Protein 8ONT (pdb70)

Solvent-accessible surface area: 24872 Å² total; per-residue (Å²): 204,70,96,58,15,91,27,0,1,19,2,1,7,0,10,0,6,0,1,0,0,22,0,0,1,20,2,42,4,22,0,0,29,0,0,46,46,0,9,102,2,3,37,23,2,10,39,1,0,18,44,0,3,101,37,16,36,72,28,0,0,29,0,0,71,67,5,15,72,208,192,14,9,74,46,2,53,65,24,1,40,80,3,1,15,13,7,3,14,3,1,0,0,0,4,0,0,0,27,23,17,59,103,160,41,72,9,118,10,0,0,79,62,4,31,127,22,2,84,97,16,17,33,101,33,210,169,12,73,197,139,34,78,148,90,8,47,40,11,23,159,62,1,12,59,13,0,77,17,0,45,60,148,39,186,40,58,78,167,64,19,77,135,8,26,123,69,85,27,46,26,0,58,12,0,5,21,12,2,0,0,0,18,0,6,0,7,11,0,10,22,3,1,15,21,1,24,106,29,89,106,248,138,164,190,132,63,102,49,19,44,98,3,8,91,50,0,32,87,0,0,19,2,0,0,5,0,0,0,19,20,0,7,37,96,136,48,61,107,99,28,26,101,35,2,47,70,0,9,0,56,28,0,24,20,0,0,116,67,43,48,45,221,56,5,38,90,56,0,0,82,4,1,39,17,1,1,43,6,2,1,8,22,5,9,90,0,1,74,12,0,14,42,2,0,67,84,118,157,70,122,74,128,33,20,4,42,91,5,6,75,76,0,14,56,47,0,43,109,38,9,97,127,39,32,35,56,11,0,3,146,19,0,16,119,2,2,33,34,9,1,32,15,0,0,15,4,0,0,0,0,0,42,2,1,66,25,52,126,0,3,8,108,113,126,33,69,103,170,45,2,69,89,0,49,105,49,0,129,46,5,13,72,47,0,31,124,24,59,59,30,43,38,68,24,109,51,88,100,78,40,136,74,151,227,48,22,63,119,50,34,114,71,39,138,54,121,32,36,61,40,56,101,40,8,83,70,0,44,152,148,214,28,44,130,28,85,173,167,133,82,10,68,11,54,43,4,48,136,31,158,69,36,19,60,32,129,0,18,0,62,3,46,8,70,24,8,13,7,6,0,0,0,0,5,16,55,31,125,65,111,123,102,66,20,0,0,0,5,0,67,60,35,54,16,52,29,30,12,115,92,2,130,73,47,2,73,12,36,28,49,59,105,126,20,1,0,37,0,77,0,61,61,7,61,95,119,7,41,5,45,0,48,0,0,0,12,55,1,1,16,12,0,55,21,47,14,120,62,89,12,178,18,24,83,0,58,51

Secondary structure (DSSP, 8-state):
-----SHHHHHSSHHHHHHHHHHHHHHTTSSHHHHHHHHHHHHHHHHHHHHHHHHHSS-HHHHHHHHS-HHHHHHHHHHHHHHHHHHHHHHHHHHHHHHHHHH---HHHHHHHHHHHHHHHHHHHHH-SHHHHHHHHHHHHHHHHHHHHHHHHH---HHHHHHHHSS----SHHHHHHHHHHHHHHH-THHHHHHHHHHTT--HHHHHHHHHHHHHHHHHHHHHHHHHHHHHHSS---HHHHHHHHH--TTSTHHHHHHHHSS-HHHHHHHHHHHHHHHHHHHHHHHHHHHHHHHS-----HHHHHHHHHHHHHHHHHHHHHHS-HHHHHHHHHHHHHHHHHHHHHHHHHHHHHHH-HHHH-S----HHHHHHHHHHHHHHHHHHHHHHHHHHHHHHHHS---STTHHHHHHHHHHHHHHHHHHHHHHHSS-------/--EEEEE---B-SSS---EEEEEEESS--TTSEEEEEEE-SSS--EEEE--BSSS-----BTTB-SSEEEEEETTTTEEEEEE-S--GGG-EEEEEEEESSTTHHHH--SB----EEEB-

Organism: Setaria italica (NCBI:txid4555)

InterPro domains:
  IPR001046 NRAMP family [MF_00221] (24-458)
  IPR001046 NRAMP family [PF01566] (57-455)
  IPR001046 NRAMP family [PR00447] (129-155)
  IPR001046 NRAMP family [PR00447] (157-176)
  IPR001046 NRAMP family [PR00447] (182-203)
  IPR001046 NRAMP family [PR00447] (232-255)
  IPR001046 NRAMP family [PR00447] (342-361)
  IPR001046 NRAMP family [PR00447] (370-387)
  IPR001046 NRAMP family [PR00447] (402-421)
  IPR001046 NRAMP family [PTHR11706] (41-495)
  IPR001046 NRAMP family [TIGR01197] (48-422)

Structure (mmCIF, N/CA/C/O backbone):
data_8ONT
#
_entry.id   8ONT
#
_cell.length_a   1.00
_cell.length_b   1.00
_cell.length_c   1.00
_cell.angle_alpha   90.00
_cell.angle_beta   90.00
_cell.angle_gamma   90.00
#
_symmetry.space_group_name_H-M   'P 1'
#
loop_
_entity.id
_entity.type
_entity.pdbx_description
1 polymer 'NRAMP related aluminium transporter'
2 polymer Nanobody1
3 non-polymer 'DIUNDECYL PHOSPHATIDYL CHOLINE'
4 water water
#
loop_
_atom_site.group_PDB
_atom_site.id
_atom_site.type_symbol
_atom_site.label_atom_id
_atom_site.label_alt_id
_atom_site.label_comp_id
_atom_site.label_asym_id
_atom_site.label_entity_id
_atom_site.label_seq_id
_atom_site.pdbx_PDB_ins_code
_atom_site.Cartn_x
_atom_site.Cartn_y
_atom_site.Cartn_z
_atom_site.occupancy
_atom_site.B_iso_or_equiv
_atom_site.auth_seq_id
_atom_site.auth_comp_id
_atom_site.auth_asym_id
_atom_site.auth_atom_id
_atom_site.pdbx_PDB_model_num
ATOM 1 N N . VAL A 1 55 ? 103.128 116.842 85.476 1.00 100.27 54 VAL A N 1
ATOM 2 C CA . VAL A 1 55 ? 102.186 117.478 86.389 1.00 100.27 54 VAL A CA 1
ATOM 3 C C . VAL A 1 55 ? 102.298 116.861 87.776 1.00 100.27 54 VAL A C 1
ATOM 4 O O . VAL A 1 55 ? 101.772 115.776 88.028 1.00 100.27 54 VAL A O 1
ATOM 8 N N . GLY A 1 56 ? 102.987 117.557 88.675 1.00 99.50 55 GLY A N 1
ATOM 9 C CA . GLY A 1 56 ? 103.162 117.087 90.027 1.00 99.50 55 GLY A CA 1
ATOM 10 C C . GLY A 1 56 ? 102.794 118.136 91.055 1.00 99.50 55 GLY A C 1
ATOM 11 O O . GLY A 1 56 ? 103.407 119.205 91.135 1.00 99.50 55 GLY A O 1
ATOM 12 N N . PRO A 1 57 ? 101.775 117.848 91.865 1.00 105.92 56 PRO A N 1
ATOM 13 C CA . PRO A 1 57 ? 101.367 118.776 92.939 1.00 105.92 56 PRO A CA 1
ATOM 14 C C . PRO A 1 57 ? 102.192 118.582 94.206 1.00 105.92 56 PRO A C 1
ATOM 15 O O . PRO A 1 57 ? 101.718 118.123 95.251 1.00 105.92 56 PRO A O 1
ATOM 19 N N . GLY A 1 58 ? 103.467 118.944 94.122 1.00 78.72 57 GLY A N 1
ATOM 20 C CA . GLY A 1 58 ? 104.367 118.772 95.242 1.00 78.72 57 GLY A CA 1
ATOM 21 C C . GLY A 1 58 ? 104.108 119.768 96.356 1.00 78.72 57 GLY A C 1
ATOM 22 O O . GLY A 1 58 ? 103.306 120.696 96.243 1.00 78.72 57 GLY A O 1
ATOM 23 N N . ALA A 1 59 ? 104.811 119.557 97.466 1.00 59.07 58 ALA A N 1
ATOM 24 C CA . ALA A 1 59 ? 104.684 120.407 98.639 1.00 59.07 58 ALA A CA 1
ATOM 25 C C . ALA A 1 59 ? 106.067 120.714 99.191 1.00 59.07 58 ALA A C 1
ATOM 26 O O . ALA A 1 59 ? 107.032 119.984 98.951 1.00 59.07 58 ALA A O 1
ATOM 28 N N . LEU A 1 60 ? 106.155 121.819 99.928 1.00 51.31 59 LEU A N 1
ATOM 29 C CA . LEU A 1 60 ? 107.397 122.225 100.567 1.00 51.31 59 LEU A CA 1
ATOM 30 C C . LEU A 1 60 ? 107.563 121.657 101.971 1.00 51.31 59 LEU A C 1
ATOM 31 O O . LEU A 1 60 ? 108.650 121.779 102.545 1.00 51.31 59 LEU A O 1
ATOM 36 N N . VAL A 1 61 ? 106.521 121.046 102.537 1.00 44.29 60 VAL A N 1
ATOM 37 C CA . VAL A 1 61 ? 106.636 120.473 103.875 1.00 44.29 60 VAL A CA 1
ATOM 38 C C . VAL A 1 61 ? 107.619 119.312 103.875 1.00 44.29 60 VAL A C 1
ATOM 39 O O . VAL A 1 61 ? 108.443 119.177 104.787 1.00 44.29 60 VAL A O 1
ATOM 43 N N . ALA A 1 62 ? 107.551 118.453 102.858 1.00 41.77 61 ALA A N 1
ATOM 44 C CA . ALA A 1 62 ? 108.485 117.336 102.781 1.00 41.77 61 ALA A CA 1
ATOM 45 C C . ALA A 1 62 ? 109.922 117.830 102.664 1.00 41.77 61 ALA A C 1
ATOM 46 O O . ALA A 1 62 ? 110.847 117.210 103.204 1.00 41.77 61 ALA A O 1
ATOM 48 N N . ILE A 1 63 ? 110.132 118.947 101.965 1.00 43.10 62 ILE A N 1
ATOM 49 C CA . ILE A 1 63 ? 111.473 119.519 101.886 1.00 43.10 62 ILE A CA 1
ATOM 50 C C . ILE A 1 63 ? 111.968 119.892 103.275 1.00 43.10 62 ILE A C 1
ATOM 51 O O . ILE A 1 63 ? 113.111 119.601 103.644 1.00 43.10 62 ILE A O 1
ATOM 56 N N . GLY A 1 64 ? 111.114 120.537 104.071 1.00 31.07 63 GLY A N 1
ATOM 57 C CA . GLY A 1 64 ? 111.472 120.831 105.445 1.00 31.07 63 GLY A CA 1
ATOM 58 C C . GLY A 1 64 ? 111.624 119.599 106.308 1.00 31.07 63 GLY A C 1
ATOM 59 O O . GLY A 1 64 ? 112.253 119.670 107.368 1.00 31.07 63 GLY A O 1
ATOM 60 N N . PHE A 1 65 ? 111.050 118.476 105.886 1.00 29.91 64 PHE A N 1
ATOM 61 C CA . PHE A 1 65 ? 111.224 117.207 106.580 1.00 29.91 64 PHE A CA 1
ATOM 62 C C . PHE A 1 65 ? 112.423 116.417 106.074 1.00 29.91 64 PHE A C 1
ATOM 63 O O . PHE A 1 65 ? 112.729 115.363 106.639 1.00 29.91 64 PHE A O 1
ATOM 71 N N . LEU A 1 66 ? 113.106 116.894 105.037 1.00 25.96 65 LEU A N 1
ATOM 72 C CA . LEU A 1 66 ? 114.270 116.215 104.480 1.00 25.96 65 LEU A CA 1
ATOM 73 C C . LEU A 1 66 ? 115.533 117.070 104.586 1.00 25.96 65 LEU A C 1
ATOM 74 O O . LEU A 1 66 ? 116.392 117.050 103.705 1.00 25.96 65 LEU A O 1
ATOM 79 N N . ASP A 1 67 ? 115.669 117.816 105.680 1.00 21.48 66 ASP A N 1
ATOM 80 C CA . ASP A 1 67 ? 116.877 118.584 105.925 1.00 21.48 66 ASP A CA 1
ATOM 81 C C . ASP A 1 67 ? 118.052 117.655 106.192 1.00 21.48 66 ASP A C 1
ATOM 82 O O . ASP A 1 67 ? 117.869 116.470 106.469 1.00 21.48 66 ASP A O 1
ATOM 87 N N . PRO A 1 68 ? 119.275 118.173 106.113 1.00 14.59 67 PRO A N 1
ATOM 88 C CA . PRO A 1 68 ? 120.423 117.383 106.572 1.00 14.59 67 PRO A CA 1
ATOM 89 C C . PRO A 1 68 ? 120.314 116.964 108.022 1.00 14.59 67 PRO A C 1
ATOM 90 O O . PRO A 1 68 ? 120.898 115.944 108.401 1.00 14.59 67 PRO A O 1
ATOM 94 N N . SER A 1 69 ? 119.596 117.717 108.856 1.00 13.00 68 SER A N 1
ATOM 95 C CA . SER A 1 69 ? 119.377 117.264 110.226 1.00 13.00 68 SER A CA 1
ATOM 96 C C . SER A 1 69 ? 118.562 115.981 110.249 1.00 13.00 68 SER A C 1
ATOM 97 O O . SER A 1 69 ? 118.855 115.066 111.026 1.00 13.00 68 SER A O 1
ATOM 100 N N . ASN A 1 70 ? 117.532 115.893 109.407 1.00 12.31 69 ASN A N 1
ATOM 101 C CA . ASN A 1 70 ? 116.743 114.669 109.343 1.00 12.31 69 ASN A CA 1
ATOM 102 C C . ASN A 1 70 ? 117.568 113.506 108.815 1.00 12.31 69 ASN A C 1
ATOM 103 O O . ASN A 1 70 ? 117.475 112.390 109.333 1.00 12.31 69 ASN A O 1
ATOM 108 N N . LEU A 1 71 ? 118.392 113.744 107.795 1.00 10.41 70 LEU A N 1
ATOM 109 C CA . LEU A 1 71 ? 119.256 112.679 107.299 1.00 10.41 70 LEU A CA 1
ATOM 110 C C . LEU A 1 71 ? 120.228 112.211 108.371 1.00 10.41 70 LEU A C 1
ATOM 111 O O . LEU A 1 71 ? 120.442 111.007 108.534 1.00 10.41 70 LEU A O 1
ATOM 116 N N . GLU A 1 72 ? 120.828 113.140 109.116 1.00 9.06 71 GLU A N 1
ATOM 117 C CA . GLU A 1 72 ? 121.788 112.731 110.133 1.00 9.06 71 GLU A CA 1
ATOM 118 C C . GLU A 1 72 ? 121.114 111.974 111.267 1.00 9.06 71 GLU A C 1
ATOM 119 O O . GLU A 1 72 ? 121.617 110.936 111.711 1.00 9.06 71 GLU A O 1
ATOM 125 N N . THR A 1 73 ? 119.981 112.478 111.760 1.00 8.52 72 THR A N 1
ATOM 126 C CA . THR A 1 73 ? 119.285 111.776 112.832 1.00 8.52 72 THR A CA 1
ATOM 127 C C . THR A 1 73 ? 118.817 110.401 112.378 1.00 8.52 72 THR A C 1
ATOM 128 O O . THR A 1 73 ? 118.923 109.427 113.129 1.00 8.52 72 THR A O 1
ATOM 132 N N . ASP A 1 74 ? 118.296 110.294 111.153 1.00 8.15 73 ASP A N 1
ATOM 133 C CA . ASP A 1 74 ? 117.859 108.996 110.658 1.00 8.15 73 ASP A CA 1
ATOM 134 C C . ASP A 1 74 ? 119.027 108.037 110.510 1.00 8.15 73 ASP A C 1
ATOM 135 O O . ASP A 1 74 ? 118.926 106.868 110.890 1.00 8.15 73 ASP A O 1
ATOM 140 N N . MET A 1 75 ? 120.143 108.500 109.949 1.00 7.94 74 MET A N 1
ATOM 141 C CA . MET A 1 75 ? 121.292 107.619 109.814 1.00 7.94 74 MET A CA 1
ATOM 142 C C . MET A 1 75 ? 121.755 107.135 111.175 1.00 7.94 74 MET A C 1
ATOM 143 O O . MET A 1 75 ? 122.065 105.953 111.347 1.00 7.94 74 MET A O 1
ATOM 148 N N . GLN A 1 76 ? 121.806 108.032 112.161 1.00 7.05 75 GLN A N 1
ATOM 149 C CA . GLN A 1 76 ? 122.233 107.620 113.492 1.00 7.05 75 GLN A CA 1
ATOM 150 C C . GLN A 1 76 ? 121.264 106.616 114.104 1.00 7.05 75 GLN A C 1
ATOM 151 O O . GLN A 1 76 ? 121.688 105.619 114.696 1.00 7.05 75 GLN A O 1
ATOM 157 N N . ALA A 1 77 ? 119.957 106.855 113.974 1.00 6.82 76 ALA A N 1
ATOM 158 C CA . ALA A 1 77 ? 118.989 105.927 114.548 1.00 6.82 76 ALA A CA 1
ATOM 159 C C . ALA A 1 77 ? 119.096 104.557 113.897 1.00 6.82 76 ALA A C 1
ATOM 160 O O . ALA A 1 77 ? 119.040 103.530 114.581 1.00 6.82 76 ALA A O 1
ATOM 162 N N . GLY A 1 78 ? 119.256 104.522 112.577 1.00 7.33 77 GLY A N 1
ATOM 163 C CA . GLY A 1 78 ? 119.390 103.249 111.892 1.00 7.33 77 GLY A CA 1
ATOM 164 C C . GLY A 1 78 ? 120.685 102.529 112.214 1.00 7.33 77 GLY A C 1
ATOM 165 O O . GLY A 1 78 ? 120.713 101.300 112.307 1.00 7.33 77 GLY A O 1
ATOM 166 N N . ALA A 1 79 ? 121.777 103.274 112.371 1.00 11.57 78 ALA A N 1
ATOM 167 C CA . ALA A 1 79 ? 123.071 102.662 112.629 1.00 11.57 78 ALA A CA 1
ATOM 168 C C . ALA A 1 79 ? 123.289 102.313 114.091 1.00 11.57 78 ALA A C 1
ATOM 169 O O . ALA A 1 79 ? 124.229 101.575 114.397 1.00 11.57 78 ALA A O 1
ATOM 171 N N . ASP A 1 80 ? 122.461 102.825 114.998 1.00 7.67 79 ASP A N 1
ATOM 172 C CA . ASP A 1 80 ? 122.593 102.510 116.412 1.00 7.67 79 ASP A CA 1
ATOM 173 C C . ASP A 1 80 ? 121.511 101.587 116.947 1.00 7.67 79 ASP A C 1
ATOM 174 O O . ASP A 1 80 ? 121.757 100.882 117.923 1.00 7.67 79 ASP A O 1
ATOM 179 N N . PHE A 1 81 ? 120.322 101.568 116.343 1.00 11.57 80 PHE A N 1
ATOM 180 C CA . PHE A 1 81 ? 119.257 100.728 116.874 1.00 11.57 80 PHE A CA 1
ATOM 181 C C . PHE A 1 81 ? 118.482 99.987 115.790 1.00 11.57 80 PHE A C 1
ATOM 182 O O . PHE A 1 81 ? 117.343 99.579 116.034 1.00 11.57 80 PHE A O 1
ATOM 190 N N . LYS A 1 82 ? 119.055 99.808 114.604 1.00 10.86 81 LYS A N 1
ATOM 191 C CA . LYS A 1 82 ? 118.412 99.073 113.510 1.00 10.86 81 LYS A CA 1
ATOM 192 C C . LYS A 1 82 ? 117.001 99.637 113.351 1.00 10.86 81 LYS A C 1
ATOM 193 O O . LYS A 1 82 ? 116.845 100.864 113.296 1.00 10.86 81 LYS A O 1
ATOM 199 N N . TYR A 1 83 ? 115.964 98.807 1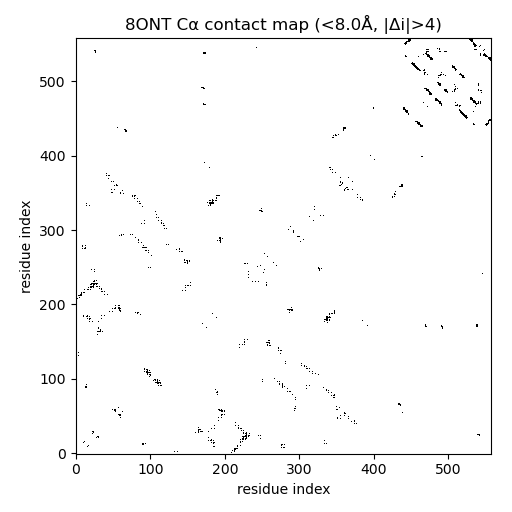13.283 1.00 11.53 82 TYR A N 1
ATOM 200 C CA . TYR A 1 83 ? 114.593 99.298 113.155 1.00 11.53 82 TYR A CA 1
ATOM 201 C C . TYR A 1 83 ? 113.927 99.379 114.529 1.00 11.53 82 TYR A C 1
ATOM 202 O O . TYR A 1 83 ? 112.876 98.792 114.775 1.00 11.53 82 TYR A O 1
ATOM 211 N N . GLU A 1 84 ? 114.557 100.113 115.441 1.00 11.77 83 GLU A N 1
ATOM 212 C CA . GLU A 1 84 ? 114.016 100.254 116.788 1.00 11.77 83 GLU A CA 1
ATOM 213 C C . GLU A 1 84 ? 113.320 101.585 117.007 1.00 11.77 83 GLU A C 1
ATOM 214 O O . GLU A 1 84 ? 112.295 101.637 117.690 1.00 11.77 83 GLU A O 1
ATOM 220 N N . LEU A 1 85 ? 113.851 102.660 116.437 1.00 6.29 84 LEU A N 1
ATOM 221 C CA . LEU A 1 85 ? 113.274 103.983 116.584 1.00 6.29 84 LEU A CA 1
ATOM 222 C C . LEU A 1 85 ? 112.402 104.367 115.404 1.00 6.29 84 LEU A C 1
ATOM 223 O O . LEU A 1 85 ? 112.077 105.546 115.247 1.00 6.29 84 LEU A O 1
ATOM 228 N N . LEU A 1 86 ? 112.015 103.403 114.571 1.00 7.96 85 LEU A N 1
ATOM 229 C CA . LEU A 1 86 ? 111.096 103.709 113.483 1.00 7.96 85 LEU A CA 1
ATOM 230 C C . LEU A 1 86 ? 109.795 104.291 114.016 1.00 7.96 85 LEU A C 1
ATOM 231 O O . LEU A 1 86 ? 109.205 105.177 113.390 1.00 7.96 85 LEU A O 1
ATOM 236 N N . TRP A 1 87 ? 109.334 103.820 115.177 1.00 7.03 86 TRP A N 1
ATOM 237 C CA . TRP A 1 87 ? 108.076 104.327 115.713 1.00 7.03 86 TRP A CA 1
ATOM 238 C C . TRP A 1 87 ? 108.158 105.821 115.980 1.00 7.03 86 TRP A C 1
ATOM 239 O O . TRP A 1 87 ? 107.171 106.543 115.804 1.00 7.03 86 TRP A O 1
ATOM 250 N N . VAL A 1 88 ? 109.328 106.310 116.398 1.00 7.57 87 VAL A N 1
ATOM 251 C CA . VAL A 1 88 ? 109.489 107.747 116.608 1.00 7.57 87 VAL A CA 1
ATOM 252 C C . VAL A 1 88 ? 109.243 108.499 115.315 1.00 7.57 87 VAL A C 1
ATOM 253 O O . VAL A 1 88 ? 108.686 109.600 115.318 1.00 7.57 87 VAL A O 1
ATOM 257 N N . VAL A 1 89 ? 109.675 107.931 114.191 1.00 7.51 88 VAL A N 1
ATOM 258 C CA . VAL A 1 89 ? 109.367 108.535 112.901 1.00 7.51 88 VAL A CA 1
ATOM 259 C C . VAL A 1 89 ? 107.873 108.469 112.630 1.00 7.51 88 VAL A C 1
ATOM 260 O O . VAL A 1 89 ? 107.295 109.392 112.047 1.00 7.51 88 VAL A O 1
ATOM 264 N N . LEU A 1 90 ? 107.225 107.371 113.022 1.00 11.57 89 LEU A N 1
ATOM 265 C CA . LEU A 1 90 ? 105.786 107.260 112.811 1.00 11.57 89 LEU A CA 1
ATOM 266 C C . LEU A 1 90 ? 105.019 108.195 113.735 1.00 11.57 89 LEU A C 1
ATOM 267 O O . LEU A 1 90 ? 104.120 108.916 113.291 1.00 11.57 89 LEU A O 1
ATOM 272 N N . VAL A 1 91 ? 105.343 108.185 115.030 1.00 10.78 90 VAL A N 1
ATOM 273 C CA . VAL A 1 91 ? 104.680 109.096 115.958 1.00 10.78 90 VAL A CA 1
ATOM 274 C C . VAL A 1 91 ? 105.035 110.537 115.628 1.00 10.78 90 VAL A C 1
ATOM 275 O O . VAL A 1 91 ? 104.154 111.384 115.444 1.00 10.78 90 VAL A O 1
ATOM 279 N N . GLY A 1 92 ? 106.330 110.825 115.502 1.00 8.86 91 GLY A N 1
ATOM 280 C CA . GLY A 1 92 ? 106.741 112.192 115.236 1.00 8.86 91 GLY A CA 1
ATOM 281 C C . GLY A 1 92 ? 106.008 112.781 114.050 1.00 8.86 91 GLY A C 1
ATOM 282 O O . GLY A 1 92 ? 105.360 113.823 114.160 1.00 8.86 91 GLY A O 1
ATOM 283 N N . MET A 1 93 ? 106.050 112.088 112.913 1.00 9.72 92 MET A N 1
ATOM 284 C CA . MET A 1 93 ? 105.327 112.566 111.743 1.00 9.72 92 MET A CA 1
ATOM 285 C C . MET A 1 93 ? 103.852 112.754 112.061 1.00 9.72 92 MET A C 1
ATOM 286 O O . MET A 1 93 ? 103.274 113.809 111.781 1.00 9.72 92 MET A O 1
ATOM 291 N N . ILE A 1 94 ? 103.231 111.749 112.683 1.00 9.47 93 ILE A N 1
ATOM 292 C CA . ILE A 1 94 ? 101.824 111.876 113.046 1.00 9.47 93 ILE A CA 1
ATOM 293 C C . ILE A 1 94 ? 101.623 113.090 113.935 1.00 9.47 93 ILE A C 1
ATOM 294 O O . ILE A 1 94 ? 100.635 113.820 113.803 1.00 9.47 93 ILE A O 1
ATOM 299 N N . PHE A 1 95 ? 102.551 113.323 114.859 1.00 10.74 94 PHE A N 1
ATOM 300 C CA . PHE A 1 95 ? 102.530 114.567 115.616 1.00 10.74 94 PHE A CA 1
ATOM 301 C C . PHE A 1 95 ? 102.778 115.760 114.703 1.00 10.74 94 PHE A C 1
ATOM 302 O O . PHE A 1 95 ? 101.979 116.702 114.663 1.00 10.74 94 PHE A O 1
ATOM 310 N N . ALA A 1 96 ? 103.859 115.712 113.922 1.00 12.88 95 ALA A N 1
ATOM 311 C CA . ALA A 1 96 ? 104.260 116.883 113.152 1.00 12.88 95 ALA A CA 1
ATOM 312 C C . ALA A 1 96 ? 103.155 117.325 112.211 1.00 12.88 95 ALA A C 1
ATOM 313 O O . ALA A 1 96 ? 102.958 118.526 111.998 1.00 12.88 95 ALA A O 1
ATOM 315 N N . LEU A 1 97 ? 102.437 116.375 111.617 1.00 16.62 96 LEU A N 1
ATOM 316 C CA . LEU A 1 97 ? 101.285 116.745 110.805 1.00 16.62 96 LEU A CA 1
ATOM 317 C C . LEU A 1 97 ? 100.197 117.381 111.660 1.00 16.62 96 LEU A C 1
ATOM 318 O O . LEU A 1 97 ? 99.756 118.506 111.393 1.00 16.62 96 LEU A O 1
ATOM 323 N N . LEU A 1 98 ? 99.788 116.694 112.729 1.00 16.01 97 LEU A N 1
ATOM 324 C CA . LEU A 1 98 ? 98.646 117.162 113.506 1.00 16.01 97 LEU A CA 1
ATOM 325 C C . LEU A 1 98 ? 98.859 118.595 113.966 1.00 16.01 97 LEU A C 1
ATOM 326 O O . LEU A 1 98 ? 98.032 119.474 113.698 1.00 16.01 97 LEU A O 1
ATOM 331 N N . ILE A 1 99 ? 99.996 118.863 114.609 1.00 17.32 98 ILE A N 1
ATOM 332 C CA . ILE A 1 99 ? 100.271 120.217 115.075 1.00 17.32 98 ILE A CA 1
ATOM 333 C C . ILE A 1 99 ? 100.157 121.196 113.922 1.00 17.32 98 ILE A C 1
ATOM 334 O O . ILE A 1 99 ? 99.461 122.214 114.014 1.00 17.32 98 ILE A O 1
ATOM 339 N N . GLN A 1 100 ? 100.800 120.881 112.799 1.00 23.19 99 GLN A N 1
ATOM 340 C CA . GLN A 1 100 ? 100.727 121.775 111.653 1.00 23.19 99 GLN A CA 1
ATOM 341 C C . GLN A 1 100 ? 99.279 122.094 111.325 1.00 23.19 99 GLN A C 1
ATOM 342 O O . GLN A 1 100 ? 98.903 123.264 111.189 1.00 23.19 99 GLN A O 1
ATOM 348 N N . THR A 1 101 ? 98.433 121.063 111.260 1.00 20.01 100 THR A N 1
ATOM 349 C CA . THR A 1 101 ? 97.026 121.299 110.967 1.00 20.01 100 THR A CA 1
ATOM 350 C C . THR A 1 101 ? 96.457 122.342 111.914 1.00 20.01 100 THR A C 1
ATOM 351 O O . THR A 1 101 ? 95.936 123.376 111.478 1.00 20.01 100 THR A O 1
ATOM 355 N N . LEU A 1 102 ? 96.624 122.127 113.221 1.00 22.63 101 LEU A N 1
ATOM 356 C CA . LEU A 1 102 ? 96.127 123.102 114.182 1.00 22.63 101 LEU A CA 1
ATOM 357 C C . LEU A 1 102 ? 96.626 124.491 113.825 1.00 22.63 101 LEU A C 1
ATOM 358 O O . LEU A 1 102 ? 95.834 125.427 113.665 1.00 22.63 101 LEU A O 1
ATOM 363 N N . ALA A 1 103 ? 97.937 124.626 113.619 1.00 23.00 102 ALA A N 1
ATOM 364 C CA . ALA A 1 103 ? 98.482 125.933 113.287 1.00 23.00 102 ALA A CA 1
ATOM 365 C C . ALA A 1 103 ? 97.744 126.516 112.097 1.00 23.00 102 ALA A C 1
ATOM 366 O O . ALA A 1 103 ? 97.184 127.616 112.176 1.00 23.00 102 ALA A O 1
ATOM 368 N N . ALA A 1 104 ? 97.657 125.754 111.008 1.00 29.06 103 ALA A N 1
ATOM 369 C CA . ALA A 1 104 ? 96.948 126.254 109.839 1.00 29.06 103 ALA A CA 1
ATOM 370 C C . ALA A 1 104 ? 95.533 126.653 110.221 1.00 29.06 103 ALA A C 1
ATOM 371 O O . ALA A 1 104 ? 95.095 127.779 109.956 1.00 29.06 103 ALA A O 1
ATOM 373 N N . ASN A 1 105 ? 94.824 125.759 110.912 1.00 31.84 104 ASN A N 1
ATOM 374 C CA . ASN A 1 105 ? 93.452 126.064 111.289 1.00 31.84 104 ASN A CA 1
ATOM 375 C C . ASN A 1 105 ? 93.391 127.342 112.108 1.00 31.84 104 ASN A C 1
ATOM 376 O O . ASN A 1 105 ? 92.510 128.182 111.892 1.00 31.84 104 ASN A O 1
ATOM 381 N N . LEU A 1 106 ? 94.342 127.530 113.025 1.00 33.18 105 LEU A N 1
ATOM 382 C CA . LEU A 1 106 ? 94.340 128.752 113.817 1.00 33.18 105 LEU A CA 1
ATOM 383 C C . LEU A 1 106 ? 94.252 129.966 112.906 1.00 33.18 105 LEU A C 1
ATOM 384 O O . LEU A 1 106 ? 93.389 130.833 113.085 1.00 33.18 105 LEU A O 1
ATOM 389 N N . GLY A 1 107 ? 95.098 130.009 111.876 1.00 37.71 106 GLY A N 1
ATOM 390 C CA . GLY A 1 107 ? 95.052 131.137 110.964 1.00 37.71 106 GLY A CA 1
ATOM 391 C C . GLY A 1 107 ? 93.678 131.308 110.350 1.00 37.71 106 GLY A C 1
ATOM 392 O O . GLY A 1 107 ? 93.105 132.401 110.367 1.00 37.71 106 GLY A O 1
ATOM 393 N N . VAL A 1 108 ? 93.101 130.212 109.855 1.00 39.82 107 VAL A N 1
ATOM 394 C CA . VAL A 1 108 ? 91.796 130.307 109.216 1.00 39.82 107 VAL A CA 1
ATOM 395 C C . VAL A 1 108 ? 90.764 130.853 110.186 1.00 39.82 107 VAL A C 1
ATOM 396 O O . VAL A 1 108 ? 89.817 131.537 109.778 1.00 39.82 107 VAL A O 1
ATOM 400 N N . LYS A 1 109 ? 90.922 130.573 111.478 1.00 42.76 108 LYS A N 1
ATOM 401 C CA . LYS A 1 109 ? 89.962 131.040 112.466 1.00 42.76 108 LYS A CA 1
ATOM 402 C C . LYS A 1 109 ? 90.331 132.390 113.060 1.00 42.76 108 LYS A C 1
ATOM 403 O O . LYS A 1 109 ? 89.504 132.986 113.758 1.00 42.76 108 LYS A O 1
ATOM 409 N N . THR A 1 110 ? 91.527 132.885 112.802 1.00 43.56 109 THR A N 1
ATOM 410 C CA . THR A 1 110 ? 91.933 134.137 113.428 1.00 43.56 109 THR A CA 1
ATOM 411 C C . THR A 1 110 ? 92.451 135.161 112.434 1.00 43.56 109 THR A C 1
ATOM 412 O O . THR A 1 110 ? 92.222 136.358 112.620 1.00 43.56 109 THR A O 1
ATOM 416 N N . GLY A 1 111 ? 93.139 134.726 111.383 1.00 45.99 110 GLY A N 1
ATOM 417 C CA . GLY A 1 111 ? 93.749 135.652 110.457 1.00 45.99 110 GLY A CA 1
ATOM 418 C C . GLY A 1 111 ? 95.055 136.244 110.926 1.00 45.99 110 GLY A C 1
ATOM 419 O O . GLY A 1 111 ? 95.596 137.124 110.249 1.00 45.99 110 GLY A O 1
ATOM 420 N N . ARG A 1 112 ? 95.578 135.796 112.065 1.00 51.71 111 ARG A N 1
ATOM 421 C CA . ARG A 1 112 ? 96.838 136.286 112.598 1.00 51.71 111 ARG A CA 1
ATOM 422 C C . ARG A 1 112 ? 97.721 135.105 112.971 1.00 51.71 111 ARG A C 1
ATOM 423 O O . ARG A 1 112 ? 97.233 134.047 113.371 1.00 51.71 111 ARG A O 1
ATOM 431 N N . HIS A 1 113 ? 99.029 135.297 112.835 1.00 61.80 112 HIS A N 1
ATOM 432 C CA . HIS A 1 113 ? 99.972 134.229 113.112 1.00 61.80 112 HIS A CA 1
ATOM 433 C C . HIS A 1 113 ? 99.891 133.823 114.580 1.00 61.80 112 HIS A C 1
ATOM 434 O O . HIS A 1 113 ? 99.222 134.463 115.394 1.00 61.80 112 HIS A O 1
ATOM 441 N N . LEU A 1 114 ? 100.580 132.732 114.916 1.00 48.14 113 LEU A N 1
ATOM 442 C CA . LEU A 1 114 ? 100.730 132.375 116.322 1.00 48.14 113 LEU A CA 1
ATOM 443 C C . LEU A 1 114 ? 101.556 133.412 117.067 1.00 48.14 113 LEU A C 1
ATOM 444 O O . LEU A 1 114 ? 101.352 133.625 118.267 1.00 48.14 113 LEU A O 1
ATOM 449 N N . ALA A 1 115 ? 102.494 134.064 116.376 1.00 49.66 114 ALA A N 1
ATOM 450 C CA . ALA A 1 115 ? 103.345 135.050 117.030 1.00 49.66 114 ALA A CA 1
ATOM 451 C C . ALA A 1 115 ? 102.539 136.237 117.538 1.00 49.66 114 ALA A C 1
ATOM 452 O O . ALA A 1 115 ? 102.743 136.698 118.667 1.00 49.66 114 ALA A O 1
ATOM 454 N N . GLU A 1 116 ? 101.625 136.756 116.717 1.00 54.27 115 GLU A N 1
ATOM 455 C CA . GLU A 1 116 ? 100.846 137.918 117.128 1.00 54.27 115 GLU A CA 1
ATOM 456 C C . GLU A 1 116 ? 99.993 137.603 118.347 1.00 54.27 115 GLU A C 1
ATOM 457 O O . GLU A 1 116 ? 99.932 138.389 119.297 1.00 54.27 115 GLU A O 1
ATOM 463 N N . LEU A 1 117 ? 99.321 136.451 118.337 1.00 47.45 116 LEU A N 1
ATOM 464 C CA . LEU A 1 117 ? 98.516 136.066 119.490 1.00 47.45 116 LEU A CA 1
ATOM 465 C C . LEU A 1 117 ? 99.385 135.868 120.723 1.00 47.45 116 LEU A C 1
ATOM 466 O O . LEU A 1 117 ? 99.027 136.307 121.823 1.00 47.45 116 LEU A O 1
ATOM 471 N N . CYS A 1 118 ? 100.538 135.216 120.559 1.00 46.32 117 CYS A N 1
ATOM 472 C CA . CYS A 1 118 ? 101.425 134.993 121.695 1.00 46.32 117 CYS A CA 1
ATOM 473 C C . CYS A 1 118 ? 101.861 136.313 122.312 1.00 46.32 117 CYS A C 1
ATOM 474 O O . CYS A 1 118 ? 101.900 136.451 123.538 1.00 46.32 117 CYS A O 1
ATOM 477 N N . ARG A 1 119 ? 102.196 137.294 121.476 1.00 51.07 118 ARG A N 1
ATOM 478 C CA . ARG A 1 119 ? 102.573 138.602 121.998 1.00 51.07 118 ARG A CA 1
ATOM 479 C C . ARG A 1 119 ? 101.395 139.299 122.665 1.00 51.07 118 ARG A C 1
ATOM 480 O O . ARG A 1 119 ? 101.548 139.903 123.732 1.00 51.07 118 ARG A O 1
ATOM 488 N N . GLU A 1 120 ? 100.210 139.228 122.055 1.00 55.34 119 GLU A N 1
ATOM 489 C CA . GLU A 1 120 ? 99.075 139.991 122.563 1.00 55.34 119 GLU A CA 1
ATOM 490 C C . GLU A 1 120 ? 98.589 139.459 123.906 1.00 55.34 119 GLU A C 1
ATOM 491 O O . GLU A 1 120 ? 98.296 140.241 124.816 1.00 55.34 119 GLU A O 1
ATOM 497 N N . GLU A 1 121 ? 98.497 138.141 124.053 1.00 54.39 120 GLU A N 1
ATOM 498 C CA . GLU A 1 121 ? 97.894 137.556 125.243 1.00 54.39 120 GLU A CA 1
ATOM 499 C C . GLU A 1 121 ? 98.872 137.366 126.394 1.00 54.39 120 GLU A C 1
ATOM 500 O O . GLU A 1 121 ? 98.469 136.858 127.444 1.00 54.39 120 GLU A O 1
ATOM 506 N N . TYR A 1 122 ? 100.127 137.757 126.238 1.00 41.32 121 TYR A N 1
ATOM 507 C CA . TYR A 1 122 ? 101.144 137.542 127.253 1.00 41.32 121 TYR A CA 1
ATOM 508 C C . TYR A 1 122 ? 101.827 138.854 127.596 1.00 41.32 121 TYR A C 1
ATOM 509 O O . TYR A 1 122 ? 101.857 139.783 126.782 1.00 41.32 121 TYR A O 1
ATOM 518 N N . PRO A 1 123 ? 102.391 138.962 128.801 1.00 43.85 122 PRO A N 1
ATOM 519 C CA . PRO A 1 123 ? 103.043 140.214 129.207 1.00 43.85 122 PRO A CA 1
ATOM 520 C C . PRO A 1 123 ? 104.335 140.483 128.451 1.00 43.85 122 PRO A C 1
ATOM 521 O O . PRO A 1 123 ? 104.698 139.731 127.543 1.00 43.85 122 PRO A O 1
ATOM 525 N N . ARG A 1 124 ? 105.032 141.562 128.811 1.00 47.56 123 ARG A N 1
ATOM 526 C CA . ARG A 1 124 ? 106.254 141.926 128.101 1.00 47.56 123 ARG A CA 1
ATOM 527 C C . ARG A 1 124 ? 107.347 140.883 128.299 1.00 47.56 123 ARG A C 1
ATOM 528 O O . ARG A 1 124 ? 108.024 140.489 127.345 1.00 47.56 123 ARG A O 1
ATOM 536 N N . TYR A 1 125 ? 107.544 140.433 129.539 1.00 42.69 124 TYR A N 1
ATOM 537 C CA . TYR A 1 125 ? 108.662 139.536 129.819 1.00 42.69 124 TYR A CA 1
ATOM 538 C C . TYR A 1 125 ? 108.414 138.138 129.263 1.00 42.69 124 TYR A C 1
ATOM 539 O O . TYR A 1 125 ? 109.332 137.510 128.721 1.00 42.69 124 TYR A O 1
ATOM 548 N N . VAL A 1 126 ? 107.186 137.633 129.381 1.00 38.58 125 VAL A N 1
ATOM 549 C CA . VAL A 1 126 ? 106.875 136.339 128.782 1.00 38.58 125 VAL A CA 1
ATOM 550 C C . VAL A 1 126 ? 107.040 136.400 127.271 1.00 38.58 125 VAL A C 1
ATOM 551 O O . VAL A 1 126 ? 107.571 135.471 126.654 1.00 38.58 125 VAL A O 1
ATOM 555 N N . ASN A 1 127 ? 106.582 137.484 126.646 1.00 34.49 126 ASN A N 1
ATOM 556 C CA . ASN A 1 127 ? 106.725 137.600 125.200 1.00 34.49 126 ASN A CA 1
ATOM 557 C C . ASN A 1 127 ? 108.188 137.696 124.793 1.00 34.49 126 ASN A C 1
ATOM 558 O O . ASN A 1 127 ? 108.595 137.126 123.776 1.00 34.49 126 ASN A O 1
ATOM 563 N N . ILE A 1 128 ? 108.998 138.418 125.566 1.00 31.10 127 ILE A N 1
ATOM 564 C CA . ILE A 1 128 ? 110.421 138.506 125.251 1.00 31.10 127 ILE A CA 1
ATOM 565 C C . ILE A 1 128 ? 111.081 137.141 125.376 1.00 31.10 127 ILE A C 1
ATOM 566 O O . ILE A 1 128 ? 111.916 136.761 124.546 1.00 31.10 127 ILE A O 1
ATOM 571 N N . CYS A 1 129 ? 110.738 136.386 126.422 1.00 26.72 128 CYS A N 1
ATOM 572 C CA . CYS A 1 129 ? 111.320 135.057 126.571 1.00 26.72 128 CYS A CA 1
ATOM 573 C C . CYS A 1 129 ? 110.870 134.131 125.449 1.00 26.72 128 CYS A C 1
ATOM 574 O O . CYS A 1 129 ? 111.653 133.311 124.959 1.00 26.72 128 CYS A O 1
ATOM 577 N N . LEU A 1 130 ? 109.612 134.247 125.024 1.00 22.66 129 LEU A N 1
ATOM 578 C CA . LEU A 1 130 ? 109.149 133.474 123.878 1.00 22.66 129 LEU A CA 1
ATOM 579 C C . LEU A 1 130 ? 109.921 133.843 122.618 1.00 22.66 129 LEU A C 1
ATOM 580 O O . LEU A 1 130 ? 110.258 132.971 121.811 1.00 22.66 129 LEU A O 1
ATOM 585 N N . TRP A 1 131 ? 110.194 135.131 122.416 1.00 25.54 130 TRP A N 1
ATOM 586 C CA . TRP A 1 131 ? 110.969 135.526 121.246 1.00 25.54 130 TRP A CA 1
ATOM 587 C C . TRP A 1 131 ? 112.386 134.981 121.315 1.00 25.54 130 TRP A C 1
ATOM 588 O O . TRP A 1 131 ? 112.946 134.570 120.296 1.00 25.54 130 TRP A O 1
ATOM 599 N N . ILE A 1 132 ? 112.993 134.989 122.501 1.00 18.83 131 ILE A N 1
ATOM 600 C CA . ILE A 1 132 ? 114.331 134.419 122.634 1.00 18.83 131 ILE A CA 1
ATOM 601 C C . ILE A 1 132 ? 114.304 132.930 122.327 1.00 18.83 131 ILE A C 1
ATOM 602 O O . ILE A 1 132 ? 115.210 132.397 121.674 1.00 18.83 131 ILE A O 1
ATOM 607 N N . ILE A 1 133 ? 113.269 132.232 122.795 1.00 16.92 132 ILE A N 1
ATOM 608 C CA . ILE A 1 133 ? 113.142 130.810 122.496 1.00 16.92 132 ILE A CA 1
ATOM 609 C C . ILE A 1 133 ? 112.988 130.592 120.998 1.00 16.92 132 ILE A C 1
ATOM 610 O O . ILE A 1 133 ? 113.585 129.675 120.428 1.00 16.92 132 ILE A O 1
ATOM 615 N N . ALA A 1 134 ? 112.179 131.419 120.336 1.00 16.91 133 ALA A N 1
ATOM 616 C CA . ALA A 1 134 ? 112.000 131.269 118.895 1.00 16.91 133 ALA A CA 1
ATOM 617 C C . ALA A 1 134 ? 113.297 131.543 118.144 1.00 16.91 133 ALA A C 1
ATOM 618 O O . ALA A 1 134 ? 113.620 130.847 117.176 1.00 16.91 133 ALA A O 1
ATOM 620 N N . GLU A 1 135 ? 114.043 132.567 118.558 1.00 17.34 134 GLU A N 1
ATOM 621 C CA . GLU A 1 135 ? 115.317 132.855 117.911 1.00 17.34 134 GLU A CA 1
ATOM 622 C C . GLU A 1 135 ? 116.291 131.700 118.095 1.00 17.34 134 GLU A C 1
ATOM 623 O O . GLU A 1 135 ? 117.005 131.325 117.157 1.00 17.34 134 GLU A O 1
ATOM 629 N N . LEU A 1 136 ? 116.328 131.116 119.293 1.00 13.61 135 LEU A N 1
ATOM 630 C CA . LEU A 1 136 ? 117.179 129.952 119.512 1.00 13.61 135 LEU A CA 1
ATOM 631 C C . LEU A 1 136 ? 116.725 128.772 118.664 1.00 13.61 135 LEU A C 1
ATOM 632 O O . LEU A 1 136 ? 117.552 128.013 118.150 1.00 13.61 135 LEU A O 1
ATOM 637 N N . ALA A 1 137 ? 115.413 128.598 118.502 1.00 13.49 136 ALA A N 1
ATOM 638 C CA . ALA A 1 137 ? 114.917 127.521 117.655 1.00 13.49 136 ALA A CA 1
ATOM 639 C C . ALA A 1 137 ? 115.346 127.715 116.211 1.00 13.49 136 ALA A C 1
ATOM 640 O O . ALA A 1 137 ? 115.779 126.764 115.553 1.00 13.49 136 ALA A O 1
ATOM 642 N N . VAL A 1 138 ? 115.234 128.939 115.697 1.00 14.38 137 VAL A N 1
ATOM 643 C CA . VAL A 1 138 ? 115.623 129.193 114.313 1.00 14.38 137 VAL A CA 1
ATOM 644 C C . VAL A 1 138 ? 117.119 128.990 114.128 1.00 14.38 137 VAL A C 1
ATOM 645 O O . VAL A 1 138 ? 117.559 128.407 113.132 1.00 14.38 137 VAL A O 1
ATOM 649 N N . ILE A 1 139 ? 117.928 129.469 115.073 1.00 13.09 138 ILE A N 1
ATOM 650 C CA . ILE A 1 139 ? 119.371 129.268 114.968 1.00 13.09 138 ILE A CA 1
ATOM 651 C C . ILE A 1 139 ? 119.708 127.783 114.998 1.00 13.09 138 ILE A C 1
ATOM 652 O O . ILE A 1 139 ? 120.544 127.304 114.222 1.00 13.09 138 ILE A O 1
ATOM 657 N N . SER A 1 140 ? 119.069 127.029 115.895 1.00 12.61 139 SER A N 1
ATOM 658 C CA . SER A 1 140 ? 119.341 125.601 115.989 1.00 12.61 139 SER A CA 1
ATOM 659 C C . SER A 1 140 ? 118.916 124.873 114.725 1.00 12.61 139 SER A C 1
ATOM 660 O O . SER A 1 140 ? 119.574 123.918 114.303 1.00 12.61 139 SER A O 1
ATOM 663 N N . ASP A 1 141 ? 117.805 125.286 114.121 1.00 17.37 140 ASP A N 1
ATOM 664 C CA . ASP A 1 141 ? 117.435 124.725 112.829 1.00 17.37 140 ASP A CA 1
ATOM 665 C C . ASP A 1 141 ? 118.482 125.049 111.778 1.00 17.37 140 ASP A C 1
ATOM 666 O O . ASP A 1 141 ? 118.824 124.201 110.949 1.00 17.37 140 ASP A O 1
ATOM 671 N N . ASP A 1 142 ? 118.990 126.278 111.789 1.00 15.93 141 ASP A N 1
ATOM 672 C CA . ASP A 1 142 ? 119.867 126.733 110.722 1.00 15.93 141 ASP A CA 1
ATOM 673 C C . ASP A 1 142 ? 121.294 126.226 110.873 1.00 15.93 141 ASP A C 1
ATOM 674 O O . ASP A 1 142 ? 122.079 126.345 109.929 1.00 15.93 141 ASP A O 1
ATOM 679 N N . ILE A 1 143 ? 121.662 125.689 112.036 1.00 12.09 142 ILE A N 1
ATOM 680 C CA . ILE A 1 143 ? 122.969 125.038 112.169 1.00 12.09 142 ILE A CA 1
ATOM 681 C C . ILE A 1 143 ? 123.079 123.810 111.271 1.00 12.09 142 ILE A C 1
ATOM 682 O O . ILE A 1 143 ? 124.116 123.646 110.609 1.00 12.09 142 ILE A O 1
ATOM 687 N N . PRO A 1 144 ? 122.103 122.901 111.228 1.00 12.35 143 PRO A N 1
ATOM 688 C CA . PRO A 1 144 ? 122.208 121.766 110.300 1.00 12.35 143 PRO A CA 1
ATOM 689 C C . PRO A 1 144 ? 122.323 122.157 108.838 1.00 12.35 143 PRO A C 1
ATOM 690 O O . PRO A 1 144 ? 123.059 121.501 108.094 1.00 12.35 143 PRO A O 1
ATOM 694 N N . GLU A 1 145 ? 121.617 123.197 108.389 1.00 18.00 144 GLU A N 1
ATOM 695 C CA . GLU A 1 145 ? 121.730 123.597 106.989 1.00 18.00 144 GLU A CA 1
ATOM 696 C C . GLU A 1 145 ? 123.161 123.982 106.648 1.00 18.00 144 GLU A C 1
ATOM 697 O O . GLU A 1 145 ? 123.700 123.567 105.616 1.00 18.00 144 GLU A O 1
ATOM 703 N N . VAL A 1 146 ? 123.798 124.773 107.510 1.00 14.08 145 VAL A N 1
ATOM 704 C CA . VAL A 1 146 ? 125.181 125.162 107.266 1.00 14.08 145 VAL A CA 1
ATOM 705 C C . VAL A 1 146 ? 126.076 123.933 107.251 1.00 14.08 145 VAL A C 1
ATOM 706 O O . VAL A 1 146 ? 126.927 123.774 106.371 1.00 14.08 145 VAL A O 1
ATOM 710 N N . LEU A 1 147 ? 125.893 123.039 108.220 1.00 12.36 146 LEU A N 1
ATOM 711 C CA . LEU A 1 147 ? 126.719 121.839 108.268 1.00 12.36 146 LEU A CA 1
ATOM 712 C C . LEU A 1 147 ? 126.421 120.912 107.096 1.00 12.36 146 LEU A C 1
ATOM 713 O O . LEU A 1 147 ? 127.338 120.312 106.527 1.00 12.36 146 LEU A O 1
ATOM 718 N N . GLY A 1 148 ? 125.153 120.782 106.711 1.00 12.47 147 GLY A N 1
ATOM 719 C CA . GLY A 1 148 ? 124.837 119.957 105.557 1.00 12.47 147 GLY A CA 1
ATOM 720 C C . GLY A 1 148 ? 125.491 120.469 104.288 1.00 12.47 147 GLY A C 1
ATOM 721 O O . GLY A 1 148 ? 126.091 119.704 103.528 1.00 12.47 147 GLY A O 1
ATOM 722 N N . THR A 1 149 ? 125.395 121.778 104.048 1.00 13.20 148 THR A N 1
ATOM 723 C CA . THR A 1 149 ? 126.014 122.353 102.858 1.00 13.20 148 THR A CA 1
ATOM 724 C C . THR A 1 149 ? 127.534 122.256 102.916 1.00 13.20 148 THR A C 1
ATOM 725 O O . THR A 1 149 ? 128.186 122.014 101.896 1.00 13.20 148 THR A O 1
ATOM 729 N N . ALA A 1 150 ? 128.122 122.444 104.099 1.00 14.45 149 ALA A N 1
ATOM 730 C CA . ALA A 1 150 ? 129.566 122.291 104.221 1.00 14.45 149 ALA A CA 1
ATOM 731 C C . ALA A 1 150 ? 129.992 120.869 103.895 1.00 14.45 149 ALA A C 1
ATOM 732 O O . ALA A 1 150 ? 131.010 120.654 103.231 1.00 14.45 149 ALA A O 1
ATOM 734 N N . PHE A 1 151 ? 129.226 119.879 104.357 1.00 15.51 150 PHE A N 1
ATOM 735 C CA . PHE A 1 151 ? 129.549 118.492 104.040 1.00 15.51 150 PHE A CA 1
ATOM 736 C C . PHE A 1 151 ? 129.405 118.221 102.550 1.00 15.51 150 PHE A C 1
ATOM 737 O O . PHE A 1 151 ? 130.212 117.491 101.962 1.00 15.51 150 PHE A O 1
ATOM 745 N N . ALA A 1 152 ? 128.377 118.789 101.921 1.00 14.53 151 ALA A N 1
ATOM 746 C CA . ALA A 1 152 ? 128.232 118.633 100.478 1.00 14.53 151 ALA A CA 1
ATOM 747 C C . ALA A 1 152 ? 129.432 119.211 99.743 1.00 14.53 151 ALA A C 1
ATOM 748 O O . ALA A 1 152 ? 129.946 118.600 98.798 1.00 14.53 151 ALA A O 1
ATOM 750 N N . PHE A 1 153 ? 129.895 120.389 100.161 1.00 17.05 152 PHE A N 1
ATOM 751 C CA . PHE A 1 153 ? 131.062 120.987 99.521 1.00 17.05 152 PHE A CA 1
ATOM 752 C C . PHE A 1 153 ? 132.309 120.147 99.760 1.00 17.05 152 PHE A C 1
ATOM 753 O O . PHE A 1 153 ? 133.147 120.002 98.865 1.00 17.05 152 PHE A O 1
ATOM 761 N N . ASN A 1 154 ? 132.452 119.584 100.959 1.00 17.82 153 ASN A N 1
ATOM 762 C CA . ASN A 1 154 ? 133.596 118.720 101.228 1.00 17.82 153 ASN A CA 1
ATOM 763 C C . ASN A 1 154 ? 133.587 117.497 100.321 1.00 17.82 153 ASN A C 1
ATOM 764 O O . ASN A 1 154 ? 134.625 117.114 99.772 1.00 17.82 153 ASN A O 1
ATOM 769 N N . ILE A 1 155 ? 132.424 116.870 100.153 1.00 18.83 154 ILE A N 1
ATOM 770 C CA . ILE A 1 155 ? 132.339 115.694 99.292 1.00 18.83 154 ILE A CA 1
ATOM 771 C C . ILE A 1 155 ? 132.631 116.063 97.844 1.00 18.83 154 ILE A C 1
ATOM 772 O O . ILE A 1 155 ? 133.345 115.341 97.139 1.00 18.83 154 ILE A O 1
ATOM 777 N N . LEU A 1 156 ? 132.086 117.187 97.373 1.00 20.32 155 LEU A N 1
ATOM 778 C CA . LEU A 1 156 ? 132.203 117.534 95.959 1.00 20.32 155 LEU A CA 1
ATOM 779 C C . LEU A 1 156 ? 133.591 118.065 95.615 1.00 20.32 155 LEU A C 1
ATOM 780 O O . LEU A 1 156 ? 134.305 117.479 94.797 1.00 20.32 155 LEU A O 1
ATOM 785 N N . LEU A 1 157 ? 133.986 119.177 96.227 1.00 23.06 156 LEU A N 1
ATOM 786 C CA . LEU A 1 157 ? 135.231 119.854 95.894 1.00 23.06 156 LEU A CA 1
ATOM 787 C C . LEU A 1 157 ? 136.415 119.381 96.726 1.00 23.06 156 LEU A C 1
ATOM 788 O O . LEU A 1 157 ? 137.511 119.929 96.580 1.00 23.06 156 LEU A O 1
ATOM 793 N N . LYS A 1 158 ? 136.223 118.390 97.595 1.00 27.22 157 LYS A N 1
ATOM 794 C CA . LYS A 1 158 ? 137.316 117.806 98.376 1.00 27.22 157 LYS A CA 1
ATOM 795 C C . LYS A 1 158 ? 138.067 118.867 99.176 1.00 27.22 157 LYS A C 1
ATOM 796 O O . LYS A 1 158 ? 139.297 118.868 99.238 1.00 27.22 157 LYS A O 1
ATOM 802 N N . ILE A 1 159 ? 137.324 119.770 99.800 1.00 25.78 158 ILE A N 1
ATOM 803 C CA . ILE A 1 159 ? 137.904 120.796 100.662 1.00 25.78 158 ILE A CA 1
ATOM 804 C C . ILE A 1 159 ? 137.443 120.516 102.084 1.00 25.78 158 ILE A C 1
ATOM 805 O O . ILE A 1 159 ? 136.398 119.879 102.303 1.00 25.78 158 ILE A O 1
ATOM 810 N N . PRO A 1 160 ? 138.195 120.974 103.081 1.00 27.60 159 PRO A N 1
ATOM 811 C CA . PRO A 1 160 ? 137.829 120.684 104.470 1.00 27.60 159 PRO A CA 1
ATOM 812 C C . PRO A 1 160 ? 136.445 121.216 104.807 1.00 27.60 159 PRO A C 1
ATOM 813 O O . PRO A 1 160 ? 135.863 122.024 104.081 1.00 27.60 159 PRO A O 1
ATOM 817 N N . VAL A 1 161 ? 135.916 120.743 105.937 1.00 25.38 160 VAL A N 1
ATOM 818 C CA . VAL A 1 161 ? 134.563 121.117 106.335 1.00 25.38 160 VAL A CA 1
ATOM 819 C C . VAL A 1 161 ? 134.467 122.616 106.583 1.00 25.38 160 VAL A C 1
ATOM 820 O O . VAL A 1 161 ? 133.503 123.267 106.163 1.00 25.38 160 VAL A O 1
ATOM 824 N N . TRP A 1 162 ? 135.454 123.192 107.274 1.00 26.86 161 TRP A N 1
ATOM 825 C CA . TRP A 1 162 ? 135.415 124.630 107.513 1.00 26.86 161 TRP A CA 1
ATOM 826 C C . TRP A 1 162 ? 135.354 125.396 106.199 1.00 26.86 161 TRP A C 1
ATOM 827 O O . TRP A 1 162 ? 134.706 126.447 106.109 1.00 26.86 161 TRP A O 1
ATOM 838 N N . ALA A 1 163 ? 136.013 124.879 105.162 1.00 29.26 162 ALA A N 1
ATOM 839 C CA . ALA A 1 163 ? 135.864 125.471 103.840 1.00 29.26 162 ALA A CA 1
ATOM 840 C C . ALA A 1 163 ? 134.415 125.410 103.389 1.00 29.26 162 ALA A C 1
ATOM 841 O O . ALA A 1 163 ? 133.897 126.367 102.804 1.00 29.26 162 ALA A O 1
ATOM 843 N N . GLY A 1 164 ? 133.742 124.294 103.659 1.00 26.31 163 GLY A N 1
ATOM 844 C CA . GLY A 1 164 ? 132.335 124.197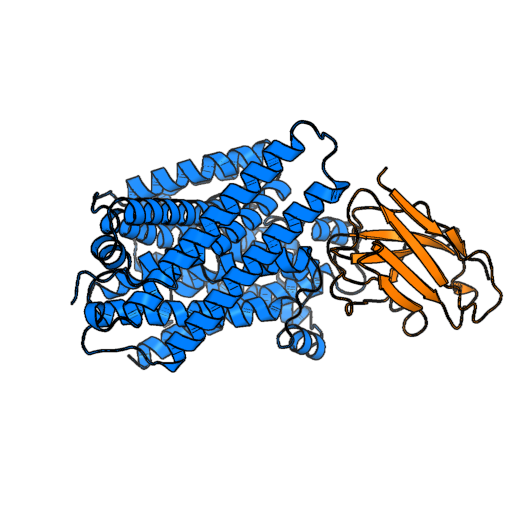 103.317 1.00 26.31 163 GLY A CA 1
ATOM 845 C C . GLY A 1 164 ? 131.491 125.233 104.031 1.00 26.31 163 GLY A C 1
ATOM 846 O O . GLY A 1 164 ? 130.620 125.861 103.425 1.00 26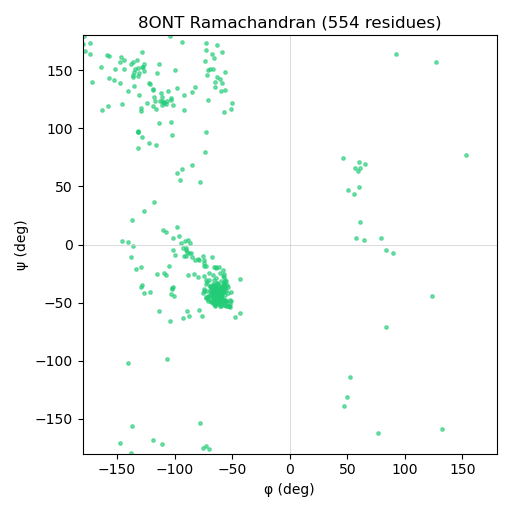.31 163 GLY A O 1
ATOM 847 N N . VAL A 1 165 ? 131.736 125.432 105.326 1.00 23.60 164 VAL A N 1
ATOM 848 C CA . VAL A 1 165 ? 130.944 126.404 106.076 1.00 23.60 164 VAL A CA 1
ATOM 849 C C . VAL A 1 165 ? 131.193 127.814 105.552 1.00 23.60 164 VAL A C 1
ATOM 850 O O . VAL A 1 165 ? 130.254 128.604 105.373 1.00 23.60 164 VAL A O 1
ATOM 854 N N . ILE A 1 166 ? 132.457 128.153 105.287 1.00 26.09 165 ILE A N 1
ATOM 855 C CA . ILE A 1 166 ? 132.768 129.482 104.766 1.00 26.09 165 ILE A CA 1
ATOM 856 C C . ILE A 1 166 ? 132.107 129.687 103.409 1.00 26.09 165 ILE A C 1
ATOM 857 O O . ILE A 1 166 ? 131.527 130.746 103.132 1.00 26.09 165 ILE A O 1
ATOM 862 N N . LEU A 1 167 ? 132.176 128.674 102.543 1.00 29.23 166 LEU A N 1
ATOM 863 C CA . LEU A 1 167 ? 131.556 128.783 101.230 1.00 29.23 166 LEU A CA 1
ATOM 864 C C . LEU A 1 167 ? 130.047 128.935 101.345 1.00 29.23 166 LEU A C 1
ATOM 865 O O . LEU A 1 167 ? 129.432 129.657 100.556 1.00 29.23 166 LEU A O 1
ATOM 870 N N . THR A 1 168 ? 129.425 128.248 102.306 1.00 26.28 167 THR A N 1
ATOM 871 C CA . THR A 1 168 ? 127.986 128.405 102.489 1.00 26.28 167 THR A CA 1
ATOM 872 C C . THR A 1 168 ? 127.642 129.817 102.940 1.00 26.28 167 THR A C 1
ATOM 873 O O . THR A 1 168 ? 126.644 130.395 102.488 1.00 26.28 167 THR A O 1
ATOM 877 N N . VAL A 1 169 ? 128.457 130.394 103.824 1.00 32.58 168 VAL A N 1
ATOM 878 C CA . VAL A 1 169 ? 128.221 131.779 104.224 1.00 32.58 168 VAL A CA 1
ATOM 879 C C . VAL A 1 169 ? 128.333 132.700 103.020 1.00 32.58 168 VAL A C 1
ATOM 880 O O . VAL A 1 169 ? 127.548 133.642 102.862 1.00 32.58 168 VAL A O 1
ATOM 884 N N . PHE A 1 170 ? 129.317 132.448 102.156 1.00 40.27 169 PHE A N 1
ATOM 885 C CA . PHE A 1 170 ? 129.471 133.262 100.953 1.00 40.27 169 PHE A CA 1
ATOM 886 C C . PHE A 1 170 ? 128.293 133.089 99.998 1.00 40.27 169 PHE A C 1
ATOM 887 O O . PHE A 1 170 ? 127.853 134.055 99.366 1.00 40.27 169 PHE A O 1
ATOM 895 N N . SER A 1 171 ? 127.781 131.867 99.871 1.00 43.65 170 SER A N 1
ATOM 896 C CA . SER A 1 171 ? 126.781 131.524 98.868 1.00 43.65 170 SER A CA 1
ATOM 897 C C . SER A 1 171 ? 125.347 131.726 99.339 1.00 43.65 170 SER A C 1
ATOM 898 O O . SER A 1 171 ? 124.419 131.560 98.539 1.00 43.65 170 SER A O 1
ATOM 901 N N . THR A 1 172 ? 125.136 132.061 100.612 1.00 43.47 171 THR A N 1
ATOM 902 C CA . THR A 1 172 ? 123.778 132.349 101.061 1.00 43.47 171 THR A CA 1
ATOM 903 C C . THR A 1 172 ? 123.171 133.503 100.271 1.00 43.47 171 THR A C 1
ATOM 904 O O . THR A 1 172 ? 121.994 133.455 99.892 1.00 43.47 171 THR A O 1
ATOM 908 N N . LEU A 1 173 ? 123.958 134.551 100.014 1.00 53.25 172 LEU A N 1
ATOM 909 C CA . LEU A 1 173 ? 123.452 135.688 99.250 1.00 53.25 172 LEU A CA 1
ATOM 910 C C . LEU A 1 173 ? 123.074 135.278 97.832 1.00 53.25 172 LEU A C 1
ATOM 911 O O . LEU A 1 173 ? 122.027 135.688 97.314 1.00 53.25 172 LEU A O 1
ATOM 916 N N . LEU A 1 174 ? 123.921 134.477 97.183 1.00 51.57 173 LEU A N 1
ATOM 917 C CA . LEU A 1 174 ? 123.618 134.033 95.828 1.00 51.57 173 LEU A CA 1
ATOM 918 C C . LEU A 1 174 ? 122.350 133.194 95.803 1.00 51.57 173 LEU A C 1
ATOM 919 O O . LEU A 1 174 ? 121.513 133.340 94.903 1.00 51.57 173 LEU A O 1
ATOM 924 N N . LEU A 1 175 ? 122.189 132.307 96.787 1.00 55.26 174 LEU A N 1
ATOM 925 C CA . LEU A 1 175 ? 120.973 131.505 96.854 1.00 55.26 174 LEU A CA 1
ATOM 926 C C . LEU A 1 175 ? 119.746 132.382 97.059 1.00 55.26 174 LEU A C 1
ATOM 927 O O . LEU A 1 175 ? 118.693 132.138 96.460 1.00 55.26 174 LEU A O 1
ATOM 932 N N . LEU A 1 176 ? 119.855 133.401 97.914 1.00 61.10 175 LEU A N 1
ATOM 933 C CA . LEU A 1 176 ? 118.728 134.304 98.123 1.00 61.10 175 LEU A CA 1
ATOM 934 C C . LEU A 1 176 ? 118.366 135.033 96.836 1.00 61.10 175 LEU A C 1
ATOM 935 O O . LEU A 1 176 ? 117.183 135.173 96.501 1.00 61.10 175 LEU A O 1
ATOM 940 N N . GLY A 1 177 ? 119.374 135.509 96.104 1.00 66.07 176 GLY A N 1
ATOM 941 C CA . GLY A 1 177 ? 119.103 136.169 94.837 1.00 66.07 176 GLY A CA 1
ATOM 942 C C . GLY A 1 177 ? 118.431 135.247 93.838 1.00 66.07 176 GLY A C 1
ATOM 943 O O . GLY A 1 177 ? 117.489 135.643 93.146 1.00 66.07 176 GLY A O 1
ATOM 944 N N . VAL A 1 178 ? 118.903 134.002 93.752 1.00 73.15 177 VAL A N 1
ATOM 945 C CA . VAL A 1 178 ? 118.287 133.036 92.845 1.00 73.15 177 VAL A CA 1
ATOM 946 C C . VAL A 1 178 ? 116.841 132.774 93.249 1.00 73.15 177 VAL A C 1
ATOM 947 O O . VAL A 1 178 ? 115.948 132.688 92.398 1.00 73.15 177 VAL A O 1
ATOM 951 N N . GLN A 1 179 ? 116.589 132.640 94.553 1.00 77.17 178 GLN A N 1
ATOM 952 C CA . GLN A 1 179 ? 115.223 132.451 95.030 1.00 77.17 178 GLN A CA 1
ATOM 953 C C . GLN A 1 179 ? 114.341 133.627 94.639 1.00 77.17 178 GLN A C 1
ATOM 954 O O . GLN A 1 179 ? 113.186 133.444 94.239 1.00 77.17 178 GLN A O 1
ATOM 960 N N . ARG A 1 180 ? 114.868 134.847 94.760 1.00 85.42 179 ARG A N 1
ATOM 961 C CA . ARG A 1 180 ? 114.114 136.022 94.339 1.00 85.42 179 ARG A CA 1
ATOM 962 C C . ARG A 1 180 ? 113.816 135.979 92.845 1.00 85.42 179 ARG A C 1
ATOM 963 O O . ARG A 1 180 ? 112.705 136.312 92.415 1.00 85.42 179 ARG A O 1
ATOM 971 N N . PHE A 1 181 ? 114.797 135.570 92.038 1.00 92.50 180 PHE A N 1
ATOM 972 C CA . PHE A 1 181 ? 114.633 135.609 90.587 1.00 92.50 180 PHE A CA 1
ATOM 973 C C . PHE A 1 181 ? 113.573 134.619 90.113 1.00 92.50 180 PHE A C 1
ATOM 974 O O . PHE A 1 181 ? 112.667 134.983 89.354 1.00 92.50 180 PHE A O 1
ATOM 982 N N . GLY A 1 182 ? 113.667 133.364 90.547 1.00 86.48 181 GLY A N 1
ATOM 983 C CA . GLY A 1 182 ? 112.773 132.312 90.096 1.00 86.48 181 GLY A CA 1
ATOM 984 C C . GLY A 1 182 ? 111.923 131.780 91.234 1.00 86.48 181 GLY A C 1
ATOM 985 O O . GLY A 1 182 ? 112.366 131.727 92.383 1.00 86.48 181 GLY A O 1
ATOM 986 N N . ALA A 1 183 ? 110.696 131.374 90.906 1.00 82.01 182 ALA A N 1
ATOM 987 C CA . ALA A 1 183 ? 109.768 130.886 91.919 1.00 82.01 182 ALA A CA 1
ATOM 988 C C . ALA A 1 183 ? 109.312 129.461 91.627 1.00 82.01 182 ALA A C 1
ATOM 989 O O . ALA A 1 183 ? 109.194 128.645 92.546 1.00 82.01 182 ALA A O 1
ATOM 991 N N . ARG A 1 184 ? 109.042 129.153 90.356 1.00 90.92 183 ARG A N 1
ATOM 992 C CA . ARG A 1 184 ? 108.689 127.785 89.989 1.00 90.92 183 ARG A CA 1
ATOM 993 C C . ARG A 1 184 ? 109.922 126.915 89.787 1.00 90.92 183 ARG A C 1
ATOM 994 O O . ARG A 1 184 ? 109.844 125.689 89.936 1.00 90.92 183 ARG A O 1
ATOM 1002 N N . LYS A 1 185 ? 111.060 127.525 89.448 1.00 86.40 184 LYS A N 1
ATOM 1003 C CA . LYS A 1 185 ? 112.296 126.762 89.322 1.00 86.40 184 LYS A CA 1
ATOM 1004 C C . LYS A 1 185 ? 112.677 126.121 90.649 1.00 86.40 184 LYS A C 1
ATOM 1005 O O . LYS A 1 185 ? 113.116 124.967 90.686 1.00 86.40 184 LYS A O 1
ATOM 1011 N N . LEU A 1 186 ? 112.507 126.852 91.753 1.00 80.96 185 LEU A N 1
ATOM 1012 C CA . LEU A 1 186 ? 112.759 126.274 93.069 1.00 80.96 185 LEU A CA 1
ATOM 1013 C C . LEU A 1 186 ? 111.823 125.107 93.351 1.00 80.96 185 LEU A C 1
ATOM 1014 O O . LEU A 1 186 ? 112.241 124.087 93.913 1.00 80.96 185 LEU A O 1
ATOM 1019 N N . GLU A 1 187 ? 110.547 125.247 92.988 1.00 83.12 186 GLU A N 1
ATOM 1020 C CA . GLU A 1 187 ? 109.598 124.160 93.205 1.00 83.12 186 GLU A CA 1
ATOM 1021 C C . GLU A 1 187 ? 110.002 122.917 92.423 1.00 83.12 186 GLU A C 1
ATOM 1022 O O . GLU A 1 187 ? 109.981 121.800 92.957 1.00 83.12 186 GLU A O 1
ATOM 1028 N N . PHE A 1 188 ? 110.386 123.091 91.157 1.00 79.65 187 PHE A N 1
ATOM 1029 C CA . PHE A 1 188 ? 110.836 121.945 90.376 1.00 79.65 187 PHE A CA 1
ATOM 1030 C C . PHE A 1 188 ? 112.112 121.353 90.955 1.00 79.65 187 PHE A C 1
ATOM 1031 O O . PHE A 1 188 ? 112.298 120.133 90.938 1.00 79.65 187 PHE A O 1
ATOM 1039 N N . ILE A 1 189 ? 113.016 122.198 91.451 1.00 68.39 188 ILE A N 1
ATOM 1040 C CA . ILE A 1 189 ? 114.259 121.693 92.026 1.00 68.39 188 ILE A CA 1
ATOM 1041 C C . ILE A 1 189 ? 113.969 120.836 93.248 1.00 68.39 188 ILE A C 1
ATOM 1042 O O . ILE A 1 189 ? 114.548 119.756 93.419 1.00 68.39 188 ILE A O 1
ATOM 1047 N N . ILE A 1 190 ? 113.075 121.301 94.122 1.00 60.50 189 ILE A N 1
ATOM 1048 C CA . ILE A 1 190 ? 112.738 120.522 95.310 1.00 60.50 189 ILE A CA 1
ATOM 1049 C C . ILE A 1 190 ? 112.047 119.222 94.918 1.00 60.50 189 ILE A C 1
ATOM 1050 O O . ILE A 1 190 ? 112.318 118.164 95.497 1.00 60.50 189 ILE A O 1
ATOM 1055 N N . ALA A 1 191 ? 111.147 119.274 93.932 1.00 55.83 190 ALA A N 1
ATOM 1056 C CA . ALA A 1 191 ? 110.484 118.050 93.490 1.00 55.83 190 ALA A CA 1
ATOM 1057 C C . ALA A 1 191 ? 111.484 117.055 92.913 1.00 55.83 190 ALA A C 1
ATOM 1058 O O . ALA A 1 191 ? 111.411 115.855 93.197 1.00 55.83 190 ALA A O 1
ATOM 1060 N N . ALA A 1 192 ? 112.427 117.534 92.100 1.00 55.56 191 ALA A N 1
ATOM 1061 C CA . ALA A 1 192 ? 113.432 116.651 91.519 1.00 55.56 191 ALA A CA 1
ATOM 1062 C C . ALA A 1 192 ? 114.342 116.067 92.590 1.00 55.56 191 ALA A C 1
ATOM 1063 O O . ALA A 1 192 ? 114.703 114.888 92.525 1.00 55.56 191 ALA A O 1
ATOM 1065 N N . PHE A 1 193 ? 114.739 116.876 93.573 1.00 47.28 192 PHE A N 1
ATOM 1066 C CA . PHE A 1 193 ? 115.545 116.356 94.671 1.00 47.28 192 PHE A CA 1
ATOM 1067 C C . PHE A 1 193 ? 114.793 115.288 95.448 1.00 47.28 192 PHE A C 1
ATOM 1068 O O . PHE A 1 193 ? 115.363 114.250 95.804 1.00 47.28 192 PHE A O 1
ATOM 1076 N N . MET A 1 194 ? 113.513 115.528 95.734 1.00 52.61 193 MET A N 1
ATOM 1077 C CA . MET A 1 194 ? 112.726 114.523 96.437 1.00 52.61 193 MET A CA 1
ATOM 1078 C C . MET A 1 194 ? 112.624 113.250 95.615 1.00 52.61 193 MET A C 1
ATOM 1079 O O . MET A 1 194 ? 112.718 112.144 96.157 1.00 52.61 193 MET A O 1
ATOM 1084 N N . PHE A 1 195 ? 112.434 113.384 94.303 1.00 52.83 194 PHE A N 1
ATOM 1085 C CA . PHE A 1 195 ? 112.352 112.203 93.453 1.00 52.83 194 PHE A CA 1
ATOM 1086 C C . PHE A 1 195 ? 113.673 111.444 93.435 1.00 52.83 194 PHE A C 1
ATOM 1087 O O . PHE A 1 195 ? 113.684 110.211 93.459 1.00 52.83 194 PHE A O 1
ATOM 1095 N N . THR A 1 196 ? 114.798 112.161 93.383 1.00 48.74 195 THR A N 1
ATOM 1096 C CA . THR A 1 196 ? 116.096 111.493 93.402 1.00 48.74 195 THR A CA 1
ATOM 1097 C C . THR A 1 196 ? 116.312 110.756 94.715 1.00 48.74 195 THR A C 1
ATOM 1098 O O . THR A 1 196 ? 116.760 109.605 94.726 1.00 48.74 195 THR A O 1
ATOM 1102 N N . MET A 1 197 ? 116.007 111.406 95.839 1.00 45.35 196 MET A N 1
ATOM 1103 C CA . MET A 1 197 ? 116.168 110.739 97.126 1.00 45.35 196 MET A CA 1
ATOM 1104 C C . MET A 1 197 ? 115.275 109.510 97.209 1.00 45.35 196 MET A C 1
ATOM 1105 O O . MET A 1 197 ? 115.717 108.431 97.622 1.00 45.35 196 MET A O 1
ATOM 1110 N N . ALA A 1 198 ? 114.016 109.649 96.795 1.00 41.89 197 ALA A N 1
ATOM 1111 C CA . ALA A 1 198 ? 113.098 108.520 96.843 1.00 41.89 197 ALA A CA 1
ATOM 1112 C C . ALA A 1 198 ? 113.597 107.377 95.977 1.00 41.89 197 ALA A C 1
ATOM 1113 O O . ALA A 1 198 ? 113.649 106.228 96.422 1.00 41.89 197 ALA A O 1
ATOM 1115 N N . ALA A 1 199 ? 113.983 107.672 94.735 1.00 39.95 198 ALA A N 1
ATOM 1116 C CA . ALA A 1 199 ? 114.442 106.620 93.837 1.00 39.95 198 ALA A CA 1
ATOM 1117 C C . ALA A 1 199 ? 115.692 105.944 94.382 1.00 39.95 198 ALA A C 1
ATOM 1118 O O . ALA A 1 199 ? 115.765 104.712 94.447 1.00 39.95 198 ALA A O 1
ATOM 1120 N N . CYS A 1 200 ? 116.683 106.736 94.798 1.00 39.45 199 CYS A N 1
ATOM 1121 C CA . CYS A 1 200 ? 117.929 106.164 95.292 1.00 39.45 199 CYS A CA 1
ATOM 1122 C C . CYS A 1 200 ? 117.678 105.263 96.490 1.00 39.45 199 CYS A C 1
ATOM 1123 O O . CYS A 1 200 ? 118.113 104.105 96.515 1.00 39.45 199 CYS A O 1
ATOM 1126 N N . PHE A 1 201 ? 116.959 105.772 97.493 1.00 26.04 200 PHE A N 1
ATOM 1127 C CA . PHE A 1 201 ? 116.792 105.006 98.720 1.00 26.04 200 PHE A CA 1
ATOM 1128 C C . PHE A 1 201 ? 115.848 103.828 98.532 1.00 26.04 200 PHE A C 1
ATOM 1129 O O . PHE A 1 201 ? 116.053 102.779 99.145 1.00 26.04 200 PHE A O 1
ATOM 1137 N N . PHE A 1 202 ? 114.828 103.958 97.685 1.00 30.48 201 PHE A N 1
ATOM 1138 C CA . PHE A 1 202 ? 113.951 102.824 97.431 1.00 30.48 201 PHE A CA 1
ATOM 1139 C C . PHE A 1 202 ? 114.673 101.730 96.658 1.00 30.48 201 PHE A C 1
ATOM 1140 O O . PHE A 1 202 ? 114.484 100.542 96.937 1.00 30.48 201 PHE A O 1
ATOM 1148 N N . GLY A 1 203 ? 115.511 102.099 95.689 1.00 32.15 202 GLY A N 1
ATOM 1149 C CA . GLY A 1 203 ? 116.321 101.095 95.022 1.00 32.15 202 GLY A CA 1
ATOM 1150 C C . GLY A 1 203 ? 117.286 100.416 95.973 1.00 32.15 202 GLY A C 1
ATOM 1151 O O . GLY A 1 203 ? 117.455 99.193 95.937 1.00 32.15 202 GLY A O 1
ATOM 1152 N N . GLU A 1 204 ? 117.925 101.199 96.845 1.00 28.98 203 GLU A N 1
ATOM 1153 C CA . GLU A 1 204 ? 118.815 100.612 97.838 1.00 28.98 203 GLU A CA 1
ATOM 1154 C C . GLU A 1 204 ? 118.058 99.651 98.746 1.00 28.98 203 GLU A C 1
ATOM 1155 O O . GLU A 1 204 ? 118.542 98.553 99.046 1.00 28.98 203 GLU A O 1
ATOM 1161 N N . LEU A 1 205 ? 116.860 100.043 99.181 1.00 28.07 204 LEU A N 1
ATOM 1162 C CA . LEU A 1 205 ? 116.055 99.173 100.028 1.00 28.07 204 LEU A CA 1
ATOM 1163 C C . LEU A 1 205 ? 115.692 97.889 99.301 1.00 28.07 204 LEU A C 1
ATOM 1164 O O . LEU A 1 205 ? 115.787 96.796 99.869 1.00 28.07 204 LEU A O 1
ATOM 1169 N N . SER A 1 206 ? 115.285 97.999 98.035 1.00 32.40 205 SER A N 1
ATOM 1170 C CA . SER A 1 206 ? 114.932 96.810 97.271 1.00 32.40 205 SER A CA 1
ATOM 1171 C C . SER A 1 206 ? 116.119 95.869 97.155 1.00 32.40 205 SER A C 1
ATOM 1172 O O . SER A 1 206 ? 115.974 94.651 97.308 1.00 32.40 205 SER A O 1
ATOM 1175 N N . TYR A 1 207 ? 117.305 96.414 96.892 1.00 34.64 206 TYR A N 1
ATOM 1176 C CA . TYR A 1 207 ? 118.489 95.566 96.834 1.00 34.64 206 TYR A CA 1
ATOM 1177 C C . TYR A 1 207 ? 118.753 94.910 98.182 1.00 34.64 206 TYR A C 1
ATOM 1178 O O . TYR A 1 207 ? 119.170 93.748 98.246 1.00 34.64 206 TYR A O 1
ATOM 1187 N N . LEU A 1 208 ? 118.521 95.643 99.273 1.00 30.79 207 LEU A N 1
ATOM 1188 C CA . LEU A 1 208 ? 118.850 95.127 100.598 1.00 30.79 207 LEU A CA 1
ATOM 1189 C C . LEU A 1 208 ? 117.941 93.971 100.994 1.00 30.79 207 LEU A C 1
ATOM 1190 O O . LEU A 1 208 ? 118.417 92.916 101.430 1.00 30.79 207 LEU A O 1
ATOM 1195 N N . ARG A 1 209 ? 116.632 94.146 100.848 1.00 35.34 208 ARG A N 1
ATOM 1196 C CA . ARG A 1 209 ? 115.684 93.119 101.257 1.00 35.34 208 ARG A CA 1
ATOM 1197 C C . ARG A 1 209 ? 115.807 92.837 102.751 1.00 35.34 208 ARG A C 1
ATOM 1198 O O . ARG A 1 209 ? 116.304 91.775 103.144 1.00 35.34 208 ARG A O 1
ATOM 1206 N N . PRO A 1 210 ? 115.376 93.763 103.614 1.00 27.46 209 PRO A N 1
ATOM 1207 C CA . PRO A 1 210 ? 115.439 93.515 105.059 1.00 27.46 209 PRO A CA 1
ATOM 1208 C C . PRO A 1 210 ? 114.357 92.550 105.512 1.00 27.46 209 PRO A C 1
ATOM 1209 O O . PRO A 1 210 ? 113.625 92.007 104.679 1.00 27.46 209 PRO A O 1
ATOM 1213 N N . SER A 1 211 ? 114.240 92.325 106.818 1.00 21.73 210 SER A N 1
ATOM 1214 C CA . SER A 1 211 ? 113.220 91.436 107.360 1.00 21.73 210 SER A CA 1
ATOM 1215 C C . SER A 1 211 ? 111.978 92.248 107.703 1.00 21.73 210 SER A C 1
ATOM 1216 O O . SER A 1 211 ? 112.016 93.101 108.593 1.00 21.73 210 SER A O 1
ATOM 1219 N N . ALA A 1 212 ? 110.874 91.973 107.005 1.00 18.07 211 ALA A N 1
ATOM 1220 C CA . ALA A 1 212 ? 109.659 92.753 107.214 1.00 18.07 211 ALA A CA 1
ATOM 1221 C C . ALA A 1 212 ? 109.112 92.567 108.624 1.00 18.07 211 ALA A C 1
ATOM 1222 O O . ALA A 1 212 ? 108.620 93.522 109.239 1.00 18.07 211 ALA A O 1
ATOM 1224 N N . LYS A 1 213 ? 109.178 91.345 109.152 1.00 18.64 212 LYS A N 1
ATOM 1225 C CA . LYS A 1 213 ? 108.661 91.100 110.493 1.00 18.64 212 LYS A CA 1
ATOM 1226 C C . LYS A 1 213 ? 109.381 91.964 111.518 1.00 18.64 212 LYS A C 1
ATOM 1227 O O . LYS A 1 213 ? 108.749 92.588 112.378 1.00 18.64 212 LYS A O 1
ATOM 1233 N N . GLU A 1 214 ? 110.711 92.015 111.436 1.00 16.37 213 GLU A N 1
ATOM 1234 C CA . GLU A 1 214 ? 111.480 92.821 112.376 1.00 16.37 213 GLU A CA 1
ATOM 1235 C C . GLU A 1 214 ? 111.170 94.303 112.212 1.00 16.37 213 GLU A C 1
ATOM 1236 O O . GLU A 1 214 ? 111.085 95.038 113.201 1.00 16.37 213 GLU A O 1
ATOM 1242 N N . VAL A 1 215 ? 110.992 94.762 110.973 1.00 12.68 214 VAL A N 1
ATOM 1243 C CA . VAL A 1 215 ? 110.675 96.169 110.748 1.00 12.68 214 VAL A CA 1
ATOM 1244 C C . VAL A 1 215 ? 109.348 96.524 111.402 1.00 12.68 214 VAL A C 1
ATOM 1245 O O . VAL A 1 215 ? 109.224 97.551 112.077 1.00 12.68 214 VAL A O 1
ATOM 1249 N N . VAL A 1 216 ? 108.332 95.682 111.214 1.00 13.81 215 VAL A N 1
ATOM 1250 C CA . VAL A 1 216 ? 107.033 95.976 111.812 1.00 13.81 215 VAL A CA 1
ATOM 1251 C C . VAL A 1 216 ? 107.118 95.926 113.331 1.00 13.81 215 VAL A C 1
ATOM 1252 O O . VAL A 1 216 ? 106.556 96.781 114.028 1.00 13.81 215 VAL A O 1
ATOM 1256 N N . LYS A 1 217 ? 107.815 94.924 113.872 1.00 15.14 216 LYS A N 1
ATOM 1257 C CA . LYS A 1 217 ? 107.930 94.813 115.323 1.00 15.14 216 LYS A CA 1
ATOM 1258 C C . LYS A 1 217 ? 108.654 96.013 115.911 1.00 15.14 216 LYS A C 1
ATOM 1259 O O . LYS A 1 217 ? 108.368 96.426 117.039 1.00 15.14 216 LYS A O 1
ATOM 1265 N N . GLY A 1 218 ? 109.612 96.573 115.172 1.00 9.68 217 GLY A N 1
ATOM 1266 C CA . GLY A 1 218 ? 110.304 97.751 115.654 1.00 9.68 217 GLY A CA 1
ATOM 1267 C C . GLY A 1 218 ? 109.526 99.030 115.464 1.00 9.68 217 GLY A C 1
ATOM 1268 O O . GLY A 1 218 ? 109.703 99.980 116.231 1.00 9.68 217 GLY A O 1
ATOM 1269 N N . MET A 1 219 ? 108.657 99.081 114.459 1.00 11.43 218 MET A N 1
ATOM 1270 C CA . MET A 1 219 ? 107.943 100.314 114.156 1.00 11.43 218 MET A CA 1
ATOM 1271 C C . MET A 1 219 ? 106.640 100.466 114.924 1.00 11.43 218 MET A C 1
ATOM 1272 O O . MET A 1 219 ? 106.195 101.597 115.141 1.00 11.43 218 MET A O 1
ATOM 1277 N N . PHE A 1 220 ? 106.005 99.368 115.328 1.00 11.16 219 PHE A N 1
ATOM 1278 C CA . PHE A 1 220 ? 104.746 99.440 116.057 1.00 11.16 219 PHE A CA 1
ATOM 1279 C C . PHE A 1 220 ? 104.875 99.017 117.514 1.00 11.16 219 PHE A C 1
ATOM 1280 O O . PHE A 1 220 ? 103.857 98.801 118.177 1.00 11.16 219 PHE A O 1
ATOM 1288 N N . VAL A 1 221 ? 106.092 98.887 118.028 1.00 8.67 220 VAL A N 1
ATOM 1289 C CA . VAL A 1 221 ? 106.304 98.507 119.420 1.00 8.67 220 VAL A CA 1
ATOM 1290 C C . VAL A 1 221 ? 107.325 99.456 120.033 1.00 8.67 220 VAL A C 1
ATOM 1291 O O . VAL A 1 221 ? 108.518 99.127 120.089 1.00 8.67 220 VAL A O 1
ATOM 1295 N N . PRO A 1 222 ? 106.913 100.634 120.497 1.00 8.74 221 PRO A N 1
ATOM 1296 C CA . PRO A 1 222 ? 107.888 101.607 121.003 1.00 8.74 221 PRO A CA 1
ATOM 1297 C C . PRO A 1 222 ? 108.702 101.052 122.163 1.00 8.74 221 PRO A C 1
ATOM 1298 O O . PRO A 1 222 ? 108.178 100.375 123.048 1.00 8.74 221 PRO A O 1
ATOM 1302 N N . SER A 1 223 ? 110.000 101.352 122.153 1.00 8.01 222 SER A N 1
ATOM 1303 C CA . SER A 1 223 ? 110.889 100.919 123.227 1.00 8.01 222 SER A CA 1
ATOM 1304 C C . SER A 1 223 ? 112.165 101.741 123.169 1.00 8.01 222 SER A C 1
ATOM 1305 O O . SER A 1 223 ? 112.913 101.651 122.193 1.00 8.01 222 SER A O 1
ATOM 1308 N N . LEU A 1 224 ? 112.418 102.530 124.213 1.00 8.98 223 LEU A N 1
ATOM 1309 C CA . LEU A 1 224 ? 113.619 103.362 124.297 1.00 8.98 223 LEU A CA 1
ATOM 1310 C C . LEU A 1 224 ? 114.707 102.601 125.052 1.00 8.98 223 LEU A C 1
ATOM 1311 O O . LEU A 1 224 ? 115.163 102.982 126.129 1.00 8.98 223 LEU A O 1
ATOM 1316 N N . GLN A 1 225 ? 115.137 101.501 124.442 1.00 10.27 224 GLN A N 1
ATOM 1317 C CA . GLN A 1 225 ? 116.009 100.537 125.108 1.00 10.27 224 GLN A CA 1
ATOM 1318 C C . GLN A 1 225 ? 117.415 101.119 125.209 1.00 10.27 224 GLN A C 1
ATOM 1319 O O . GLN A 1 225 ? 118.324 100.785 124.446 1.00 10.27 224 GLN A O 1
ATOM 1325 N N . GLY A 1 226 ? 117.595 101.997 126.193 1.00 9.11 225 GLY A N 1
ATOM 1326 C CA . GLY A 1 226 ? 118.899 102.563 126.477 1.00 9.11 225 GLY A CA 1
ATOM 1327 C C . GLY A 1 226 ? 118.905 104.075 126.522 1.00 9.11 225 GLY A C 1
ATOM 1328 O O . GLY A 1 226 ? 118.021 104.711 125.948 1.00 9.11 225 GLY A O 1
ATOM 1329 N N . LYS A 1 227 ? 119.882 104.669 127.210 1.00 10.45 226 LYS A N 1
ATOM 1330 C CA . LYS A 1 227 ? 119.990 106.124 127.204 1.00 10.45 226 LYS A CA 1
ATOM 1331 C C . LYS A 1 227 ? 120.283 106.644 125.806 1.00 10.45 226 LYS A C 1
ATOM 1332 O O . LYS A 1 227 ? 119.716 107.657 125.381 1.00 10.45 226 LYS A O 1
ATOM 1338 N N . GLY A 1 228 ? 121.171 105.971 125.076 1.00 8.07 227 GLY A N 1
ATOM 1339 C CA . GLY A 1 228 ? 121.451 106.393 123.715 1.00 8.07 227 GLY A CA 1
ATOM 1340 C C . GLY A 1 228 ? 120.206 106.389 122.854 1.00 8.07 227 GLY A C 1
ATOM 1341 O O . GLY A 1 228 ? 120.014 107.272 122.014 1.00 8.07 227 GLY A O 1
ATOM 1342 N N . ALA A 1 229 ? 119.337 105.400 123.057 1.00 8.03 228 ALA A N 1
ATOM 1343 C CA . ALA A 1 229 ? 118.069 105.383 122.343 1.00 8.03 228 ALA A CA 1
ATOM 1344 C C . ALA A 1 229 ? 117.212 106.578 122.721 1.00 8.03 228 ALA A C 1
ATOM 1345 O O . ALA A 1 229 ? 116.522 107.142 121.871 1.00 8.03 228 ALA A O 1
ATOM 1347 N N . ALA A 1 230 ? 117.220 106.968 123.995 1.00 6.73 229 ALA A N 1
ATOM 1348 C CA . ALA A 1 230 ? 116.475 108.159 124.383 1.00 6.73 229 ALA A CA 1
ATOM 1349 C C . ALA A 1 230 ? 117.028 109.394 123.689 1.00 6.73 229 ALA A C 1
ATOM 1350 O O . ALA A 1 230 ? 116.266 110.246 123.217 1.00 6.73 229 ALA A O 1
ATOM 1352 N N . ALA A 1 231 ? 118.353 109.504 123.605 1.00 6.93 230 ALA A N 1
ATOM 1353 C CA . ALA A 1 231 ? 118.951 110.654 122.938 1.00 6.93 230 ALA A CA 1
ATOM 1354 C C . ALA A 1 231 ? 118.554 110.698 121.471 1.00 6.93 230 ALA A C 1
ATOM 1355 O O . ALA A 1 231 ? 118.186 111.753 120.948 1.00 6.93 230 ALA A O 1
ATOM 1357 N N . ASN A 1 232 ? 118.608 109.555 120.788 1.00 7.32 231 ASN A N 1
ATOM 1358 C CA . ASN A 1 232 ? 118.259 109.554 119.371 1.00 7.32 231 ASN A CA 1
ATOM 1359 C C . ASN A 1 232 ? 116.765 109.734 119.149 1.00 7.32 231 ASN A C 1
ATOM 1360 O O . ASN A 1 232 ? 116.366 110.343 118.155 1.00 7.32 231 ASN A O 1
ATOM 1365 N N . ALA A 1 233 ? 115.923 109.236 120.053 1.00 5.50 232 ALA A N 1
ATOM 1366 C CA . ALA A 1 233 ? 114.492 109.480 119.928 1.00 5.50 232 ALA A CA 1
ATOM 1367 C C . ALA A 1 233 ? 114.173 110.957 120.098 1.00 5.50 232 ALA A C 1
ATOM 1368 O O . ALA A 1 233 ? 113.367 111.515 119.346 1.00 5.50 232 ALA A O 1
ATOM 1370 N N . ILE A 1 234 ? 114.797 111.613 121.079 1.00 7.59 233 ILE A N 1
ATOM 1371 C CA . ILE A 1 234 ? 114.589 113.050 121.238 1.00 7.59 233 ILE A CA 1
ATOM 1372 C C . ILE A 1 234 ? 115.120 113.801 120.027 1.00 7.59 233 ILE A C 1
ATOM 1373 O O . ILE A 1 234 ? 114.512 114.773 119.567 1.00 7.59 233 ILE A O 1
ATOM 1378 N N . ALA A 1 235 ? 116.271 113.380 119.499 1.00 6.01 234 ALA A N 1
ATOM 1379 C CA . ALA A 1 235 ? 116.814 114.039 118.319 1.00 6.01 234 ALA A CA 1
ATOM 1380 C C . ALA A 1 235 ? 115.865 113.913 117.139 1.00 6.01 234 ALA A C 1
ATOM 1381 O O . ALA A 1 235 ? 115.646 114.880 116.400 1.00 6.01 234 ALA A O 1
ATOM 1383 N N . LEU A 1 236 ? 115.291 112.726 116.944 1.00 5.39 235 LEU A N 1
ATOM 1384 C CA . LEU A 1 236 ? 114.347 112.532 115.851 1.00 5.39 235 LEU A CA 1
ATOM 1385 C C . LEU A 1 236 ? 113.094 113.372 116.053 1.00 5.39 235 LEU A C 1
ATOM 1386 O O . LEU A 1 236 ? 112.574 113.966 115.101 1.00 5.39 235 LEU A O 1
ATOM 1391 N N . PHE A 1 237 ? 112.594 113.438 117.289 1.00 7.30 236 PHE A N 1
ATOM 1392 C CA . PHE A 1 237 ? 111.439 114.284 117.566 1.00 7.30 236 PHE A CA 1
ATOM 1393 C C . PHE A 1 237 ? 111.739 115.739 117.253 1.00 7.30 236 PHE A C 1
ATOM 1394 O O . PHE A 1 237 ? 110.888 116.455 116.721 1.00 7.30 236 PHE A O 1
ATOM 1402 N N . GLY A 1 238 ? 112.929 116.208 117.609 1.00 6.75 237 GLY A N 1
ATOM 1403 C CA . GLY A 1 238 ? 113.278 117.580 117.300 1.00 6.75 237 GLY A CA 1
ATOM 1404 C C . GLY A 1 238 ? 113.378 117.828 115.809 1.00 6.75 237 GLY A C 1
ATOM 1405 O O . GLY A 1 238 ? 112.900 118.844 115.304 1.00 6.75 237 GLY A O 1
ATOM 1406 N N . ALA A 1 239 ? 113.994 116.900 115.083 1.00 7.18 238 ALA A N 1
ATOM 1407 C CA . ALA A 1 239 ? 114.207 117.104 113.658 1.00 7.18 238 ALA A CA 1
ATOM 1408 C C . ALA A 1 239 ? 112.934 116.939 112.845 1.00 7.18 238 ALA A C 1
ATOM 1409 O O . ALA A 1 239 ? 112.889 117.389 111.697 1.00 7.18 238 ALA A O 1
ATOM 1411 N N . ILE A 1 240 ? 111.914 116.285 113.392 1.00 7.62 239 ILE A N 1
ATOM 1412 C CA . ILE A 1 240 ? 110.668 116.060 112.671 1.00 7.62 239 ILE A CA 1
ATOM 1413 C C . ILE A 1 240 ? 109.577 117.039 113.090 1.00 7.62 239 ILE A C 1
ATOM 1414 O O . ILE A 1 240 ? 108.861 117.566 112.240 1.00 7.62 239 ILE A O 1
ATOM 1419 N N . ILE A 1 241 ? 109.419 117.282 114.394 1.00 11.09 240 ILE A N 1
ATOM 1420 C CA . ILE A 1 241 ? 108.416 118.230 114.869 1.00 11.09 240 ILE A CA 1
ATOM 1421 C C . ILE A 1 241 ? 108.760 119.647 114.434 1.00 11.09 240 ILE A C 1
ATOM 1422 O O . ILE A 1 241 ? 107.888 120.397 113.980 1.00 11.09 240 ILE A O 1
ATOM 1427 N N . THR A 1 242 ? 110.024 120.047 114.589 1.00 19.05 241 THR A N 1
ATOM 1428 C CA . THR A 1 242 ? 110.526 121.362 114.202 1.00 19.05 241 THR A CA 1
ATOM 1429 C C . THR A 1 242 ? 109.581 122.465 114.671 1.00 19.05 241 THR A C 1
ATOM 1430 O O . THR A 1 242 ? 108.849 123.046 113.861 1.00 19.05 241 THR A O 1
ATOM 1434 N N . PRO A 1 243 ? 109.572 122.781 115.972 1.00 28.62 242 PRO A N 1
ATOM 1435 C CA . PRO A 1 243 ? 108.545 123.701 116.500 1.00 28.62 242 PRO A CA 1
ATOM 1436 C C . PRO A 1 243 ? 108.501 125.058 115.822 1.00 28.62 242 PRO A C 1
ATOM 1437 O O . PRO A 1 243 ? 107.408 125.599 115.615 1.00 28.62 242 PRO A O 1
ATOM 1441 N N . TYR A 1 244 ? 109.654 125.634 115.475 1.00 34.77 243 TYR A N 1
ATOM 1442 C CA . TYR A 1 244 ? 109.654 126.981 114.915 1.00 34.77 243 TYR A CA 1
ATOM 1443 C C . TYR A 1 244 ? 108.765 127.078 113.683 1.00 34.77 243 TYR A C 1
ATOM 1444 O O . TYR A 1 244 ? 108.181 128.136 113.422 1.00 34.77 243 TYR A O 1
ATOM 1453 N N . ASN A 1 245 ? 108.636 125.986 112.926 1.00 38.21 244 ASN A N 1
ATOM 1454 C CA . ASN A 1 245 ? 107.834 126.023 111.708 1.00 38.21 244 ASN A CA 1
ATOM 1455 C C . ASN A 1 245 ? 106.402 126.452 111.991 1.00 38.21 244 ASN A C 1
ATOM 1456 O O . ASN A 1 245 ? 105.747 127.031 111.117 1.00 38.21 244 ASN A O 1
ATOM 1461 N N . LEU A 1 246 ? 105.900 126.196 113.202 1.00 38.50 245 LEU A N 1
ATOM 1462 C CA . LEU A 1 246 ? 104.572 126.682 113.558 1.00 38.50 245 LEU A CA 1
ATOM 1463 C C . LEU A 1 246 ? 104.468 128.177 113.300 1.00 38.50 245 LEU A C 1
ATOM 1464 O O . LEU A 1 246 ? 103.570 128.638 112.586 1.00 38.50 245 LEU A O 1
ATOM 1469 N N . PHE A 1 247 ? 105.411 128.948 113.846 1.00 49.24 246 PHE A N 1
ATOM 1470 C CA . PHE A 1 247 ? 105.400 130.389 113.635 1.00 49.24 246 PHE A CA 1
ATOM 1471 C C . PHE A 1 247 ? 105.359 130.720 112.152 1.00 49.24 246 PHE A C 1
ATOM 1472 O O . PHE A 1 247 ? 104.716 131.691 111.740 1.00 49.24 246 PHE A O 1
ATOM 1480 N N . LEU A 1 248 ? 106.052 129.927 111.332 1.00 53.64 247 LEU A N 1
ATOM 1481 C CA . LEU A 1 248 ? 105.988 130.127 109.889 1.00 53.64 247 LEU A CA 1
ATOM 1482 C C . LEU A 1 248 ? 104.652 129.674 109.320 1.00 53.64 247 LEU A C 1
ATOM 1483 O O . LEU A 1 248 ? 104.044 130.383 108.511 1.00 53.64 247 LEU A O 1
ATOM 1488 N N . HIS A 1 249 ? 104.179 128.494 109.727 1.00 49.24 248 HIS A N 1
ATOM 1489 C CA . HIS A 1 249 ? 103.061 127.882 109.018 1.00 49.24 248 HIS A CA 1
ATOM 1490 C C . HIS A 1 249 ? 101.795 128.713 109.149 1.00 49.24 248 HIS A C 1
ATOM 1491 O O . HIS A 1 249 ? 101.038 128.856 108.182 1.00 49.24 248 HIS A O 1
ATOM 1498 N N . SER A 1 250 ? 101.544 129.269 110.334 1.00 60.51 249 SER A N 1
ATOM 1499 C CA . SER A 1 250 ? 100.399 130.158 110.485 1.00 60.51 249 SER A CA 1
ATOM 1500 C C . SER A 1 250 ? 100.446 131.274 109.449 1.00 60.51 249 SER A C 1
ATOM 1501 O O . SER A 1 250 ? 99.426 131.609 108.834 1.00 60.51 249 SER A O 1
ATOM 1504 N N . ALA A 1 251 ? 101.635 131.835 109.214 1.00 64.19 250 ALA A N 1
ATOM 1505 C CA . ALA A 1 251 ? 101.771 132.895 108.223 1.00 64.19 250 ALA A CA 1
ATOM 1506 C C . ALA A 1 251 ? 101.291 132.449 106.850 1.00 64.19 250 ALA A C 1
ATOM 1507 O O . ALA A 1 251 ? 100.712 133.249 106.107 1.00 64.19 250 ALA A O 1
ATOM 1509 N N . LEU A 1 252 ? 101.509 131.180 106.495 1.00 65.58 251 LEU A N 1
ATOM 1510 C CA . LEU A 1 252 ? 101.093 130.711 105.179 1.00 65.58 251 LEU A CA 1
ATOM 1511 C C . LEU A 1 252 ? 99.590 130.821 104.974 1.00 65.58 251 LEU A C 1
ATOM 1512 O O . LEU A 1 252 ? 99.131 130.805 103.828 1.00 65.58 251 LEU A O 1
ATOM 1517 N N . VAL A 1 253 ? 98.811 130.931 106.052 1.00 79.39 252 VAL A N 1
ATOM 1518 C CA . VAL A 1 253 ? 97.367 131.095 105.925 1.00 79.39 252 VAL A CA 1
ATOM 1519 C C . VAL A 1 253 ? 96.921 132.537 106.125 1.00 79.39 252 VAL A C 1
ATOM 1520 O O . VAL A 1 253 ? 95.727 132.833 105.955 1.00 79.39 252 VAL A O 1
ATOM 1524 N N . LEU A 1 254 ? 97.836 133.444 106.473 1.00 86.74 253 LEU A N 1
ATOM 1525 C CA . LEU A 1 254 ? 97.479 134.850 106.615 1.00 86.74 253 LEU A CA 1
ATOM 1526 C C . LEU A 1 254 ? 97.027 135.469 105.298 1.00 86.74 253 LEU A C 1
ATOM 1527 O O . LEU A 1 254 ? 96.347 136.500 105.314 1.00 86.74 253 LEU A O 1
ATOM 1532 N N . SER A 1 255 ? 97.388 134.865 104.163 1.00 91.74 254 SER A N 1
ATOM 1533 C CA . SER A 1 255 ? 97.015 135.436 102.872 1.00 91.74 254 SER A CA 1
ATOM 1534 C C . SER A 1 255 ? 95.502 135.498 102.709 1.00 91.74 254 SER A C 1
ATOM 1535 O O . SER A 1 255 ? 94.963 136.501 102.227 1.00 91.74 254 SER A O 1
ATOM 1538 N N . ARG A 1 256 ? 94.801 134.441 103.104 1.00 100.20 255 ARG A N 1
ATOM 1539 C CA . ARG A 1 256 ? 93.350 134.392 102.968 1.00 100.20 255 ARG A CA 1
ATOM 1540 C C . ARG A 1 256 ? 92.702 133.746 104.187 1.00 100.20 255 ARG A C 1
ATOM 1541 O O . ARG A 1 256 ? 92.132 132.659 104.096 1.00 100.20 255 ARG A O 1
ATOM 1549 N N . CYS A 1 269 ? 88.832 122.557 104.048 1.00 105.43 269 CYS A N 1
ATOM 1550 C CA . CYS A 1 269 ? 89.642 122.272 102.870 1.00 105.43 269 CYS A CA 1
ATOM 1551 C C . CYS A 1 269 ? 90.019 120.796 102.810 1.00 105.43 269 CYS A C 1
ATOM 1552 O O . CYS A 1 269 ? 91.146 120.420 103.130 1.00 105.43 269 CYS A O 1
ATOM 1555 N N . ARG A 1 270 ? 89.064 119.960 102.397 1.00 107.46 270 ARG A N 1
ATOM 1556 C CA . ARG A 1 270 ? 89.323 118.526 102.322 1.00 107.46 270 ARG A CA 1
ATOM 1557 C C . ARG A 1 270 ? 90.414 118.210 101.307 1.00 107.46 270 ARG A C 1
ATOM 1558 O O . ARG A 1 270 ? 91.291 117.379 101.568 1.00 107.46 270 ARG A O 1
ATOM 1566 N N . TYR A 1 271 ? 90.374 118.855 100.138 1.00 112.74 271 TYR A N 1
ATOM 1567 C CA . TYR A 1 271 ? 91.392 118.600 99.123 1.00 112.74 271 TYR A CA 1
ATOM 1568 C C . TYR A 1 271 ? 92.762 119.091 99.575 1.00 112.74 271 TYR A C 1
ATOM 1569 O O . TYR A 1 271 ? 93.777 118.425 99.336 1.00 112.74 271 TYR A O 1
ATOM 1578 N N . PHE A 1 272 ? 92.814 120.257 100.224 1.00 106.05 272 PHE A N 1
ATOM 1579 C CA . PHE A 1 272 ? 94.083 120.744 100.753 1.00 106.05 272 PHE A CA 1
ATOM 1580 C C . PHE A 1 272 ? 94.637 119.789 101.802 1.00 106.05 272 PHE A C 1
ATOM 1581 O O . PHE A 1 272 ? 95.840 119.499 101.819 1.00 106.05 272 PHE A O 1
ATOM 1589 N N . LEU A 1 273 ? 93.771 119.288 102.685 1.00 100.16 273 LEU A N 1
ATOM 1590 C CA . LEU A 1 273 ? 94.213 118.328 103.690 1.00 100.16 273 LEU A CA 1
ATOM 1591 C C . LEU A 1 273 ? 94.704 117.040 103.044 1.00 100.16 273 LEU A C 1
ATOM 1592 O O . LEU A 1 273 ? 95.690 116.450 103.496 1.00 100.16 273 LEU A O 1
ATOM 1597 N N . ILE A 1 274 ? 94.027 116.582 101.990 1.00 95.71 274 ILE A N 1
ATOM 1598 C CA . ILE A 1 274 ? 94.459 115.366 101.305 1.00 95.71 274 ILE A CA 1
ATOM 1599 C C . ILE A 1 274 ? 95.824 115.571 100.663 1.00 95.71 274 ILE A C 1
ATOM 1600 O O . ILE A 1 274 ? 96.689 114.688 100.716 1.00 95.71 274 ILE A O 1
ATOM 1605 N N . GLU A 1 275 ? 96.038 116.728 100.034 1.00 95.31 275 GLU A N 1
ATOM 1606 C CA . GLU A 1 275 ? 97.345 117.008 99.444 1.00 95.31 275 GLU A CA 1
ATOM 1607 C C . GLU A 1 275 ? 98.430 117.070 100.513 1.00 95.31 275 GLU A C 1
ATOM 1608 O O . GLU A 1 275 ? 99.532 116.534 100.327 1.00 95.31 275 GLU A O 1
ATOM 1614 N N . CYS A 1 276 ? 98.140 117.728 101.638 1.00 82.32 276 CYS A N 1
ATOM 1615 C CA . CYS A 1 276 ? 99.108 117.781 102.727 1.00 82.32 276 CYS A CA 1
ATOM 1616 C C . CYS A 1 276 ? 99.421 116.385 103.244 1.00 82.32 276 CYS A C 1
ATOM 1617 O O . CYS A 1 276 ? 100.580 116.061 103.524 1.00 82.32 276 CYS A O 1
ATOM 1620 N N . SER A 1 277 ? 98.396 115.542 103.373 1.00 76.13 277 SER A N 1
ATOM 1621 C CA . SER A 1 277 ? 98.607 114.181 103.844 1.00 76.13 277 SER A CA 1
ATOM 1622 C C . SER A 1 277 ? 99.427 113.374 102.849 1.00 76.13 277 SER A C 1
ATOM 1623 O O . SER A 1 277 ? 100.242 112.539 103.246 1.00 76.13 277 SER A O 1
ATOM 1626 N N . LEU A 1 278 ? 99.222 113.597 101.549 1.00 66.11 278 LEU A N 1
ATOM 1627 C CA . LEU A 1 278 ? 100.049 112.915 100.556 1.00 66.11 278 LEU A CA 1
ATOM 1628 C C . LEU A 1 278 ? 101.505 113.351 100.658 1.00 66.11 278 LEU A C 1
ATOM 1629 O O . LEU A 1 278 ? 102.421 112.518 100.602 1.00 66.11 278 LEU A O 1
ATOM 1634 N N . ALA A 1 279 ? 101.742 114.654 100.800 1.00 55.99 279 ALA A N 1
ATOM 1635 C CA . ALA A 1 279 ? 103.114 115.122 100.957 1.00 55.99 279 ALA A CA 1
ATOM 1636 C C . ALA A 1 279 ? 103.747 114.519 102.202 1.00 55.99 279 ALA A C 1
ATOM 1637 O O . ALA A 1 279 ? 104.902 114.073 102.173 1.00 55.99 279 ALA A O 1
ATOM 1639 N N . PHE A 1 280 ? 102.997 114.480 103.303 1.00 42.22 280 PHE A N 1
ATOM 1640 C CA . PHE A 1 280 ? 103.530 113.917 104.536 1.00 42.22 280 PHE A CA 1
ATOM 1641 C C . PHE A 1 280 ? 103.769 112.421 104.404 1.00 42.22 280 PHE A C 1
ATOM 1642 O O . PHE A 1 280 ? 104.725 111.896 104.976 1.00 42.22 280 PHE A O 1
ATOM 1650 N N . ILE A 1 281 ? 102.911 111.710 103.671 1.00 37.55 281 ILE A N 1
ATOM 1651 C CA . ILE A 1 281 ? 103.121 110.278 103.494 1.00 37.55 281 ILE A CA 1
ATOM 1652 C C . ILE A 1 281 ? 104.378 110.029 102.680 1.00 37.55 281 ILE A C 1
ATOM 1653 O O . ILE A 1 281 ? 105.140 109.102 102.967 1.00 37.55 281 ILE A O 1
ATOM 1658 N N . VAL A 1 282 ? 104.628 110.854 101.661 1.00 33.68 282 VAL A N 1
ATOM 1659 C CA . VAL A 1 282 ? 105.863 110.712 100.892 1.00 33.68 282 VAL A CA 1
ATOM 1660 C C . VAL A 1 282 ? 107.077 110.994 101.772 1.00 33.68 282 VAL A C 1
ATOM 1661 O O . VAL A 1 282 ? 108.080 110.270 101.732 1.00 33.68 282 VAL A O 1
ATOM 1665 N N . ALA A 1 283 ? 107.008 112.059 102.575 1.00 26.49 283 ALA A N 1
ATOM 1666 C CA . ALA A 1 283 ? 108.130 112.383 103.452 1.00 26.49 283 ALA A CA 1
ATOM 1667 C C . ALA A 1 283 ? 108.372 111.280 104.474 1.00 26.49 283 ALA A C 1
ATOM 1668 O O . ALA A 1 283 ? 109.521 110.903 104.734 1.00 26.49 283 ALA A O 1
ATOM 1670 N N . PHE A 1 284 ? 107.302 110.754 105.068 1.00 16.70 284 PHE A N 1
ATOM 1671 C CA . PHE A 1 284 ? 107.434 109.683 106.046 1.00 16.70 284 PHE A CA 1
ATOM 1672 C C . PHE A 1 284 ? 107.973 108.417 105.403 1.00 16.70 284 PHE A C 1
ATOM 1673 O O . PHE A 1 284 ? 108.776 107.703 106.009 1.00 16.70 284 PHE A O 1
ATOM 1681 N N . LEU A 1 285 ? 107.541 108.114 104.180 1.00 16.37 285 LEU A N 1
ATOM 1682 C CA . LEU A 1 285 ? 108.080 106.957 103.483 1.00 16.37 285 LEU A CA 1
ATOM 1683 C C . LEU A 1 285 ? 109.569 107.122 103.231 1.00 16.37 285 LEU A C 1
ATOM 1684 O O . LEU A 1 285 ? 110.341 106.178 103.416 1.00 16.37 285 LEU A O 1
ATOM 1689 N N . ILE A 1 286 ? 109.997 108.320 102.828 1.00 17.23 286 ILE A N 1
ATOM 1690 C CA . ILE A 1 286 ? 111.422 108.552 102.602 1.00 17.23 286 ILE A CA 1
ATOM 1691 C C . ILE A 1 286 ? 112.203 108.391 103.899 1.00 17.23 286 ILE A C 1
ATOM 1692 O O . ILE A 1 286 ? 113.280 107.785 103.925 1.00 17.23 286 ILE A O 1
ATOM 1697 N N . ASN A 1 287 ? 111.688 108.960 104.992 1.00 11.03 287 ASN A N 1
ATOM 1698 C CA . ASN A 1 287 ? 112.388 108.871 106.270 1.00 11.03 287 ASN A CA 1
ATOM 1699 C C . ASN A 1 287 ? 112.483 107.432 106.757 1.00 11.03 287 ASN A C 1
ATOM 1700 O O . ASN A 1 287 ? 113.543 106.994 107.224 1.00 11.03 287 ASN A O 1
ATOM 1705 N N . VAL A 1 288 ? 111.390 106.677 106.662 1.00 10.80 288 VAL A N 1
ATOM 1706 C CA . VAL A 1 288 ? 111.437 105.273 107.044 1.00 10.80 288 VAL A CA 1
ATOM 1707 C C . VAL A 1 288 ? 112.407 104.517 106.154 1.00 10.80 288 VAL A C 1
ATOM 1708 O O . VAL A 1 288 ? 113.117 103.618 106.614 1.00 10.80 288 VAL A O 1
ATOM 1712 N N . SER A 1 289 ? 112.451 104.856 104.866 1.00 10.61 289 SER A N 1
ATOM 1713 C CA . SER A 1 289 ? 113.388 104.187 103.976 1.00 10.61 289 SER A CA 1
ATOM 1714 C C . SER A 1 289 ? 114.824 104.468 104.383 1.00 10.61 289 SER A C 1
ATOM 1715 O O . SER A 1 289 ? 115.665 103.566 104.368 1.00 10.61 289 SER A O 1
ATOM 1718 N N . VAL A 1 290 ? 115.128 105.712 104.750 1.00 9.76 290 VAL A N 1
ATOM 1719 C CA . VAL A 1 290 ? 116.486 106.035 105.184 1.00 9.76 290 VAL A CA 1
ATOM 1720 C C . VAL A 1 290 ? 116.834 105.268 106.452 1.00 9.76 290 VAL A C 1
ATOM 1721 O O . VAL A 1 290 ? 117.925 104.699 106.573 1.00 9.76 290 VAL A O 1
ATOM 1725 N N . VAL A 1 291 ? 115.917 105.246 107.421 1.00 8.52 291 VAL A N 1
ATOM 1726 C CA . VAL A 1 291 ? 116.206 104.552 108.673 1.00 8.52 291 VAL A CA 1
ATOM 1727 C C . VAL A 1 291 ? 116.434 103.070 108.413 1.00 8.52 291 VAL A C 1
ATOM 1728 O O . VAL A 1 291 ? 117.398 102.478 108.908 1.00 8.52 291 VAL A O 1
ATOM 1732 N N . VAL A 1 292 ? 115.562 102.454 107.614 1.00 10.48 292 VAL A N 1
ATOM 1733 C CA . VAL A 1 292 ? 115.684 101.028 107.333 1.00 10.48 292 VAL A CA 1
ATOM 1734 C C . VAL A 1 292 ? 116.970 100.731 106.576 1.00 10.48 292 VAL A C 1
ATOM 1735 O O . VAL A 1 292 ? 117.659 99.750 106.871 1.00 10.48 292 VAL A O 1
ATOM 1739 N N . VAL A 1 293 ? 117.311 101.554 105.579 1.00 12.98 293 VAL A N 1
ATOM 1740 C CA . VAL A 1 293 ? 118.503 101.297 104.775 1.00 12.98 293 VAL A CA 1
ATOM 1741 C C . VAL A 1 293 ? 119.757 101.421 105.627 1.00 12.98 293 VAL A C 1
ATOM 1742 O O . VAL A 1 293 ? 120.641 100.555 105.591 1.00 12.98 293 VAL A O 1
ATOM 1746 N N . ALA A 1 294 ? 119.856 102.496 106.412 1.00 10.93 294 ALA A N 1
ATOM 1747 C CA . ALA A 1 294 ? 121.006 102.634 107.296 1.00 10.93 294 ALA A CA 1
ATOM 1748 C C . ALA A 1 294 ? 121.079 101.460 108.257 1.00 10.93 294 ALA A C 1
ATOM 1749 O O . ALA A 1 294 ? 122.142 100.855 108.437 1.00 10.93 294 ALA A O 1
ATOM 1751 N N . GLY A 1 295 ? 119.942 101.092 108.851 1.00 13.98 295 GLY A N 1
ATOM 1752 C CA . GLY A 1 295 ? 119.946 100.021 109.827 1.00 13.98 295 GLY A CA 1
ATOM 1753 C C . GLY A 1 295 ? 120.375 98.693 109.243 1.00 13.98 295 GLY A C 1
ATOM 1754 O O . GLY A 1 295 ? 121.148 97.957 109.859 1.00 13.98 295 GLY A O 1
ATOM 1755 N N . THR A 1 296 ? 119.880 98.363 108.052 1.00 13.36 296 THR A N 1
ATOM 1756 C CA . THR A 1 296 ? 120.204 97.070 107.465 1.00 13.36 296 THR A CA 1
ATOM 1757 C C . THR A 1 296 ? 121.643 97.025 106.973 1.00 13.36 296 THR A C 1
ATOM 1758 O O . THR A 1 296 ? 122.352 96.041 107.205 1.00 13.36 296 THR A O 1
ATOM 1762 N N . ILE A 1 297 ? 122.095 98.068 106.273 1.00 18.59 297 ILE A N 1
ATOM 1763 C CA . ILE A 1 297 ? 123.436 98.010 105.702 1.00 18.59 297 ILE A CA 1
ATOM 1764 C C . ILE A 1 297 ? 124.494 98.098 106.793 1.00 18.59 297 ILE A C 1
ATOM 1765 O O . ILE A 1 297 ? 125.459 97.326 106.796 1.00 18.59 297 ILE A O 1
ATOM 1770 N N . CYS A 1 298 ? 124.335 99.024 107.744 1.00 19.20 298 CYS A N 1
ATOM 1771 C CA . CYS A 1 298 ? 125.345 99.166 108.789 1.00 19.20 298 CYS A CA 1
ATOM 1772 C C . CYS A 1 298 ? 125.428 97.925 109.666 1.00 19.20 298 CYS A C 1
ATOM 1773 O O . CYS A 1 298 ? 126.523 97.518 110.064 1.00 19.20 298 CYS A O 1
ATOM 1776 N N . ASN A 1 299 ? 124.291 97.315 109.990 1.00 17.85 299 ASN A N 1
ATOM 1777 C CA . ASN A 1 299 ? 124.293 96.164 110.888 1.00 17.85 299 ASN A CA 1
ATOM 1778 C C . ASN A 1 299 ? 124.494 94.861 110.123 1.00 17.85 299 ASN A C 1
ATOM 1779 O O . ASN A 1 299 ? 125.479 94.150 110.341 1.00 17.85 299 ASN A O 1
ATOM 1784 N N . ALA A 1 300 ? 123.571 94.546 109.222 1.00 30.52 300 ALA A N 1
ATOM 1785 C CA . ALA A 1 300 ? 123.640 93.365 108.359 1.00 30.52 300 ALA A CA 1
ATOM 1786 C C . ALA A 1 300 ? 123.992 92.160 109.230 1.00 30.52 300 ALA A C 1
ATOM 1787 O O . ALA A 1 300 ? 123.464 92.043 110.344 1.00 30.52 300 ALA A O 1
ATOM 1789 N N . ASP A 1 301 ? 124.865 91.261 108.780 1.00 47.10 301 ASP A N 1
ATOM 1790 C CA . ASP A 1 301 ? 125.282 90.126 109.592 1.00 47.10 301 ASP A CA 1
ATOM 1791 C C . ASP A 1 301 ? 126.801 90.031 109.634 1.00 47.10 301 ASP A C 1
ATOM 1792 O O . ASP A 1 301 ? 127.383 89.673 110.662 1.00 47.10 301 ASP A O 1
ATOM 1797 N N . ASN A 1 302 ? 127.445 90.350 108.514 1.00 50.17 302 ASN A N 1
ATOM 1798 C CA . ASN A 1 302 ? 128.897 90.327 108.406 1.00 50.17 302 ASN A CA 1
ATOM 1799 C C . ASN A 1 302 ? 129.336 91.521 107.579 1.00 50.17 302 ASN A C 1
ATOM 1800 O O . ASN A 1 302 ? 128.779 91.770 106.506 1.00 50.17 302 ASN A O 1
ATOM 1805 N N . LEU A 1 303 ? 130.334 92.249 108.071 1.00 41.84 303 LEU A N 1
ATOM 1806 C CA . LEU A 1 303 ? 130.785 93.479 107.441 1.00 41.84 303 LEU A CA 1
ATOM 1807 C C . LEU A 1 303 ? 132.300 93.499 107.356 1.00 41.84 303 LEU A C 1
ATOM 1808 O O . LEU A 1 303 ? 132.995 92.908 108.185 1.00 41.84 303 LEU A O 1
ATOM 1813 N N . SER A 1 304 ? 132.803 94.196 106.345 1.00 44.42 304 SER A N 1
ATOM 1814 C CA . SER A 1 304 ? 134.230 94.421 106.244 1.00 44.42 304 SER A CA 1
ATOM 1815 C C . SER A 1 304 ? 134.681 95.372 107.350 1.00 44.42 304 SER A C 1
ATOM 1816 O O . SER A 1 304 ? 133.908 96.216 107.807 1.00 44.42 304 SER A O 1
ATOM 1819 N N . PRO A 1 305 ? 135.931 95.259 107.798 1.00 45.56 305 PRO A N 1
ATOM 1820 C CA . PRO A 1 305 ? 136.399 96.179 108.845 1.00 45.56 305 PRO A CA 1
ATOM 1821 C C . PRO A 1 305 ? 136.257 97.637 108.452 1.00 45.56 305 PRO A C 1
ATOM 1822 O O . PRO A 1 305 ? 135.931 98.476 109.301 1.00 45.56 305 PRO A O 1
ATOM 1826 N N . THR A 1 306 ? 136.480 97.965 107.178 1.00 44.66 306 THR A N 1
ATOM 1827 C CA . THR A 1 306 ? 136.287 99.340 106.732 1.00 44.66 306 THR A CA 1
ATOM 1828 C C . THR A 1 306 ? 134.833 99.765 106.879 1.00 44.66 306 THR A C 1
ATOM 1829 O O . THR A 1 306 ? 134.545 100.889 107.307 1.00 44.66 306 THR A O 1
ATOM 1833 N N . ASP A 1 307 ? 133.899 98.880 106.528 1.00 43.96 307 ASP A N 1
ATOM 1834 C CA . ASP A 1 307 ? 132.488 99.212 106.674 1.00 43.96 307 ASP A CA 1
ATOM 1835 C C . ASP A 1 307 ? 132.113 99.407 108.138 1.00 43.96 307 ASP A C 1
ATOM 1836 O O . ASP A 1 307 ? 131.351 100.319 108.471 1.00 43.96 307 ASP A O 1
ATOM 1841 N N . SER A 1 308 ? 132.628 98.559 109.029 1.00 40.25 308 SER A N 1
ATOM 1842 C CA . SER A 1 308 ? 132.338 98.741 110.447 1.00 40.25 308 SER A CA 1
ATOM 1843 C C . SER A 1 308 ? 132.900 100.062 110.957 1.00 40.25 308 SER A C 1
ATOM 1844 O O . SER A 1 308 ? 132.229 100.783 111.705 1.00 40.25 308 SER A O 1
ATOM 1847 N N . ASN A 1 309 ? 134.129 100.397 110.563 1.00 38.66 309 ASN A N 1
ATOM 1848 C CA . ASN A 1 309 ? 134.721 101.655 111.007 1.00 38.66 309 ASN A CA 1
ATOM 1849 C C . ASN A 1 309 ? 133.935 102.850 110.485 1.00 38.66 309 ASN A C 1
ATOM 1850 O O . ASN A 1 309 ? 133.762 103.846 111.196 1.00 38.66 309 ASN A O 1
ATOM 1855 N N . THR A 1 310 ? 133.463 102.779 109.239 1.00 30.00 310 THR A N 1
ATOM 1856 C CA . THR A 1 310 ? 132.660 103.870 108.696 1.00 30.00 310 THR A CA 1
ATOM 1857 C C . THR A 1 310 ? 131.301 103.954 109.378 1.00 30.00 310 THR A C 1
ATOM 1858 O O . THR A 1 310 ? 130.769 105.052 109.576 1.00 30.00 310 THR A O 1
ATOM 1862 N N . CYS A 1 311 ? 130.717 102.810 109.738 1.00 28.63 311 CYS A N 1
ATOM 1863 C CA . CYS A 1 311 ? 129.407 102.824 110.375 1.00 28.63 311 CYS A CA 1
ATOM 1864 C C . CYS A 1 311 ? 129.487 103.294 111.819 1.00 28.63 311 CYS A C 1
ATOM 1865 O O . CYS A 1 311 ? 128.507 103.829 112.348 1.00 28.63 311 CYS A O 1
ATOM 1868 N N . SER A 1 312 ? 130.633 103.105 112.472 1.00 29.04 312 SER A N 1
ATOM 1869 C CA . SER A 1 312 ? 130.756 103.526 113.863 1.00 29.04 312 SER A CA 1
ATOM 1870 C C . SER A 1 312 ? 130.439 105.009 114.020 1.00 29.04 312 SER A C 1
ATOM 1871 O O . SER A 1 312 ? 129.600 105.391 114.844 1.00 29.04 312 SER A O 1
ATOM 1874 N N . ASP A 1 313 ? 131.088 105.862 113.225 1.00 29.28 313 ASP A N 1
ATOM 1875 C CA . ASP A 1 313 ? 130.869 107.304 113.313 1.00 29.28 313 ASP A CA 1
ATOM 1876 C C . ASP A 1 313 ? 129.732 107.752 112.398 1.00 29.28 313 ASP A C 1
ATOM 1877 O O . ASP A 1 313 ? 128.761 108.359 112.857 1.00 29.28 313 ASP A O 1
ATOM 1882 N N . LEU A 1 314 ? 129.845 107.469 111.102 1.00 22.84 314 LEU A N 1
ATOM 1883 C CA . LEU A 1 314 ? 128.754 107.678 110.151 1.00 22.84 314 LEU A CA 1
ATOM 1884 C C . LEU A 1 314 ? 128.276 109.132 110.159 1.00 22.84 314 LEU A C 1
ATOM 1885 O O . LEU A 1 314 ? 127.148 109.446 110.540 1.00 22.84 314 LEU A O 1
ATOM 1890 N N . THR A 1 315 ? 129.162 110.020 109.723 1.00 24.17 315 THR A N 1
ATOM 1891 C CA . THR A 1 315 ? 128.807 111.420 109.561 1.00 24.17 315 THR A CA 1
ATOM 1892 C C . THR A 1 315 ? 127.905 111.594 108.341 1.00 24.17 315 THR A C 1
ATOM 1893 O O . THR A 1 315 ? 127.459 110.630 107.717 1.00 24.17 315 THR A O 1
ATOM 1897 N N . LEU A 1 316 ? 127.622 112.849 108.000 1.00 17.47 316 LEU A N 1
ATOM 1898 C CA . LEU A 1 316 ? 126.850 113.146 106.800 1.00 17.47 316 LEU A CA 1
ATOM 1899 C C . LEU A 1 316 ? 127.655 112.986 105.519 1.00 17.47 316 LEU A C 1
ATOM 1900 O O . LEU A 1 316 ? 127.071 113.052 104.434 1.00 17.47 316 LEU A O 1
ATOM 1905 N N . GLN A 1 317 ? 128.973 112.803 105.610 1.00 22.07 317 GLN A N 1
ATOM 1906 C CA . GLN A 1 317 ? 129.806 112.608 104.433 1.00 22.07 317 GLN A CA 1
ATOM 1907 C C . GLN A 1 317 ? 130.145 111.147 104.173 1.00 22.07 317 GLN A C 1
ATOM 1908 O O . GLN A 1 317 ? 130.721 110.843 103.124 1.00 22.07 317 GLN A O 1
ATOM 1914 N N . SER A 1 318 ? 129.824 110.245 105.098 1.00 24.98 318 SER A N 1
ATOM 1915 C CA . SER A 1 318 ? 129.970 108.814 104.871 1.00 24.98 318 SER A CA 1
ATOM 1916 C C . SER A 1 318 ? 128.690 108.168 104.370 1.00 24.98 318 SER A C 1
ATOM 1917 O O . SER A 1 318 ? 128.667 106.953 104.166 1.00 24.98 318 SER A O 1
ATOM 1920 N N . ALA A 1 319 ? 127.629 108.945 104.178 1.00 23.91 319 ALA A N 1
ATOM 1921 C CA . ALA A 1 319 ? 126.407 108.390 103.609 1.00 23.91 319 ALA A CA 1
ATOM 1922 C C . ALA A 1 319 ? 126.635 107.711 102.266 1.00 23.91 319 ALA A C 1
ATOM 1923 O O . ALA A 1 319 ? 126.016 106.660 102.028 1.00 23.91 319 ALA A O 1
ATOM 1925 N N . PRO A 1 320 ? 127.470 108.233 101.360 1.00 23.60 320 PRO A N 1
ATOM 1926 C CA . PRO A 1 320 ? 127.681 107.559 100.073 1.00 23.60 320 PRO A CA 1
ATOM 1927 C C . PRO A 1 320 ? 127.834 106.054 100.198 1.00 23.60 320 PRO A C 1
ATOM 1928 O O . PRO A 1 320 ? 127.489 105.313 99.275 1.00 23.60 320 PRO A O 1
ATOM 1932 N N . MET A 1 321 ? 128.351 105.587 101.333 1.00 24.67 321 MET A N 1
ATOM 1933 C CA . MET A 1 321 ? 128.424 104.151 101.561 1.00 24.67 321 MET A CA 1
ATOM 1934 C C . MET A 1 321 ? 127.045 103.507 101.558 1.00 24.67 321 MET A C 1
ATOM 1935 O O . MET A 1 321 ? 126.933 102.307 101.290 1.00 24.67 321 MET A O 1
ATOM 1940 N N . LEU A 1 322 ? 125.995 104.276 101.849 1.00 21.23 322 LEU A N 1
ATOM 1941 C CA . LEU A 1 322 ? 124.650 103.712 101.895 1.00 21.23 322 LEU A CA 1
ATOM 1942 C C . LEU A 1 322 ? 124.148 103.356 100.502 1.00 21.23 322 LEU A C 1
ATOM 1943 O O . LEU A 1 322 ? 123.619 102.261 100.283 1.00 21.23 322 LEU A O 1
ATOM 1948 N N . LEU A 1 323 ? 124.313 104.262 99.543 1.00 25.54 323 LEU A N 1
ATOM 1949 C CA . LEU A 1 323 ? 123.734 104.109 98.217 1.00 25.54 323 LEU A CA 1
ATOM 1950 C C . LEU A 1 323 ? 124.638 103.353 97.253 1.00 25.54 323 LEU A C 1
ATOM 1951 O O . LEU A 1 323 ? 124.288 103.217 96.077 1.00 25.54 323 LEU A O 1
ATOM 1956 N N . ARG A 1 324 ? 125.784 102.854 97.718 1.00 34.04 324 ARG A N 1
ATOM 1957 C CA . ARG A 1 324 ? 126.726 102.215 96.807 1.00 34.04 324 ARG A CA 1
ATOM 1958 C C . ARG A 1 324 ? 126.088 101.053 96.060 1.00 34.04 324 ARG A C 1
ATOM 1959 O O . ARG A 1 324 ? 126.441 100.793 94.905 1.00 34.04 324 ARG A O 1
ATOM 1967 N N . ASN A 1 325 ? 125.149 100.346 96.691 1.00 36.49 325 ASN A N 1
ATOM 1968 C CA . ASN A 1 325 ? 124.525 99.203 96.033 1.00 36.49 325 ASN A CA 1
ATOM 1969 C C . ASN A 1 325 ? 123.732 99.630 94.805 1.00 36.49 325 ASN A C 1
ATOM 1970 O O . ASN A 1 325 ? 123.787 98.968 93.763 1.00 36.49 325 ASN A O 1
ATOM 1975 N N . VAL A 1 326 ? 122.988 100.735 94.904 1.00 34.87 326 VAL A N 1
ATOM 1976 C CA . VAL A 1 326 ? 122.080 101.146 93.839 1.00 34.87 326 VAL A CA 1
ATOM 1977 C C . VAL A 1 326 ? 122.649 102.256 92.974 1.00 34.87 326 VAL A C 1
ATOM 1978 O O . VAL A 1 326 ? 121.938 102.771 92.103 1.00 34.87 326 VAL A O 1
ATOM 1982 N N . LEU A 1 327 ? 123.902 102.653 93.189 1.00 37.14 327 LEU A N 1
ATOM 1983 C CA . LEU A 1 327 ? 124.547 103.647 92.340 1.00 37.14 327 LEU A CA 1
ATOM 1984 C C . LEU A 1 327 ? 125.911 103.230 91.811 1.00 37.14 327 LEU A C 1
ATOM 1985 O O . LEU A 1 327 ? 126.368 103.820 90.826 1.00 37.14 327 LEU A O 1
ATOM 1990 N N . GLY A 1 328 ? 126.575 102.251 92.420 1.00 46.95 328 GLY A N 1
ATOM 1991 C CA . GLY A 1 328 ? 127.800 101.714 91.861 1.00 46.95 328 GLY A CA 1
ATOM 1992 C C . GLY A 1 328 ? 128.959 102.687 91.811 1.00 46.95 328 GLY A C 1
ATOM 1993 O O . GLY A 1 328 ? 129.359 103.129 90.730 1.00 46.95 328 GLY A O 1
ATOM 1994 N N . ARG A 1 329 ? 129.488 103.048 92.976 1.00 50.62 329 ARG A N 1
ATOM 1995 C CA . ARG A 1 329 ? 130.669 103.893 93.133 1.00 50.62 329 ARG A CA 1
ATOM 1996 C C . ARG A 1 329 ? 130.518 105.254 92.463 1.00 50.62 329 ARG A C 1
ATOM 1997 O O . ARG A 1 329 ? 131.474 106.038 92.440 1.00 50.62 329 ARG A O 1
ATOM 2005 N N . SER A 1 330 ? 129.337 105.566 91.935 1.00 40.53 330 SER A N 1
ATOM 2006 C CA . SER A 1 330 ? 129.030 106.891 91.417 1.00 40.53 330 SER A CA 1
ATOM 2007 C C . SER A 1 330 ? 128.073 107.644 92.325 1.00 40.53 330 SER A C 1
ATOM 2008 O O . SER A 1 330 ? 127.546 108.688 91.929 1.00 40.53 330 SER A O 1
ATOM 2011 N N . SER A 1 331 ? 127.829 107.130 93.530 1.00 31.47 331 SER A N 1
ATOM 2012 C CA . SER A 1 331 ? 126.882 107.743 94.447 1.00 31.47 331 SER A CA 1
ATOM 2013 C C . SER A 1 331 ? 127.418 109.007 95.095 1.00 31.47 331 SER A C 1
ATOM 2014 O O . SER A 1 331 ? 126.633 109.777 95.650 1.00 31.47 331 SER A O 1
ATOM 2017 N N . SER A 1 332 ? 128.729 109.241 95.045 1.00 30.90 332 SER A N 1
ATOM 2018 C CA . SER A 1 332 ? 129.284 110.410 95.717 1.00 30.90 332 SER A CA 1
ATOM 2019 C C . SER A 1 332 ? 128.697 111.697 95.154 1.00 30.90 332 SER A C 1
ATOM 2020 O O . SER A 1 332 ? 128.173 112.531 95.901 1.00 30.90 332 SER A O 1
ATOM 2023 N N . VAL A 1 333 ? 128.756 111.869 93.834 1.00 30.19 333 VAL A N 1
ATOM 2024 C CA . VAL A 1 333 ? 128.299 113.115 93.229 1.00 30.19 333 VAL A CA 1
ATOM 2025 C C . VAL A 1 333 ? 126.796 113.285 93.414 1.00 30.19 333 VAL A C 1
ATOM 2026 O O . VAL A 1 333 ? 126.320 114.364 93.787 1.00 30.19 333 VAL A O 1
ATOM 2030 N N . VAL A 1 334 ? 126.025 112.228 93.152 1.00 28.86 334 VAL A N 1
ATOM 2031 C CA . VAL A 1 334 ? 124.571 112.334 93.256 1.00 28.86 334 VAL A CA 1
ATOM 2032 C C . VAL A 1 334 ? 124.163 112.641 94.689 1.00 28.86 334 VAL A C 1
ATOM 2033 O O . VAL A 1 334 ? 123.292 113.483 94.939 1.00 28.86 334 VAL A O 1
ATOM 2037 N N . TYR A 1 335 ? 124.779 111.958 95.654 1.00 26.36 335 TYR A N 1
ATOM 2038 C CA . TYR A 1 335 ? 124.435 112.207 97.046 1.00 26.36 335 TYR A CA 1
ATOM 2039 C C . TYR A 1 335 ? 124.832 113.611 97.477 1.00 26.36 335 TYR A C 1
ATOM 2040 O O . TYR A 1 335 ? 124.083 114.274 98.203 1.00 26.36 335 TYR A O 1
ATOM 2049 N N . ALA A 1 336 ? 126.007 114.082 97.059 1.00 23.12 336 ALA A N 1
ATOM 2050 C CA . ALA A 1 336 ? 126.404 115.438 97.410 1.00 23.12 336 ALA A CA 1
ATOM 2051 C C . ALA A 1 336 ? 125.427 116.453 96.837 1.00 23.12 336 ALA A C 1
ATOM 2052 O O . ALA A 1 336 ? 125.054 117.417 97.514 1.00 23.12 336 ALA A O 1
ATOM 2054 N N . VAL A 1 337 ? 125.000 116.253 95.591 1.00 23.14 337 VAL A N 1
ATOM 2055 C CA . VAL A 1 337 ? 124.044 117.175 94.987 1.00 23.14 337 VAL A CA 1
ATOM 2056 C C . VAL A 1 337 ? 122.723 117.148 95.743 1.00 23.14 337 VAL A C 1
ATOM 2057 O O . VAL A 1 337 ? 122.116 118.196 96.001 1.00 23.14 337 VAL A O 1
ATOM 2061 N N . ALA A 1 338 ? 122.248 115.954 96.101 1.00 23.07 338 ALA A N 1
ATOM 2062 C CA . ALA A 1 338 ? 121.006 115.870 96.860 1.00 23.07 338 ALA A CA 1
ATOM 2063 C C . ALA A 1 338 ? 121.125 116.615 98.181 1.00 23.07 338 ALA A C 1
ATOM 2064 O O . ALA A 1 338 ? 120.229 117.383 98.556 1.00 23.07 338 ALA A O 1
ATOM 2066 N N . LEU A 1 339 ? 122.235 116.414 98.892 1.00 20.71 339 LEU A N 1
ATOM 2067 C CA . LEU A 1 339 ? 122.426 117.083 100.174 1.00 20.71 339 LEU A CA 1
ATOM 2068 C C . LEU A 1 339 ? 122.455 118.595 100.011 1.00 20.71 339 LEU A C 1
ATOM 2069 O O . LEU A 1 339 ? 121.821 119.324 100.785 1.00 20.71 339 LEU A O 1
ATOM 2074 N N . LEU A 1 340 ? 123.195 119.086 99.016 1.00 21.12 340 LEU A N 1
ATOM 2075 C CA . LEU A 1 340 ? 123.299 120.526 98.819 1.00 21.12 340 LEU A CA 1
ATOM 2076 C C . LEU A 1 340 ? 121.942 121.133 98.492 1.00 21.12 340 LEU A C 1
ATOM 2077 O O . LEU A 1 340 ? 121.564 122.173 99.051 1.00 21.12 340 LEU A O 1
ATOM 2082 N N . ALA A 1 341 ? 121.187 120.494 97.597 1.00 26.54 341 ALA A N 1
ATOM 2083 C CA . ALA A 1 341 ? 119.871 121.016 97.254 1.00 26.54 341 ALA A CA 1
ATOM 2084 C C . ALA A 1 341 ? 118.956 121.031 98.469 1.00 26.54 341 ALA A C 1
ATOM 2085 O O . ALA A 1 341 ? 118.238 122.012 98.703 1.00 26.54 341 ALA A O 1
ATOM 2087 N N . SER A 1 342 ? 118.972 119.956 99.263 1.00 28.10 342 SER A N 1
ATOM 2088 C CA . SER A 1 342 ? 118.107 119.904 100.436 1.00 28.10 342 SER A CA 1
ATOM 2089 C C . SER A 1 342 ? 118.464 120.996 101.437 1.00 28.10 342 SER A C 1
ATOM 2090 O O . SER A 1 342 ? 117.577 121.683 101.962 1.00 28.10 342 SER A O 1
ATOM 2093 N N . GLY A 1 343 ? 119.756 121.179 101.710 1.00 27.56 343 GLY A N 1
ATOM 2094 C CA . GLY A 1 343 ? 120.152 122.207 102.658 1.00 27.56 343 GLY A CA 1
ATOM 2095 C C . GLY A 1 343 ? 119.760 123.598 102.199 1.00 27.56 343 GLY A C 1
ATOM 2096 O O . GLY A 1 343 ? 119.204 124.391 102.969 1.00 27.56 343 GLY A O 1
ATOM 2097 N N . GLN A 1 344 ? 120.032 123.913 100.931 1.00 36.86 344 GLN A N 1
ATOM 2098 C CA . GLN A 1 344 ? 119.691 125.240 100.433 1.00 36.86 344 GLN A CA 1
ATOM 2099 C C . GLN A 1 344 ? 118.186 125.479 100.481 1.00 36.86 344 GLN A C 1
ATOM 2100 O O . GLN A 1 344 ? 117.734 126.561 100.878 1.00 36.86 344 GLN A O 1
ATOM 2106 N N . SER A 1 345 ? 117.390 124.482 100.083 1.00 40.88 345 SER A N 1
ATOM 2107 C CA . SER A 1 345 ? 115.941 124.660 100.098 1.00 40.88 345 SER A CA 1
ATOM 2108 C C . SER A 1 345 ? 115.418 124.829 101.519 1.00 40.88 345 SER A C 1
ATOM 2109 O O . SER A 1 345 ? 114.494 125.618 101.760 1.00 40.88 345 SER A O 1
ATOM 2112 N N . THR A 1 346 ? 115.987 124.094 102.477 1.00 38.59 346 THR A N 1
ATOM 2113 C CA . THR A 1 346 ? 115.574 124.279 103.862 1.00 38.59 346 THR A CA 1
ATOM 2114 C C . THR A 1 346 ? 115.888 125.688 104.348 1.00 38.59 346 THR A C 1
ATOM 2115 O O . THR A 1 346 ? 115.087 126.297 105.065 1.00 38.59 346 THR A O 1
ATOM 2119 N N . THR A 1 347 ? 117.060 126.215 103.989 1.00 47.65 347 THR A N 1
ATOM 2120 C CA . THR A 1 347 ? 117.366 127.598 104.349 1.00 47.65 347 THR A CA 1
ATOM 2121 C C . THR A 1 347 ? 116.361 128.560 103.730 1.00 47.65 347 THR A C 1
ATOM 2122 O O . THR A 1 347 ? 115.903 129.506 104.387 1.00 47.65 347 THR A O 1
ATOM 2126 N N . ILE A 1 348 ? 116.008 128.337 102.464 1.00 57.08 348 ILE A N 1
ATOM 2127 C CA . ILE A 1 348 ? 115.037 129.209 101.809 1.00 57.08 348 ILE A CA 1
ATOM 2128 C C . ILE A 1 348 ? 113.711 129.191 102.558 1.00 57.08 348 ILE A C 1
ATOM 2129 O O . ILE A 1 348 ? 113.097 130.239 102.791 1.00 57.08 348 ILE A O 1
ATOM 2134 N N . SER A 1 349 ? 113.244 128.002 102.943 1.00 57.70 349 SER A N 1
ATOM 2135 C CA . SER A 1 349 ? 111.983 127.916 103.676 1.00 57.70 349 SER A CA 1
ATOM 2136 C C . SER A 1 349 ? 112.079 128.593 105.039 1.00 57.70 349 SER A C 1
ATOM 2137 O O . SER A 1 349 ? 111.164 129.319 105.444 1.00 57.70 349 SER A O 1
ATOM 2140 N N . CYS A 1 350 ? 113.182 128.373 105.760 1.00 63.73 350 CYS A N 1
ATOM 2141 C CA . CYS A 1 350 ? 113.311 128.890 107.119 1.00 63.73 350 CYS A CA 1
ATOM 2142 C C . CYS A 1 350 ? 113.529 130.397 107.155 1.00 63.73 350 CYS A C 1
ATOM 2143 O O . CYS A 1 350 ? 113.314 131.018 108.203 1.00 63.73 350 CYS A O 1
ATOM 2146 N N . THR A 1 351 ? 113.956 131.002 106.044 1.00 64.28 351 THR A N 1
ATOM 2147 C CA . THR A 1 351 ? 114.052 132.458 106.012 1.00 64.28 351 THR A CA 1
ATOM 2148 C C . THR A 1 351 ? 112.697 133.105 106.275 1.00 64.28 351 THR A C 1
ATOM 2149 O O . THR A 1 351 ? 112.597 134.076 107.037 1.00 64.28 351 THR A O 1
ATOM 2153 N N . PHE A 1 352 ? 111.640 132.576 105.653 1.00 69.67 352 PHE A N 1
ATOM 2154 C CA . PHE A 1 352 ? 110.302 133.115 105.875 1.00 69.67 352 PHE A CA 1
ATOM 2155 C C . PHE A 1 352 ? 109.882 132.951 107.330 1.00 69.67 352 PHE A C 1
ATOM 2156 O O . PHE A 1 352 ? 109.262 133.849 107.910 1.00 69.67 352 PHE A O 1
ATOM 2164 N N . ALA A 1 353 ? 110.204 131.803 107.933 1.00 67.75 353 ALA A N 1
ATOM 2165 C CA . ALA A 1 353 ? 109.864 131.579 109.336 1.00 67.75 353 ALA A CA 1
ATOM 2166 C C . ALA A 1 353 ? 110.576 132.575 110.241 1.00 67.75 353 ALA A C 1
ATOM 2167 O O . ALA A 1 353 ? 109.975 133.115 111.177 1.00 67.75 353 ALA A O 1
ATOM 2169 N N . GLY A 1 354 ? 111.860 132.823 109.984 1.00 63.18 354 GLY A N 1
ATOM 2170 C CA . GLY A 1 354 ? 112.575 133.814 110.771 1.00 63.18 354 GLY A CA 1
ATOM 2171 C C . GLY A 1 354 ? 111.983 135.201 110.620 1.00 63.18 354 GLY A C 1
ATOM 2172 O O . GLY A 1 354 ? 111.811 135.930 111.605 1.00 63.18 354 GLY A O 1
ATOM 2173 N N . GLN A 1 355 ? 111.650 135.581 109.386 1.00 67.21 355 GLN A N 1
ATOM 2174 C CA . GLN A 1 355 ? 111.035 136.884 109.162 1.00 67.21 355 GLN A CA 1
ATOM 2175 C C . GLN A 1 355 ? 109.711 137.001 109.908 1.00 67.21 355 GLN A C 1
ATOM 2176 O O . GLN A 1 355 ? 109.421 138.041 110.508 1.00 67.21 355 GLN A O 1
ATOM 2182 N N . VAL A 1 356 ? 108.895 135.943 109.883 1.00 60.14 356 VAL A N 1
ATOM 2183 C CA . VAL A 1 356 ? 107.598 135.997 110.553 1.00 60.14 356 VAL A CA 1
ATOM 2184 C C . VAL A 1 356 ? 107.772 136.076 112.065 1.00 60.14 356 VAL A C 1
ATOM 2185 O O . VAL A 1 356 ? 107.062 136.828 112.741 1.00 60.14 356 VAL A O 1
ATOM 2189 N N . ILE A 1 357 ? 108.710 135.307 112.625 1.00 54.09 357 ILE A N 1
ATOM 2190 C CA . ILE A 1 357 ? 108.968 135.399 114.061 1.00 54.09 357 ILE A CA 1
ATOM 2191 C C . ILE A 1 357 ? 109.341 136.825 114.433 1.00 54.09 357 ILE A C 1
ATOM 2192 O O . ILE A 1 357 ? 108.779 137.415 115.365 1.00 54.09 357 ILE A O 1
ATOM 2197 N N . MET A 1 358 ? 110.287 137.408 113.693 1.00 65.77 358 MET A N 1
ATOM 2198 C CA . MET A 1 358 ? 110.745 138.753 114.022 1.00 65.77 358 MET A CA 1
ATOM 2199 C C . MET A 1 358 ? 109.620 139.771 113.879 1.00 65.77 358 MET A C 1
ATOM 2200 O O . MET A 1 358 ? 109.477 140.669 114.716 1.00 65.77 358 MET A O 1
ATOM 2205 N N . GLN A 1 359 ? 108.807 139.647 112.828 1.00 70.27 359 GLN A N 1
ATOM 2206 C CA . GLN A 1 359 ? 107.758 140.624 112.566 1.00 70.27 359 GLN A CA 1
ATOM 2207 C C . GLN A 1 359 ? 106.522 140.419 113.429 1.00 70.27 359 GLN A C 1
ATOM 2208 O O . GLN A 1 359 ? 105.651 141.294 113.454 1.00 70.27 359 GLN A O 1
ATOM 2214 N N . GLY A 1 360 ? 106.412 139.286 114.115 1.00 54.47 360 GLY A N 1
ATOM 2215 C CA . GLY A 1 360 ? 105.264 139.056 114.966 1.00 54.47 360 GLY A CA 1
ATOM 2216 C C . GLY A 1 360 ? 105.532 139.235 116.445 1.00 54.47 360 GLY A C 1
ATOM 2217 O O . GLY A 1 360 ? 104.712 139.818 117.160 1.00 54.47 360 GLY A O 1
ATOM 2218 N N . PHE A 1 361 ? 106.673 138.738 116.927 1.00 46.33 361 PHE A N 1
ATOM 2219 C CA . PHE A 1 361 ? 106.918 138.777 118.364 1.00 46.33 361 PHE A CA 1
ATOM 2220 C C . PHE A 1 361 ? 107.222 140.186 118.853 1.00 46.33 361 PHE A C 1
ATOM 2221 O O . PHE A 1 361 ? 106.915 140.519 120.002 1.00 46.33 361 PHE A O 1
ATOM 2229 N N . LEU A 1 362 ? 107.821 141.025 118.010 1.00 56.69 362 LEU A N 1
ATOM 2230 C CA . LEU A 1 362 ? 108.181 142.375 118.411 1.00 56.69 362 LEU A CA 1
ATOM 2231 C C . LEU A 1 362 ? 107.843 143.435 117.373 1.00 56.69 362 LEU A C 1
ATOM 2232 O O . LEU A 1 362 ? 108.093 144.619 117.621 1.00 56.69 362 LEU A O 1
ATOM 2237 N N . ASP A 1 363 ? 107.289 143.052 116.226 1.00 76.62 363 ASP A N 1
ATOM 2238 C CA . ASP A 1 363 ? 106.885 143.963 115.162 1.00 76.62 363 ASP A CA 1
ATOM 2239 C C . ASP A 1 363 ? 108.059 144.700 114.535 1.00 76.62 363 ASP A C 1
ATOM 2240 O O . ASP A 1 363 ? 107.850 145.552 113.662 1.00 76.62 363 ASP A O 1
ATOM 2245 N N . MET A 1 364 ? 109.287 144.398 114.943 1.00 84.06 364 MET A N 1
ATOM 2246 C CA . MET A 1 364 ? 110.468 145.045 114.379 1.00 84.06 364 MET A CA 1
ATOM 2247 C C . MET A 1 364 ? 110.688 144.516 112.970 1.00 84.06 364 MET A C 1
ATOM 2248 O O . MET A 1 364 ? 111.277 143.451 112.777 1.00 84.06 364 MET A O 1
ATOM 2253 N N . LYS A 1 365 ? 110.211 145.259 111.975 1.00 81.24 365 LYS A N 1
ATOM 2254 C CA . LYS A 1 365 ? 110.343 144.823 110.592 1.00 81.24 365 LYS A CA 1
ATOM 2255 C C . LYS A 1 365 ? 111.811 144.644 110.228 1.00 81.24 365 LYS A C 1
ATOM 2256 O O . LYS A 1 365 ? 112.643 145.514 110.502 1.00 81.24 365 LYS A O 1
ATOM 2262 N N . MET A 1 366 ? 112.126 143.508 109.611 1.00 81.89 366 MET A N 1
ATOM 2263 C CA . MET A 1 366 ? 113.483 143.203 109.185 1.00 81.89 366 MET A CA 1
ATOM 2264 C C . MET A 1 366 ? 113.450 142.637 107.775 1.00 81.89 366 MET A C 1
ATOM 2265 O O . MET A 1 366 ? 112.600 141.802 107.454 1.00 81.89 366 MET A O 1
ATOM 2270 N N . LYS A 1 367 ? 114.378 143.093 106.937 1.00 67.61 367 LYS A N 1
ATOM 2271 C CA . LYS A 1 367 ? 114.466 142.575 105.580 1.00 67.61 367 LYS A CA 1
ATOM 2272 C C . LYS A 1 367 ? 114.804 141.091 105.609 1.00 67.61 367 LYS A C 1
ATOM 2273 O O . LYS A 1 367 ? 115.565 140.627 106.462 1.00 67.61 367 LYS A O 1
ATOM 2279 N N . ASN A 1 368 ? 114.236 140.341 104.663 1.00 60.29 368 ASN A N 1
ATOM 228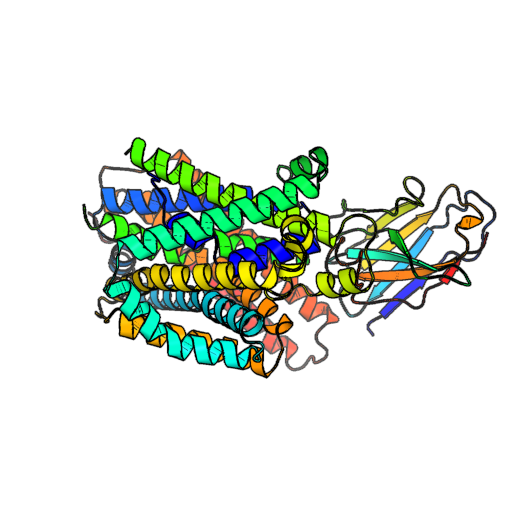0 C CA . ASN A 1 368 ? 114.457 138.899 104.649 1.00 60.29 368 ASN A CA 1
ATOM 2281 C C . ASN A 1 368 ? 115.935 138.570 104.486 1.00 60.29 368 ASN A C 1
ATOM 2282 O O . ASN A 1 368 ? 116.457 137.679 105.165 1.00 60.29 368 ASN A O 1
ATOM 2287 N N . TRP A 1 369 ? 116.628 139.277 103.591 1.00 58.88 369 TRP A N 1
ATOM 2288 C CA . TRP A 1 369 ? 118.042 138.991 103.373 1.00 58.88 369 TRP A CA 1
ATOM 2289 C C . TRP A 1 369 ? 118.870 139.314 104.611 1.00 58.88 369 TRP A C 1
ATOM 2290 O O . TRP A 1 369 ? 119.802 138.577 104.945 1.00 58.88 369 TRP A O 1
ATOM 2301 N N . VAL A 1 370 ? 118.547 140.404 105.309 1.00 57.27 370 VAL A N 1
ATOM 2302 C CA . VAL A 1 370 ? 119.293 140.754 106.517 1.00 57.27 370 VAL A CA 1
ATOM 2303 C C . VAL A 1 370 ? 119.083 139.701 107.598 1.00 57.27 370 VAL A C 1
ATOM 2304 O O . VAL A 1 370 ? 120.031 139.273 108.268 1.00 57.27 370 VAL A O 1
ATOM 2308 N N . ARG A 1 371 ? 117.833 139.277 107.793 1.00 47.62 371 ARG A N 1
ATOM 2309 C CA . ARG A 1 371 ? 117.561 138.245 108.786 1.00 47.62 371 ARG A CA 1
ATOM 2310 C C . ARG A 1 371 ? 118.275 136.950 108.431 1.00 47.62 371 ARG A C 1
ATOM 2311 O O . ARG A 1 371 ? 118.848 136.288 109.303 1.00 47.62 371 ARG A O 1
ATOM 2319 N N . ASN A 1 372 ? 118.256 136.575 107.151 1.00 45.66 372 ASN A N 1
ATOM 2320 C CA . ASN A 1 372 ? 118.937 135.356 106.736 1.00 45.66 372 ASN A CA 1
ATOM 2321 C C . ASN A 1 372 ? 120.438 135.455 106.965 1.00 45.66 372 ASN A C 1
ATOM 2322 O O . ASN A 1 372 ? 121.067 134.492 107.414 1.00 45.66 372 ASN A O 1
ATOM 2327 N N . LEU A 1 373 ? 121.036 136.606 106.654 1.00 36.22 373 LEU A N 1
ATOM 2328 C CA . LEU A 1 373 ? 122.467 136.770 106.884 1.00 36.22 373 LEU A CA 1
ATOM 2329 C C . LEU A 1 373 ? 122.804 136.677 108.365 1.00 36.22 373 LEU A C 1
ATOM 2330 O O . LEU A 1 373 ? 123.787 136.031 108.747 1.00 36.22 373 LEU A O 1
ATOM 2335 N N . ILE A 1 374 ? 122.004 137.320 109.216 1.00 28.73 374 ILE A N 1
ATOM 2336 C CA . ILE A 1 374 ? 122.268 137.262 110.651 1.00 28.73 374 ILE A CA 1
ATOM 2337 C C . ILE A 1 374 ? 122.157 135.828 111.149 1.00 28.73 374 ILE A C 1
ATOM 2338 O O . ILE A 1 374 ? 123.000 135.350 111.918 1.00 28.73 374 ILE A O 1
ATOM 2343 N N . THR A 1 375 ? 121.114 135.118 110.716 1.00 22.93 375 THR A N 1
ATOM 2344 C CA . THR A 1 375 ? 120.947 133.737 111.147 1.00 22.93 375 THR A CA 1
ATOM 2345 C C . THR A 1 375 ? 122.107 132.873 110.677 1.00 22.93 375 THR A C 1
ATOM 2346 O O . THR A 1 375 ? 122.625 132.050 111.439 1.00 22.93 375 THR A O 1
ATOM 2350 N N . ARG A 1 376 ? 122.541 133.054 109.429 1.00 24.89 376 ARG A N 1
ATOM 2351 C CA . ARG A 1 376 ? 123.621 132.227 108.908 1.00 24.89 376 ARG A CA 1
ATOM 2352 C C . ARG A 1 376 ? 124.933 132.515 109.621 1.00 24.89 376 ARG A C 1
ATOM 2353 O O . ARG A 1 376 ? 125.717 131.596 109.868 1.00 24.89 376 ARG A O 1
ATOM 2361 N N . VAL A 1 377 ? 125.200 133.778 109.957 1.00 19.68 377 VAL A N 1
ATOM 2362 C CA . VAL A 1 377 ? 126.427 134.084 110.686 1.00 19.68 377 VAL A CA 1
ATOM 2363 C C . VAL A 1 377 ? 126.378 133.506 112.097 1.00 19.68 377 VAL A C 1
ATOM 2364 O O . VAL A 1 377 ? 127.355 132.910 112.578 1.00 19.68 377 VAL A O 1
ATOM 2368 N N . ILE A 1 378 ? 125.247 133.671 112.788 1.00 15.63 378 ILE A N 1
ATOM 2369 C CA . ILE A 1 378 ? 125.142 133.125 114.136 1.00 15.63 378 ILE A CA 1
ATOM 2370 C C . ILE A 1 378 ? 125.258 131.610 114.109 1.00 15.63 378 ILE A C 1
ATOM 2371 O O . ILE A 1 378 ? 125.779 131.006 115.052 1.00 15.63 378 ILE A O 1
ATOM 2376 N N . ALA A 1 379 ? 124.771 130.969 113.047 1.00 14.10 379 ALA A N 1
ATOM 2377 C CA . ALA A 1 379 ? 124.889 129.519 112.952 1.00 14.10 379 ALA A CA 1
ATOM 2378 C C . ALA A 1 379 ? 126.313 129.097 112.615 1.00 14.10 379 ALA A C 1
ATOM 2379 O O . ALA A 1 379 ? 126.816 128.111 113.161 1.00 14.10 379 ALA A O 1
ATOM 2381 N N . ILE A 1 380 ? 126.979 129.828 111.720 1.00 14.45 380 ILE A N 1
ATOM 2382 C CA . ILE A 1 380 ? 128.332 129.454 111.326 1.00 14.45 380 ILE A CA 1
ATOM 2383 C C . ILE A 1 380 ? 129.290 129.585 112.498 1.00 14.45 380 ILE A C 1
ATOM 2384 O O . ILE A 1 380 ? 130.246 128.810 112.616 1.00 14.45 380 ILE A O 1
ATOM 2389 N N . ALA A 1 381 ? 129.076 130.574 113.368 1.00 12.49 381 ALA A N 1
ATOM 2390 C CA . ALA A 1 381 ? 129.979 130.707 114.509 1.00 12.49 381 ALA A CA 1
ATOM 2391 C C . ALA A 1 381 ? 130.191 129.357 115.190 1.00 12.49 381 ALA A C 1
ATOM 2392 O O . ALA A 1 381 ? 131.317 128.839 115.203 1.00 12.49 381 ALA A O 1
ATOM 2394 N N . PRO A 1 382 ? 129.139 128.738 115.735 1.00 12.32 382 PRO A N 1
ATOM 2395 C CA . PRO A 1 382 ? 129.338 127.447 116.410 1.00 12.32 382 PRO A CA 1
ATOM 2396 C C . PRO A 1 382 ? 129.682 126.316 115.460 1.00 12.32 382 PRO A C 1
ATOM 2397 O O . PRO A 1 382 ? 130.531 125.483 115.791 1.00 12.32 382 PRO A O 1
ATOM 2401 N N . SER A 1 383 ? 129.043 126.246 114.291 1.00 12.04 383 SER A N 1
ATOM 2402 C CA . SER A 1 383 ? 129.366 125.175 113.354 1.00 12.04 383 SER A CA 1
ATOM 2403 C C . SER A 1 383 ? 130.809 125.276 112.884 1.00 12.04 383 SER A C 1
ATOM 2404 O O . SER A 1 383 ? 131.516 124.267 112.798 1.00 12.04 383 SER A O 1
ATOM 2407 N N . LEU A 1 384 ? 131.268 126.488 112.574 1.00 13.13 384 LEU A N 1
ATOM 2408 C CA . LEU A 1 384 ? 132.656 126.666 112.163 1.00 13.13 384 LEU A CA 1
ATOM 2409 C C . LEU A 1 384 ? 133.615 126.337 113.299 1.00 13.13 384 LEU A C 1
ATOM 2410 O O . LEU A 1 384 ? 134.655 125.706 113.077 1.00 13.13 384 LEU A O 1
ATOM 2415 N N . ILE A 1 385 ? 133.290 126.754 114.526 1.00 13.54 385 ILE A N 1
ATOM 2416 C CA . ILE A 1 385 ? 134.161 126.434 115.654 1.00 13.54 385 ILE A CA 1
ATOM 2417 C C . ILE A 1 385 ? 134.261 124.926 115.838 1.00 13.54 385 ILE A C 1
ATOM 2418 O O . ILE A 1 385 ? 135.350 124.385 116.068 1.00 13.54 385 ILE A O 1
ATOM 2423 N N . VAL A 1 386 ? 133.129 124.226 115.746 1.00 13.42 386 VAL A N 1
ATOM 2424 C CA . VAL A 1 386 ? 133.124 122.776 115.916 1.00 13.42 386 VAL A CA 1
ATOM 2425 C C . VAL A 1 386 ? 133.915 122.101 114.805 1.00 13.42 386 VAL A C 1
ATOM 2426 O O . VAL A 1 386 ? 134.701 121.180 115.057 1.00 13.42 386 VAL A O 1
ATOM 2430 N N . SER A 1 387 ? 133.721 122.538 113.560 1.00 13.90 387 SER A N 1
ATOM 2431 C CA . SER A 1 387 ? 134.444 121.929 112.450 1.00 13.90 387 SER A CA 1
ATOM 2432 C C . SER A 1 387 ? 135.944 122.156 112.574 1.00 13.90 387 SER A C 1
ATOM 2433 O O . SER A 1 387 ? 136.741 121.274 112.236 1.00 13.90 387 SER A O 1
ATOM 2436 N N . ILE A 1 388 ? 136.354 123.337 113.041 1.00 16.37 388 ILE A N 1
ATOM 2437 C CA . ILE A 1 388 ? 137.777 123.596 113.238 1.00 16.37 388 ILE A CA 1
ATOM 2438 C C . ILE A 1 388 ? 138.331 122.718 114.353 1.00 16.37 388 ILE A C 1
ATOM 2439 O O . ILE A 1 388 ? 139.372 122.070 114.196 1.00 16.37 388 ILE A O 1
ATOM 2444 N N . VAL A 1 389 ? 137.648 122.688 115.499 1.00 17.44 389 VAL A N 1
ATOM 2445 C CA . VAL A 1 389 ? 138.132 121.899 116.627 1.00 17.44 389 VAL A CA 1
ATOM 2446 C C . VAL A 1 389 ? 137.983 120.410 116.348 1.00 17.44 389 VAL A C 1
ATOM 2447 O O . VAL A 1 389 ? 138.895 119.621 116.620 1.00 17.44 389 VAL A O 1
ATOM 2451 N N . SER A 1 390 ? 136.836 120.000 115.811 1.00 18.54 390 SER A N 1
ATOM 2452 C CA . SER A 1 390 ? 136.561 118.601 115.523 1.00 18.54 390 SER A CA 1
ATOM 2453 C C . SER A 1 390 ? 136.140 118.449 114.069 1.00 18.54 390 SER A C 1
ATOM 2454 O O . SER A 1 390 ? 135.538 119.351 113.481 1.00 18.54 390 SER A O 1
ATOM 2457 N N . GLY A 1 391 ? 136.460 117.295 113.494 1.00 21.50 391 GLY A N 1
ATOM 2458 C CA . GLY A 1 391 ? 136.188 117.043 112.101 1.00 21.50 391 GLY A CA 1
ATOM 2459 C C . GLY A 1 391 ? 134.736 116.709 111.839 1.00 21.50 391 GLY A C 1
ATOM 2460 O O . GLY A 1 391 ? 133.837 117.115 112.578 1.00 21.50 391 GLY A O 1
ATOM 2461 N N . PRO A 1 392 ? 134.482 115.952 110.772 1.00 21.08 392 PRO A N 1
ATOM 2462 C CA . PRO A 1 392 ? 133.091 115.631 110.422 1.00 21.08 392 PRO A CA 1
ATOM 2463 C C . PRO A 1 392 ? 132.323 114.934 111.531 1.00 21.08 392 PRO A C 1
ATOM 2464 O O . PRO A 1 392 ? 131.109 115.138 111.642 1.00 21.08 392 PRO A O 1
ATOM 2468 N N . SER A 1 393 ? 132.976 114.108 112.349 1.00 23.69 393 SER A N 1
ATOM 2469 C CA . SER A 1 393 ? 132.268 113.504 113.473 1.00 23.69 393 SER A CA 1
ATOM 2470 C C . SER A 1 393 ? 131.762 114.574 114.431 1.00 23.69 393 SER A C 1
ATOM 2471 O O . SER A 1 393 ? 130.644 114.477 114.953 1.00 23.69 393 SER A O 1
ATOM 2474 N N . GLY A 1 394 ? 132.571 115.605 114.673 1.00 20.88 394 GLY A N 1
ATOM 2475 C CA . GLY A 1 394 ? 132.107 116.716 115.486 1.00 20.88 394 GLY A CA 1
ATOM 2476 C C . GLY A 1 394 ? 130.913 117.421 114.875 1.00 20.88 394 GLY A C 1
ATOM 2477 O O . GLY A 1 394 ? 129.983 117.811 115.580 1.00 20.88 394 GLY A O 1
ATOM 2478 N N . ALA A 1 395 ? 130.921 117.593 113.554 1.00 14.73 395 ALA A N 1
ATOM 2479 C CA . ALA A 1 395 ? 129.781 118.220 112.897 1.00 14.73 395 ALA A CA 1
ATOM 2480 C C . ALA A 1 395 ? 128.529 117.359 113.021 1.00 14.73 395 ALA A C 1
ATOM 2481 O O . ALA A 1 395 ? 127.422 117.880 113.193 1.00 14.73 395 ALA A O 1
ATOM 2483 N N . GLY A 1 396 ? 128.675 116.038 112.918 1.00 13.18 396 GLY A N 1
ATOM 2484 C CA . GLY A 1 396 ? 127.530 115.168 113.135 1.00 13.18 396 GLY A CA 1
ATOM 2485 C C . GLY A 1 396 ? 126.987 115.274 114.547 1.00 13.18 396 GLY A C 1
ATOM 2486 O O . GLY A 1 396 ? 125.770 115.325 114.760 1.00 13.18 396 GLY A O 1
ATOM 2487 N N . LYS A 1 397 ? 127.883 115.318 115.534 1.00 11.69 397 LYS A N 1
ATOM 2488 C CA . LYS A 1 397 ? 127.438 115.512 116.908 1.00 11.69 397 LYS A CA 1
ATOM 2489 C C . LYS A 1 397 ? 126.719 116.844 117.064 1.00 11.69 397 LYS A C 1
ATOM 2490 O O . LYS A 1 397 ? 125.725 116.938 117.790 1.00 11.69 397 LYS A O 1
ATOM 2496 N N . LEU A 1 398 ? 127.205 117.886 116.389 1.00 10.32 398 LEU A N 1
ATOM 2497 C CA . LEU A 1 398 ? 126.554 119.190 116.477 1.00 10.32 398 LEU A CA 1
ATOM 2498 C C . LEU A 1 398 ? 125.177 119.170 115.829 1.00 10.32 398 LEU A C 1
ATOM 2499 O O . LEU A 1 398 ? 124.252 119.826 116.314 1.00 10.32 398 LEU A O 1
ATOM 2504 N N . ILE A 1 399 ? 125.021 118.444 114.723 1.00 9.51 399 ILE A N 1
ATOM 2505 C CA . ILE A 1 399 ? 123.703 118.328 114.103 1.00 9.51 399 ILE A CA 1
ATOM 2506 C C . ILE A 1 399 ? 122.732 117.628 115.044 1.00 9.51 399 ILE A C 1
ATOM 2507 O O . ILE A 1 399 ? 121.584 118.064 115.223 1.00 9.51 399 ILE A O 1
ATOM 2512 N N . ILE A 1 400 ? 123.170 116.529 115.661 1.00 9.37 400 ILE A N 1
ATOM 2513 C CA . ILE A 1 400 ? 122.296 115.843 116.607 1.00 9.37 400 ILE A CA 1
ATOM 2514 C C . ILE A 1 400 ? 121.959 116.753 117.782 1.00 9.37 400 ILE A C 1
ATOM 2515 O O . ILE A 1 400 ? 120.818 116.778 118.256 1.00 9.37 400 ILE A O 1
ATOM 2520 N N . PHE A 1 401 ? 122.937 117.516 118.274 1.00 10.33 401 PHE A N 1
ATOM 2521 C CA . PHE A 1 401 ? 122.674 118.408 119.399 1.00 10.33 401 PHE A CA 1
ATOM 2522 C C . PHE A 1 401 ? 121.692 119.509 119.023 1.00 10.33 401 PHE A C 1
ATOM 2523 O O . PHE A 1 401 ? 120.838 119.889 119.830 1.00 10.33 401 PHE A O 1
ATOM 2531 N N . SER A 1 402 ? 121.810 120.055 117.812 1.00 9.82 402 SER A N 1
ATOM 2532 C CA . SER A 1 402 ? 120.859 121.069 117.374 1.00 9.82 402 SER A CA 1
ATOM 2533 C C . SER A 1 402 ? 119.451 120.500 117.293 1.00 9.82 402 SER A C 1
ATOM 2534 O O . SER A 1 402 ? 118.482 121.151 117.707 1.00 9.82 402 SER A O 1
ATOM 2537 N N . SER A 1 403 ? 119.311 119.285 116.764 1.00 8.42 403 SER A N 1
ATOM 2538 C CA . SER A 1 403 ? 117.993 118.659 116.757 1.00 8.42 403 SER A CA 1
ATOM 2539 C C . SER A 1 403 ? 117.473 118.462 118.178 1.00 8.42 403 SER A C 1
ATOM 2540 O O . SER A 1 403 ? 116.282 118.666 118.450 1.00 8.42 403 SER A O 1
ATOM 2543 N N . MET A 1 404 ? 118.351 118.064 119.100 1.00 9.14 404 MET A N 1
ATOM 2544 C CA . MET A 1 404 ? 117.922 117.882 120.482 1.00 9.14 404 MET A CA 1
ATOM 2545 C C . MET A 1 404 ? 117.433 119.189 121.086 1.00 9.14 404 MET A C 1
ATOM 2546 O O . MET A 1 404 ? 116.433 119.208 121.807 1.00 9.14 404 MET A O 1
ATOM 2551 N N . VAL A 1 405 ? 118.133 120.290 120.817 1.00 10.02 405 VAL A N 1
ATOM 2552 C CA . VAL A 1 405 ? 117.701 121.579 121.348 1.00 10.02 405 VAL A CA 1
ATOM 2553 C C . VAL A 1 405 ? 116.352 121.973 120.761 1.00 10.02 405 VAL A C 1
ATOM 2554 O O . VAL A 1 405 ? 115.488 122.522 121.460 1.00 10.02 405 VAL A O 1
ATOM 2558 N N . LEU A 1 406 ? 116.151 121.717 119.466 1.00 10.10 406 LEU A N 1
ATOM 2559 C CA . LEU A 1 406 ? 114.844 121.969 118.871 1.00 10.10 406 LEU A CA 1
ATOM 2560 C C . LEU A 1 406 ? 113.756 121.209 119.613 1.00 10.10 406 LEU A C 1
ATOM 2561 O O . LEU A 1 406 ? 112.709 121.770 119.955 1.00 10.10 406 LEU A O 1
ATOM 2566 N N . SER A 1 407 ? 113.985 119.922 119.870 1.00 9.49 407 SER A N 1
ATOM 2567 C CA . SER A 1 407 ? 112.978 119.143 120.584 1.00 9.49 407 SER A CA 1
ATOM 2568 C C . SER A 1 407 ? 112.761 119.681 121.990 1.00 9.49 407 SER A C 1
ATOM 2569 O O . SER A 1 407 ? 111.630 119.706 122.485 1.00 9.49 407 SER A O 1
ATOM 2572 N N . PHE A 1 408 ? 113.838 120.095 122.657 1.00 15.16 408 PHE A N 1
ATOM 2573 C CA . PHE A 1 408 ? 113.725 120.569 124.032 1.00 15.16 408 PHE A CA 1
ATOM 2574 C C . PHE A 1 408 ? 112.879 121.828 124.121 1.00 15.16 408 PHE A C 1
ATOM 2575 O O . PHE A 1 408 ? 112.047 121.959 125.024 1.00 15.16 408 PHE A O 1
ATOM 2583 N N . GLU A 1 409 ? 113.076 122.771 123.203 1.00 14.79 409 GLU A N 1
ATOM 2584 C CA . GLU A 1 409 ? 112.347 124.030 123.267 1.00 14.79 409 GLU A CA 1
ATOM 2585 C C . GLU A 1 409 ? 111.107 124.052 122.387 1.00 14.79 409 GLU A C 1
ATOM 2586 O O . GLU A 1 409 ? 110.499 125.112 122.224 1.00 14.79 409 GLU A O 1
ATOM 2592 N N . MET A 1 410 ? 110.731 122.922 121.794 1.00 17.97 410 MET A N 1
ATOM 2593 C CA . MET A 1 410 ? 109.426 122.839 121.143 1.00 17.97 410 MET A CA 1
ATOM 2594 C C . MET A 1 410 ? 108.267 123.179 122.072 1.00 17.97 410 MET A C 1
ATOM 2595 O O . MET A 1 410 ? 107.346 123.889 121.629 1.00 17.97 410 MET A O 1
ATOM 2600 N N . PRO A 1 411 ? 108.226 122.715 123.323 1.00 16.68 411 PRO A N 1
ATOM 2601 C CA . PRO A 1 411 ? 107.033 122.968 124.143 1.00 16.68 411 PRO A CA 1
ATOM 2602 C C . PRO A 1 411 ? 106.688 124.438 124.285 1.00 16.68 411 PRO A C 1
ATOM 2603 O O . PRO A 1 411 ? 105.504 124.773 124.364 1.00 16.68 411 PRO A O 1
ATOM 2607 N N . PHE A 1 412 ? 107.675 125.335 124.323 1.00 18.46 412 PHE A N 1
ATOM 2608 C CA . PHE A 1 412 ? 107.351 126.747 124.503 1.00 18.46 412 PHE A CA 1
ATOM 2609 C C . PHE A 1 412 ? 106.604 127.312 123.306 1.00 18.46 412 PHE A C 1
ATOM 2610 O O . PHE A 1 412 ? 105.747 128.185 123.470 1.00 18.46 412 PHE A O 1
ATOM 2618 N N . ALA A 1 413 ? 106.909 126.838 122.104 1.00 18.10 413 ALA A N 1
ATOM 2619 C CA . ALA A 1 413 ? 106.207 127.272 120.907 1.00 18.10 413 ALA A CA 1
ATOM 2620 C C . ALA A 1 413 ? 105.025 126.381 120.559 1.00 18.10 413 ALA A C 1
ATOM 2621 O O . ALA A 1 413 ? 104.328 126.658 119.580 1.00 18.10 413 ALA A O 1
ATOM 2623 N N . LEU A 1 414 ? 104.792 125.311 121.315 1.00 17.57 414 LEU A N 1
ATOM 2624 C CA . LEU A 1 414 ? 103.628 124.461 121.095 1.00 17.57 414 LEU A CA 1
ATOM 2625 C C . LEU A 1 414 ? 102.508 124.705 122.096 1.00 17.57 414 LEU A C 1
ATOM 2626 O O . LEU A 1 414 ? 101.334 124.646 121.724 1.00 17.57 414 LEU A O 1
ATOM 2631 N N . ILE A 1 415 ? 102.842 124.956 123.366 1.00 19.59 415 ILE A N 1
ATOM 2632 C CA . ILE A 1 415 ? 101.813 125.161 124.386 1.00 19.59 415 ILE A CA 1
ATOM 2633 C C . ILE A 1 415 ? 100.924 126.361 124.062 1.00 19.59 415 ILE A C 1
ATOM 2634 O O . ILE A 1 415 ? 99.697 126.238 124.167 1.00 19.59 415 ILE A O 1
ATOM 2639 N N . PRO A 1 416 ? 101.465 127.525 123.701 1.00 18.69 416 PRO A N 1
ATOM 2640 C CA . PRO A 1 416 ? 100.575 128.631 123.330 1.00 18.69 416 PRO A CA 1
ATOM 2641 C C . PRO A 1 416 ? 99.621 128.267 122.212 1.00 18.69 416 PRO A C 1
ATOM 2642 O O . PRO A 1 416 ? 98.467 128.706 122.227 1.00 18.69 416 PRO A O 1
ATOM 2646 N N . LEU A 1 417 ? 100.062 127.463 121.245 1.00 19.35 417 LEU A N 1
ATOM 2647 C CA . LEU A 1 417 ? 99.189 127.105 120.131 1.00 19.35 417 LEU A CA 1
ATOM 2648 C C . LEU A 1 417 ? 97.978 126.318 120.611 1.00 19.35 417 LEU A C 1
ATOM 2649 O O . LEU A 1 417 ? 96.836 126.638 120.264 1.00 19.35 417 LEU A O 1
ATOM 2654 N N . LEU A 1 418 ? 98.208 125.273 121.405 1.00 21.43 418 LEU A N 1
ATOM 2655 C CA . LEU A 1 418 ? 97.093 124.485 121.918 1.00 21.43 418 LEU A CA 1
ATOM 2656 C C . LEU A 1 418 ? 96.201 125.327 122.816 1.00 21.43 418 LEU A C 1
ATOM 2657 O O . LEU A 1 418 ? 94.970 125.240 122.743 1.00 21.43 418 LEU A O 1
ATOM 2662 N N . LYS A 1 419 ? 96.806 126.157 123.667 1.00 25.57 419 LYS A N 1
ATOM 2663 C CA . LYS A 1 419 ? 96.013 126.978 124.572 1.00 25.57 419 LYS A CA 1
ATOM 2664 C C . LYS A 1 419 ? 95.107 127.928 123.800 1.00 25.57 419 LYS A C 1
ATOM 2665 O O . LYS A 1 419 ? 93.931 128.090 124.141 1.00 25.57 419 LYS A O 1
ATOM 2671 N N . PHE A 1 420 ? 95.636 128.561 122.749 1.00 30.69 420 PHE A N 1
ATOM 2672 C CA . PHE A 1 420 ? 94.830 129.477 121.950 1.00 30.69 420 PHE A CA 1
ATOM 2673 C C . PHE A 1 420 ? 93.771 128.733 121.150 1.00 30.69 420 PHE A C 1
ATOM 2674 O O . PHE A 1 420 ? 92.660 129.239 120.962 1.00 30.69 420 PHE A O 1
ATOM 2682 N N . CYS A 1 421 ? 94.093 127.533 120.663 1.00 35.72 421 CYS A N 1
ATOM 2683 C CA . CYS A 1 421 ? 93.088 126.743 119.964 1.00 35.72 421 CYS A CA 1
ATOM 2684 C C . CYS A 1 421 ? 91.922 126.412 120.885 1.00 35.72 421 CYS A C 1
ATOM 2685 O O . CYS A 1 421 ? 90.757 126.508 120.484 1.00 35.72 421 CYS A O 1
ATOM 2688 N N . ASN A 1 422 ? 92.217 126.026 122.127 1.00 38.88 422 ASN A N 1
ATOM 2689 C CA . ASN A 1 422 ? 91.151 125.737 123.082 1.00 38.88 422 ASN A CA 1
ATOM 2690 C C . ASN A 1 422 ? 90.404 127.005 123.475 1.00 38.88 422 ASN A C 1
ATOM 2691 O O . ASN A 1 422 ? 89.169 127.043 123.448 1.00 38.88 422 ASN A O 1
ATOM 2696 N N . SER A 1 423 ? 91.139 128.058 123.832 1.00 43.77 423 SER A N 1
ATOM 2697 C CA . SER A 1 423 ? 90.530 129.264 124.377 1.00 43.77 423 SER A CA 1
ATOM 2698 C C . SER A 1 423 ? 89.508 129.843 123.413 1.00 43.77 423 SER A C 1
ATOM 2699 O O . SER A 1 423 ? 89.862 130.301 122.323 1.00 43.77 423 SER A O 1
ATOM 2702 N N . SER A 1 424 ? 88.234 129.828 123.806 1.00 56.81 424 SER A N 1
ATOM 27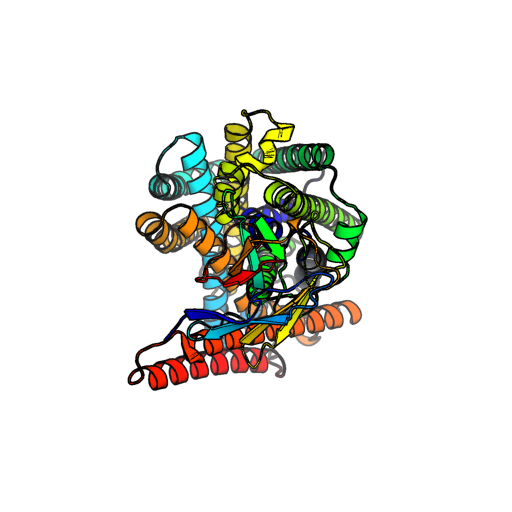03 C CA . SER A 1 424 ? 87.194 130.367 122.939 1.00 56.81 424 SER A CA 1
ATOM 2704 C C . SER A 1 424 ? 87.330 131.873 122.769 1.00 56.81 424 SER A C 1
ATOM 2705 O O . SER A 1 424 ? 86.897 132.422 121.750 1.00 56.81 424 SER A O 1
ATOM 2708 N N . LYS A 1 425 ? 87.926 132.555 123.748 1.00 60.15 425 LYS A N 1
ATOM 2709 C CA . LYS A 1 425 ? 88.053 134.005 123.663 1.00 60.15 425 LYS A CA 1
ATOM 2710 C C . LYS A 1 425 ? 88.903 134.413 122.467 1.00 60.15 425 LYS A C 1
ATOM 2711 O O . LYS A 1 425 ? 88.495 135.257 121.660 1.00 60.15 425 LYS A O 1
ATOM 2717 N N . LYS A 1 426 ? 90.092 133.823 122.334 1.00 60.23 426 LYS A N 1
ATOM 2718 C CA . LYS A 1 426 ? 90.981 134.201 121.240 1.00 60.23 426 LYS A CA 1
ATOM 2719 C C . LYS A 1 426 ? 90.509 133.627 119.908 1.00 60.23 426 LYS A C 1
ATOM 2720 O O . LYS A 1 426 ? 90.544 134.318 118.884 1.00 60.23 426 LYS A O 1
ATOM 2726 N N . VAL A 1 427 ? 90.062 132.370 119.897 1.00 60.85 427 VAL A N 1
ATOM 2727 C CA . VAL A 1 427 ? 89.619 131.750 118.649 1.00 60.85 427 VAL A CA 1
ATOM 2728 C C . VAL A 1 427 ? 88.175 132.068 118.309 1.00 60.85 427 VAL A C 1
ATOM 2729 O O . VAL A 1 427 ? 87.737 131.775 117.190 1.00 60.85 427 VAL A O 1
ATOM 2733 N N . GLY A 1 428 ? 87.421 132.653 119.234 1.00 69.39 428 GLY A N 1
ATOM 2734 C CA . GLY A 1 428 ? 86.044 133.001 118.981 1.00 69.39 428 GLY A CA 1
ATOM 2735 C C . GLY A 1 428 ? 85.121 131.802 119.041 1.00 69.39 428 GLY A C 1
ATOM 2736 O O . GLY A 1 428 ? 85.464 130.750 119.588 1.00 69.39 428 GLY A O 1
ATOM 2737 N N . PRO A 1 429 ? 83.919 131.942 118.475 1.00 70.20 429 PRO A N 1
ATOM 2738 C CA . PRO A 1 429 ? 82.959 130.827 118.529 1.00 70.20 429 PRO A CA 1
ATOM 2739 C C . PRO A 1 429 ? 83.486 129.552 117.897 1.00 70.20 429 PRO A C 1
ATOM 2740 O O . PRO A 1 429 ? 83.199 128.456 118.393 1.00 70.20 429 PRO A O 1
ATOM 2744 N N . LEU A 1 430 ? 84.249 129.663 116.813 1.00 71.31 430 LEU A N 1
ATOM 2745 C CA . LEU A 1 430 ? 84.822 128.483 116.182 1.00 71.31 430 LEU A CA 1
ATOM 2746 C C . LEU A 1 430 ? 85.812 127.811 117.125 1.00 71.31 430 LEU A C 1
ATOM 2747 O O . LEU A 1 430 ? 86.627 128.479 117.767 1.00 71.31 430 LEU A O 1
ATOM 2752 N N . LYS A 1 431 ? 85.736 126.486 117.210 1.00 61.66 431 LYS A N 1
ATOM 2753 C CA . LYS A 1 431 ? 86.622 125.717 118.070 1.00 61.66 431 LYS A CA 1
ATOM 2754 C C . LYS A 1 431 ? 87.126 124.496 117.319 1.00 61.66 431 LYS A C 1
ATOM 2755 O O . LYS A 1 431 ? 86.393 123.899 116.526 1.00 61.66 431 LYS A O 1
ATOM 2761 N N . GLU A 1 432 ? 88.379 124.133 117.572 1.00 50.00 432 GLU A N 1
ATOM 2762 C CA . GLU A 1 432 ? 88.946 122.945 116.957 1.00 50.00 432 GLU A CA 1
ATOM 2763 C C . GLU A 1 432 ? 88.367 121.687 117.596 1.00 50.00 432 GLU A C 1
ATOM 2764 O O . GLU A 1 432 ? 87.863 121.703 118.722 1.00 50.00 432 GLU A O 1
ATOM 2770 N N . SER A 1 433 ? 88.446 120.584 116.857 1.00 49.48 433 SER A N 1
ATOM 2771 C CA . SER A 1 433 ? 87.918 119.322 117.355 1.00 49.48 433 SER A CA 1
ATOM 2772 C C . SER A 1 433 ? 88.559 118.985 118.693 1.00 49.48 433 SER A C 1
ATOM 2773 O O . SER A 1 433 ? 89.779 119.077 118.852 1.00 49.48 433 SER A O 1
ATOM 2776 N N . ILE A 1 434 ? 87.729 118.599 119.661 1.00 47.30 434 ILE A N 1
ATOM 2777 C CA . ILE A 1 434 ? 88.240 118.340 121.002 1.00 47.30 434 ILE A CA 1
ATOM 2778 C C . ILE A 1 434 ? 89.198 117.156 120.991 1.00 47.30 434 ILE A C 1
ATOM 2779 O O . ILE A 1 434 ? 90.181 117.130 121.739 1.00 47.30 434 ILE A O 1
ATOM 2784 N N . TYR A 1 435 ? 88.929 116.157 120.150 1.00 47.92 435 TYR A N 1
ATOM 2785 C CA . TYR A 1 435 ? 89.787 114.979 120.115 1.00 47.92 435 TYR A CA 1
ATOM 2786 C C . TYR A 1 435 ? 91.201 115.338 119.675 1.00 47.92 435 TYR A C 1
ATOM 2787 O O . TYR A 1 435 ? 92.182 114.888 120.277 1.00 47.92 435 TYR A O 1
ATOM 2796 N N . THR A 1 436 ? 91.328 116.147 118.621 1.00 39.00 436 THR A N 1
ATOM 2797 C CA . THR A 1 436 ? 92.660 116.522 118.157 1.00 39.00 436 THR A CA 1
ATOM 2798 C C . THR A 1 436 ? 93.403 117.326 119.213 1.00 39.00 436 THR A C 1
ATOM 2799 O O . THR A 1 436 ? 94.599 117.114 119.434 1.00 39.00 436 THR A O 1
ATOM 2803 N N . VAL A 1 437 ? 92.716 118.258 119.875 1.00 35.11 437 VAL A N 1
ATOM 2804 C CA . VAL A 1 437 ? 93.376 119.059 120.901 1.00 35.11 437 VAL A CA 1
ATOM 2805 C C . VAL A 1 437 ? 93.830 118.179 122.056 1.00 35.11 437 VAL A C 1
ATOM 2806 O O . VAL A 1 437 ? 94.934 118.348 122.583 1.00 35.11 437 VAL A O 1
ATOM 2810 N N . VAL A 1 438 ? 92.991 117.230 122.473 1.00 34.40 438 VAL A N 1
ATOM 2811 C CA . VAL A 1 438 ? 93.372 116.349 123.575 1.00 34.40 438 VAL A CA 1
ATOM 2812 C C . VAL A 1 438 ? 94.560 115.480 123.182 1.00 34.40 438 VAL A C 1
ATOM 2813 O O . VAL A 1 438 ? 95.481 115.266 123.980 1.00 34.40 438 VAL A O 1
ATOM 2817 N N . ILE A 1 439 ? 94.551 114.949 121.958 1.00 26.52 439 ILE A N 1
ATOM 2818 C CA . ILE A 1 439 ? 95.664 114.117 121.510 1.00 26.52 439 ILE A CA 1
ATOM 2819 C C . ILE A 1 439 ? 96.947 114.932 121.455 1.00 26.52 439 ILE A C 1
ATOM 2820 O O . ILE A 1 439 ? 98.015 114.468 121.875 1.00 26.52 439 ILE A O 1
ATOM 2825 N N . ALA A 1 440 ? 96.870 116.157 120.930 1.00 19.84 440 ALA A N 1
ATOM 2826 C CA . ALA A 1 440 ? 98.049 117.010 120.886 1.00 19.84 440 ALA A CA 1
ATOM 2827 C C . ALA A 1 440 ? 98.546 117.317 122.287 1.00 19.84 440 ALA A C 1
ATOM 2828 O O . ALA A 1 440 ? 99.754 117.318 122.536 1.00 19.84 440 ALA A O 1
ATOM 2830 N N . TRP A 1 441 ? 97.630 117.583 123.219 1.00 20.22 441 TRP A N 1
ATOM 2831 C CA . TRP A 1 441 ? 98.032 117.860 124.592 1.00 20.22 441 TRP A CA 1
ATOM 2832 C C . TRP A 1 441 ? 98.746 116.666 125.205 1.00 20.22 441 TRP A C 1
ATOM 2833 O O . TRP A 1 441 ? 99.784 116.820 125.860 1.00 20.22 441 TRP A O 1
ATOM 2844 N N . ILE A 1 442 ? 98.203 115.464 125.004 1.00 15.58 442 ILE A N 1
ATOM 2845 C CA . ILE A 1 442 ? 98.819 114.272 125.579 1.00 15.58 442 ILE A CA 1
ATOM 2846 C C . ILE A 1 442 ? 100.197 114.042 124.979 1.00 15.58 442 ILE A C 1
ATOM 2847 O O . ILE A 1 442 ? 101.159 113.739 125.695 1.00 15.58 442 ILE A O 1
ATOM 2852 N N . LEU A 1 443 ? 100.320 114.178 123.656 1.00 13.25 443 LEU A N 1
ATOM 2853 C CA . LEU A 1 443 ? 101.624 114.002 123.029 1.00 13.25 443 LEU A CA 1
ATOM 2854 C C . LEU A 1 443 ? 102.621 115.044 123.516 1.00 13.25 443 LEU A C 1
ATOM 2855 O O . LEU A 1 443 ? 103.787 114.724 123.763 1.00 13.25 443 LEU A O 1
ATOM 2860 N N . SER A 1 444 ? 102.191 116.299 123.648 1.00 14.06 444 SER A N 1
ATOM 2861 C CA . SER A 1 444 ? 103.107 117.339 124.098 1.00 14.06 444 SER A CA 1
ATOM 2862 C C . SER A 1 444 ? 103.569 117.079 125.525 1.00 14.06 444 SER A C 1
ATOM 2863 O O . SER A 1 444 ? 104.750 117.260 125.848 1.00 14.06 444 SER A O 1
ATOM 2866 N N . PHE A 1 445 ? 102.653 116.648 126.395 1.00 14.31 445 PHE A N 1
ATOM 2867 C CA . PHE A 1 445 ? 103.045 116.306 127.758 1.00 14.31 445 PHE A CA 1
ATOM 2868 C C . PHE A 1 445 ? 104.013 115.130 127.773 1.00 14.31 445 PHE A C 1
ATOM 2869 O O . PHE A 1 445 ? 104.986 115.126 128.537 1.00 14.31 445 PHE A O 1
ATOM 2877 N N . ALA A 1 446 ? 103.763 114.119 126.939 1.00 10.63 446 ALA A N 1
ATOM 2878 C CA . ALA A 1 446 ? 104.681 112.989 126.872 1.00 10.63 446 ALA A CA 1
ATOM 2879 C C . ALA A 1 446 ? 106.055 113.432 126.397 1.00 10.63 446 ALA A C 1
ATOM 2880 O O . ALA A 1 446 ? 107.078 112.967 126.909 1.00 10.63 446 ALA A O 1
ATOM 2882 N N . LEU A 1 447 ? 106.097 114.331 125.416 1.00 10.86 447 LEU A N 1
ATOM 2883 C CA . LEU A 1 447 ? 107.376 114.836 124.935 1.00 10.86 447 LEU A CA 1
ATOM 2884 C C . LEU A 1 447 ? 108.117 115.591 126.029 1.00 10.86 447 LEU A C 1
ATOM 2885 O O . LEU A 1 447 ? 109.331 115.422 126.195 1.00 10.86 447 LEU A O 1
ATOM 2890 N N . ILE A 1 448 ? 107.407 116.428 126.789 1.00 12.09 448 ILE A N 1
ATOM 2891 C CA . ILE A 1 448 ? 108.059 117.161 127.873 1.00 12.09 448 ILE A CA 1
ATOM 2892 C C . ILE A 1 448 ? 108.599 116.195 128.918 1.00 12.09 448 ILE A C 1
ATOM 2893 O O . ILE A 1 448 ? 109.709 116.373 129.437 1.00 12.09 448 ILE A O 1
ATOM 2898 N N . VAL A 1 449 ? 107.819 115.168 129.257 1.00 10.77 449 VAL A N 1
ATOM 2899 C CA . VAL A 1 449 ? 108.262 114.210 130.265 1.00 10.77 449 VAL A CA 1
ATOM 2900 C C . VAL A 1 449 ? 109.487 113.448 129.781 1.00 10.77 449 VAL A C 1
ATOM 2901 O O . VAL A 1 449 ? 110.423 113.210 130.549 1.00 10.77 449 VAL A O 1
ATOM 2905 N N . VAL A 1 450 ? 109.499 113.035 128.512 1.00 10.58 450 VAL A N 1
ATOM 2906 C CA . VAL A 1 450 ? 110.663 112.323 127.987 1.00 10.58 450 VAL A CA 1
ATOM 2907 C C . VAL A 1 450 ? 111.888 113.226 127.989 1.00 10.58 450 VAL A C 1
ATOM 2908 O O . VAL A 1 450 ? 112.994 112.792 128.330 1.00 10.58 450 VAL A O 1
ATOM 2912 N N . ASN A 1 451 ? 111.721 114.491 127.598 1.00 12.21 451 ASN A N 1
ATOM 2913 C CA . ASN A 1 451 ? 112.849 115.417 127.624 1.00 12.21 451 ASN A CA 1
ATOM 2914 C C . ASN A 1 451 ? 113.403 115.563 129.034 1.00 12.21 451 ASN A C 1
ATOM 2915 O O . ASN A 1 451 ? 114.618 115.471 129.250 1.00 12.21 451 ASN A O 1
ATOM 2920 N N . THR A 1 452 ? 112.524 115.789 130.012 1.00 13.41 452 THR A N 1
ATOM 2921 C CA . THR A 1 452 ? 112.991 115.956 131.384 1.00 13.41 452 THR A CA 1
ATOM 2922 C C . THR A 1 452 ? 113.643 114.684 131.905 1.00 13.41 452 THR A C 1
ATOM 2923 O O . THR A 1 452 ? 114.654 114.743 132.615 1.00 13.41 452 THR A O 1
ATOM 2927 N N . TYR A 1 453 ? 113.073 113.522 131.582 1.00 12.92 453 TYR A N 1
ATOM 2928 C CA . TYR A 1 453 ? 113.660 112.272 132.043 1.00 12.92 453 TYR A CA 1
ATOM 2929 C C . TYR A 1 453 ? 115.041 112.067 131.448 1.00 12.92 453 TYR A C 1
ATOM 2930 O O . TYR A 1 453 ? 115.970 111.670 132.154 1.00 12.92 453 TYR A O 1
ATOM 2939 N N . PHE A 1 454 ? 115.206 112.342 130.154 1.00 12.89 454 PHE A N 1
ATOM 2940 C CA . PHE A 1 454 ? 116.528 112.196 129.560 1.00 12.89 454 PHE A CA 1
ATOM 2941 C C . PHE A 1 454 ? 117.517 113.170 130.180 1.00 12.89 454 PHE A C 1
ATOM 2942 O O . PHE A 1 454 ? 118.676 112.816 130.424 1.00 12.89 454 PHE A O 1
ATOM 2950 N N . LEU A 1 455 ? 117.091 114.410 130.422 1.00 17.54 455 LEU A N 1
ATOM 2951 C CA . LEU A 1 455 ? 118.001 115.391 131.004 1.00 17.54 455 LEU A CA 1
ATOM 2952 C C . LEU A 1 455 ? 118.450 114.968 132.394 1.00 17.54 455 LEU A C 1
ATOM 2953 O O . LEU A 1 455 ? 119.648 114.981 132.706 1.00 17.54 455 LEU A O 1
ATOM 2958 N N . VAL A 1 456 ? 117.499 114.584 133.247 1.00 18.09 456 VAL A N 1
ATOM 2959 C CA . VAL A 1 456 ? 117.854 114.124 134.584 1.00 18.09 456 VAL A CA 1
ATOM 2960 C C . VAL A 1 456 ? 118.742 112.896 134.497 1.00 18.09 456 VAL A C 1
ATOM 2961 O O . VAL A 1 456 ? 119.700 112.751 135.260 1.00 18.09 456 VAL A O 1
ATOM 2965 N N . TRP A 1 457 ? 118.440 111.994 133.566 1.00 16.49 457 TRP A N 1
ATOM 2966 C CA . TRP A 1 457 ? 119.226 110.779 133.411 1.00 16.49 457 TRP A CA 1
ATOM 2967 C C . TRP A 1 457 ? 120.676 111.101 133.088 1.00 16.49 457 TRP A C 1
ATOM 2968 O O . TRP A 1 457 ? 121.598 110.624 133.762 1.00 16.49 457 TRP A O 1
ATOM 2979 N N . THR A 1 458 ? 120.898 111.918 132.059 1.00 22.51 458 THR A N 1
ATOM 2980 C CA . THR A 1 458 ? 122.264 112.226 131.660 1.00 22.51 458 THR A CA 1
ATOM 2981 C C . THR A 1 458 ? 122.993 112.989 132.753 1.00 22.51 458 THR A C 1
ATOM 2982 O O . THR A 1 458 ? 124.156 112.693 133.053 1.00 22.51 458 THR A O 1
ATOM 2986 N N . TYR A 1 459 ? 122.330 113.965 133.377 1.00 34.91 459 TYR A N 1
ATOM 2987 C CA . TYR A 1 459 ? 123.009 114.730 134.415 1.00 34.91 459 TYR A CA 1
ATOM 2988 C C . TYR A 1 459 ? 123.369 113.848 135.601 1.00 34.91 459 TYR A C 1
ATOM 2989 O O . TYR A 1 459 ? 124.481 113.936 136.131 1.00 34.91 459 TYR A O 1
ATOM 2998 N N . VAL A 1 460 ? 122.447 112.987 136.032 1.00 31.97 460 VAL A N 1
ATOM 2999 C CA . VAL A 1 460 ? 122.717 112.126 137.175 1.00 31.97 460 VAL A CA 1
ATOM 3000 C C . VAL A 1 460 ? 123.855 111.169 136.864 1.00 31.97 460 VAL A C 1
ATOM 3001 O O . VAL A 1 460 ? 124.739 110.947 137.700 1.00 31.97 460 VAL A O 1
ATOM 3005 N N . ASP A 1 461 ? 123.853 110.574 135.669 1.00 35.01 461 ASP A N 1
ATOM 3006 C CA . ASP A 1 461 ? 124.928 109.653 135.321 1.00 35.01 461 ASP A CA 1
ATOM 3007 C C . ASP A 1 461 ? 126.266 110.374 135.243 1.00 35.01 461 ASP A C 1
ATOM 3008 O O . ASP A 1 461 ? 127.300 109.822 135.637 1.00 35.01 461 ASP A O 1
ATOM 3013 N N . TRP A 1 462 ? 126.274 111.607 134.731 1.00 50.80 462 TRP A N 1
ATOM 3014 C CA . TRP A 1 462 ? 127.509 112.383 134.718 1.00 50.80 462 TRP A CA 1
ATOM 3015 C C . TRP A 1 462 ? 127.987 112.683 136.133 1.00 50.80 462 TRP A C 1
ATOM 3016 O O . TRP A 1 462 ? 129.188 112.632 136.417 1.00 50.80 462 TRP A O 1
ATOM 3027 N N . LEU A 1 463 ? 127.057 113.005 137.032 1.00 52.27 463 LEU A N 1
ATOM 3028 C CA . LEU A 1 463 ? 127.434 113.438 138.373 1.00 52.27 463 LEU A CA 1
ATOM 3029 C C . LEU A 1 463 ? 127.905 112.275 139.232 1.00 52.27 463 LEU A C 1
ATOM 3030 O O . LEU A 1 463 ? 128.844 112.422 140.021 1.00 52.27 463 LEU A O 1
ATOM 3035 N N . VAL A 1 464 ? 127.268 111.112 139.099 1.00 56.33 464 VAL A N 1
ATOM 3036 C CA . VAL A 1 464 ? 127.501 110.033 140.055 1.00 56.33 464 VAL A CA 1
ATOM 3037 C C . VAL A 1 464 ? 128.957 109.581 140.014 1.00 56.33 464 VAL A C 1
ATOM 3038 O O . VAL A 1 464 ? 129.600 109.415 141.057 1.00 56.33 464 VAL A O 1
ATOM 3042 N N . HIS A 1 465 ? 129.501 109.375 138.814 1.00 65.56 465 HIS A N 1
ATOM 3043 C CA . HIS A 1 465 ? 130.870 108.887 138.708 1.00 65.56 465 HIS A CA 1
ATOM 3044 C C . HIS A 1 465 ? 131.713 109.552 137.631 1.00 65.56 465 HIS A C 1
ATOM 3045 O O . HIS A 1 465 ? 132.928 109.336 137.623 1.00 65.56 465 HIS A O 1
ATOM 3052 N N . ASN A 1 466 ? 131.137 110.344 136.732 1.00 71.42 466 ASN A N 1
ATOM 3053 C CA . ASN A 1 466 ? 131.907 110.929 135.644 1.00 71.42 466 ASN A CA 1
ATOM 3054 C C . ASN A 1 466 ? 132.568 112.254 136.009 1.00 71.42 466 ASN A C 1
ATOM 3055 O O . ASN A 1 466 ? 133.354 112.772 135.209 1.00 71.42 466 ASN A O 1
ATOM 3060 N N . HIS A 1 467 ? 132.281 112.813 137.181 1.00 82.76 467 HIS A N 1
ATOM 3061 C CA . HIS A 1 467 ? 132.882 114.067 137.620 1.00 82.76 467 HIS A CA 1
ATOM 3062 C C . HIS A 1 467 ? 133.850 113.779 138.757 1.00 82.76 467 HIS A C 1
ATOM 3063 O O . HIS A 1 467 ? 133.457 113.217 139.785 1.00 82.76 467 HIS A O 1
ATOM 3070 N N . LEU A 1 468 ? 135.111 114.158 138.568 1.00 91.29 468 LEU A N 1
ATOM 3071 C CA . LEU A 1 468 ? 136.152 113.949 139.566 1.00 91.29 468 LEU A CA 1
ATOM 3072 C C . LEU A 1 468 ? 136.079 114.994 140.676 1.00 91.29 468 LEU A C 1
ATOM 3073 O O . LEU A 1 468 ? 135.963 114.637 141.855 1.00 91.29 468 LEU A O 1
ATOM 3078 N N . PRO A 1 469 ? 136.139 116.283 140.347 1.00 89.27 469 PRO A N 1
ATOM 3079 C CA . PRO A 1 469 ? 136.197 117.306 141.397 1.00 89.27 469 PRO A CA 1
ATOM 3080 C C . PRO A 1 469 ? 134.916 117.365 142.213 1.00 89.27 469 PRO A C 1
ATOM 3081 O O . PRO A 1 469 ? 133.824 117.055 141.731 1.00 89.27 469 PRO A O 1
ATOM 3085 N N . LYS A 1 470 ? 135.068 117.775 143.475 1.00 85.44 470 LYS A N 1
ATOM 3086 C CA . LYS A 1 470 ? 133.949 117.915 144.395 1.00 85.44 470 LYS A CA 1
ATOM 3087 C C . LYS A 1 470 ? 133.691 119.344 144.844 1.00 85.44 470 LYS A C 1
ATOM 3088 O O . LYS A 1 470 ? 132.551 119.658 145.206 1.00 85.44 470 LYS A O 1
ATOM 3094 N N . TYR A 1 471 ? 134.700 120.218 144.830 1.00 103.75 471 TYR A N 1
ATOM 3095 C CA . TYR A 1 471 ? 134.485 121.593 145.269 1.00 103.75 471 TYR A CA 1
ATOM 3096 C C . TYR A 1 471 ? 133.431 122.282 144.414 1.00 103.75 471 TYR A C 1
ATOM 3097 O O . TYR A 1 471 ? 132.550 122.973 144.938 1.00 103.75 471 TYR A O 1
ATOM 3106 N N . ALA A 1 472 ? 133.505 122.105 143.098 1.00 94.46 472 ALA A N 1
ATOM 3107 C CA . ALA A 1 472 ? 132.551 122.705 142.176 1.00 94.46 472 ALA A CA 1
ATOM 3108 C C . ALA A 1 472 ? 131.343 121.818 141.912 1.00 94.46 472 ALA A C 1
ATOM 3109 O O . ALA A 1 472 ? 130.435 122.236 141.186 1.00 94.46 472 ALA A O 1
ATOM 3111 N N . ASN A 1 473 ? 131.313 120.605 142.469 1.00 81.59 473 ASN A N 1
ATOM 3112 C CA . ASN A 1 473 ? 130.175 119.722 142.237 1.00 81.59 473 ASN A CA 1
ATOM 3113 C C . ASN A 1 473 ? 128.891 120.321 142.793 1.00 81.59 473 ASN A C 1
ATOM 3114 O O . ASN A 1 473 ? 127.845 120.281 142.137 1.00 81.59 473 ASN A O 1
ATOM 3119 N N . ALA A 1 474 ? 128.949 120.882 144.003 1.00 72.99 474 ALA A N 1
ATOM 3120 C CA . ALA A 1 474 ? 127.757 121.490 144.583 1.00 72.99 474 ALA A CA 1
ATOM 3121 C C . ALA A 1 474 ? 127.277 122.667 143.746 1.00 72.99 474 ALA A C 1
ATOM 3122 O O . ALA A 1 474 ? 126.075 122.813 143.497 1.00 72.99 474 ALA A O 1
ATOM 3124 N N . LEU A 1 475 ? 128.203 123.519 143.299 1.00 66.75 475 LEU A N 1
ATOM 3125 C CA . LEU A 1 475 ? 127.815 124.664 142.483 1.00 66.75 475 LEU A CA 1
ATOM 3126 C C . LEU A 1 475 ? 127.186 124.219 141.170 1.00 66.75 475 LEU A C 1
ATOM 3127 O O . LEU A 1 475 ? 126.157 124.761 140.750 1.00 66.75 475 LEU A O 1
ATOM 3132 N N . VAL A 1 476 ? 127.794 123.235 140.503 1.00 61.21 476 VAL A N 1
ATOM 3133 C CA . VAL A 1 476 ? 127.256 122.760 139.233 1.00 61.21 476 VAL A CA 1
ATOM 3134 C C . VAL A 1 476 ? 125.881 122.147 139.437 1.00 61.21 476 VAL A C 1
ATOM 3135 O O . VAL A 1 476 ? 124.955 122.384 138.651 1.00 61.21 476 VAL A O 1
ATOM 3139 N N . SER A 1 477 ? 125.725 121.341 140.488 1.00 50.75 477 SER A N 1
ATOM 3140 C CA . SER A 1 477 ? 124.429 120.740 140.762 1.00 50.75 477 SER A CA 1
ATOM 3141 C C . SER A 1 477 ? 123.378 121.806 141.020 1.00 50.75 477 SER A C 1
ATOM 3142 O O . SER A 1 477 ? 122.251 121.708 140.525 1.00 50.75 477 SER A O 1
ATOM 3145 N N . ILE A 1 478 ? 123.727 122.836 141.792 1.00 54.64 478 ILE A N 1
ATOM 3146 C CA . ILE A 1 478 ? 122.766 123.892 142.086 1.00 54.64 478 ILE A CA 1
ATOM 3147 C C . ILE A 1 478 ? 122.381 124.632 140.814 1.00 54.64 478 ILE A C 1
ATOM 3148 O O . ILE A 1 478 ? 121.205 124.933 140.587 1.00 54.64 478 ILE A O 1
ATOM 3153 N N . VAL A 1 479 ? 123.362 124.939 139.963 1.00 50.65 479 VAL A N 1
ATOM 3154 C CA . VAL A 1 479 ? 123.069 125.659 138.726 1.00 50.65 479 VAL A CA 1
ATOM 3155 C C . VAL A 1 479 ? 122.150 124.832 137.837 1.00 50.65 479 VAL A C 1
ATOM 3156 O O . VAL A 1 479 ? 121.168 125.341 137.279 1.00 50.65 479 VAL A O 1
ATOM 3160 N N . VAL A 1 480 ? 122.458 123.543 137.686 1.00 42.79 480 VAL A N 1
ATOM 3161 C CA . VAL A 1 480 ? 121.651 122.688 136.822 1.00 42.79 480 VAL A CA 1
ATOM 3162 C C . VAL A 1 480 ? 120.243 122.544 137.378 1.00 42.79 480 VAL A C 1
ATOM 3163 O O . VAL A 1 480 ? 119.258 122.589 136.631 1.00 42.79 480 VAL A O 1
ATOM 3167 N N . PHE A 1 481 ? 120.120 122.358 138.694 1.00 46.78 481 PHE A N 1
ATOM 3168 C CA . PHE A 1 481 ? 118.795 122.244 139.289 1.00 46.78 481 PHE A CA 1
ATOM 3169 C C . PHE A 1 481 ? 118.007 123.531 139.112 1.00 46.78 481 PHE A C 1
ATOM 3170 O O . PHE A 1 481 ? 116.805 123.493 138.841 1.00 46.78 481 PHE A O 1
ATOM 3178 N N . ALA A 1 482 ? 118.664 124.681 139.267 1.00 43.10 482 ALA A N 1
ATOM 3179 C CA . ALA A 1 482 ? 117.975 125.951 139.072 1.00 43.10 482 ALA A CA 1
ATOM 3180 C C . ALA A 1 482 ? 117.485 126.096 137.638 1.00 43.10 482 ALA A C 1
ATOM 3181 O O . ALA A 1 482 ? 116.345 126.510 137.404 1.00 43.10 482 ALA A O 1
ATOM 3183 N N . LEU A 1 483 ? 118.330 125.756 136.663 1.00 37.68 483 LEU A N 1
ATOM 3184 C CA . LEU A 1 483 ? 117.911 125.860 135.268 1.00 37.68 483 LEU A CA 1
ATOM 3185 C C . LEU A 1 483 ? 116.748 124.921 134.968 1.00 37.68 483 LEU A C 1
ATOM 3186 O O . LEU A 1 483 ? 115.770 125.315 134.318 1.00 37.68 483 LEU A O 1
ATOM 3191 N N . MET A 1 484 ? 116.832 123.675 135.435 1.00 38.91 484 MET A N 1
ATOM 3192 C CA . MET A 1 484 ? 115.755 122.725 135.185 1.00 38.91 484 MET A CA 1
ATOM 3193 C C . MET A 1 484 ? 114.468 123.165 135.867 1.00 38.91 484 MET A C 1
ATOM 3194 O O . MET A 1 484 ? 113.377 123.035 135.298 1.00 38.91 484 MET A O 1
ATOM 3199 N N . ALA A 1 485 ? 114.571 123.680 137.093 1.00 36.73 485 ALA A N 1
ATOM 3200 C CA . ALA A 1 485 ? 113.393 124.172 137.791 1.00 36.73 485 ALA A CA 1
ATOM 3201 C C . ALA A 1 485 ? 112.778 125.348 137.053 1.00 36.73 485 ALA A C 1
ATOM 3202 O O . ALA A 1 485 ? 111.554 125.455 136.962 1.00 36.73 485 ALA A O 1
ATOM 3204 N N . ALA A 1 486 ? 113.610 126.244 136.523 1.00 32.50 486 ALA A N 1
ATOM 3205 C CA . ALA A 1 486 ? 113.081 127.360 135.748 1.00 32.50 486 ALA A CA 1
ATOM 3206 C C . ALA A 1 486 ? 112.357 126.867 134.502 1.00 32.50 486 ALA A C 1
ATOM 3207 O O . ALA A 1 486 ? 111.273 127.357 134.170 1.00 32.50 486 ALA A O 1
ATOM 3209 N N . TYR A 1 487 ? 112.939 125.893 133.803 1.00 25.15 487 TYR A N 1
ATOM 3210 C CA . TYR A 1 487 ? 112.296 125.354 132.608 1.00 25.15 487 TYR A CA 1
ATOM 3211 C C . TYR A 1 487 ? 110.943 124.737 132.948 1.00 25.15 487 TYR A C 1
ATOM 3212 O O . TYR A 1 487 ? 109.925 125.036 132.308 1.00 25.15 487 TYR A O 1
ATOM 3221 N N . LEU A 1 488 ? 110.910 123.885 133.975 1.00 26.76 488 LEU A N 1
ATOM 3222 C CA . LEU A 1 488 ? 109.655 123.251 134.363 1.00 26.76 488 LEU A CA 1
ATOM 3223 C C . LEU A 1 488 ? 108.639 124.280 134.839 1.00 26.76 488 LEU A C 1
ATOM 3224 O O . LEU A 1 488 ? 107.445 124.157 134.552 1.00 26.76 488 LEU A O 1
ATOM 3229 N N . VAL A 1 489 ? 109.087 125.296 135.577 1.00 29.38 489 VAL A N 1
ATOM 3230 C CA . VAL A 1 489 ? 108.167 126.309 136.077 1.00 29.38 489 VAL A CA 1
ATOM 3231 C C . VAL A 1 489 ? 107.579 127.107 134.925 1.00 29.38 489 VAL A C 1
ATOM 3232 O O . VAL A 1 489 ? 106.392 127.448 134.934 1.00 29.38 489 VAL A O 1
ATOM 3236 N N . PHE A 1 490 ? 108.394 127.432 133.921 1.00 24.96 490 PHE A N 1
ATOM 3237 C CA . PHE A 1 490 ? 107.865 128.124 132.753 1.00 24.96 490 PHE A CA 1
ATOM 3238 C C . PHE A 1 490 ? 106.836 127.267 132.032 1.00 24.96 490 PHE A C 1
ATOM 3239 O O . PHE A 1 490 ? 105.768 127.758 131.644 1.00 24.96 490 PHE A O 1
ATOM 3247 N N . VAL A 1 491 ? 107.133 125.980 131.847 1.00 23.80 491 VAL A N 1
ATOM 3248 C CA . VAL A 1 491 ? 106.180 125.109 131.165 1.00 23.80 491 VAL A CA 1
ATOM 3249 C C . VAL A 1 491 ? 104.887 125.008 131.962 1.00 23.80 491 VAL A C 1
ATOM 3250 O O . VAL A 1 491 ? 103.791 124.998 131.393 1.00 23.80 491 VAL A O 1
ATOM 3254 N N . VAL A 1 492 ? 104.990 124.924 133.288 1.00 28.76 492 VAL A N 1
ATOM 3255 C CA . VAL A 1 492 ? 103.797 124.816 134.120 1.00 28.76 492 VAL A CA 1
ATOM 3256 C C . VAL A 1 492 ? 102.991 126.108 134.077 1.00 28.76 492 VAL A C 1
ATOM 3257 O O . VAL A 1 492 ? 101.757 126.081 134.021 1.00 28.76 492 VAL A O 1
ATOM 3261 N N . TYR A 1 493 ? 103.667 127.257 134.110 1.00 32.64 493 TYR A N 1
ATOM 3262 C CA . TYR A 1 493 ? 102.974 128.530 133.953 1.00 32.64 493 TYR A CA 1
ATOM 3263 C C . TYR A 1 493 ? 102.203 128.561 132.642 1.00 32.64 493 TYR A C 1
ATOM 3264 O O . TYR A 1 493 ? 101.023 128.925 132.609 1.00 32.64 493 TYR A O 1
ATOM 3273 N N . LEU A 1 494 ? 102.852 128.167 131.549 1.00 26.84 494 LEU A N 1
ATOM 3274 C CA . LEU A 1 494 ? 102.179 128.196 130.258 1.00 26.84 494 LEU A CA 1
ATOM 3275 C C . LEU A 1 494 ? 101.084 127.141 130.149 1.00 26.84 494 LEU A C 1
ATOM 3276 O O . LEU A 1 494 ? 100.147 127.320 129.365 1.00 26.84 494 LEU A O 1
ATOM 3281 N N . THR A 1 495 ? 101.173 126.056 130.920 1.00 32.56 495 THR A N 1
ATOM 3282 C CA . THR A 1 495 ? 100.256 124.931 130.771 1.00 32.56 495 THR A CA 1
ATOM 3283 C C . THR A 1 495 ? 99.044 125.043 131.691 1.00 32.56 495 THR A C 1
ATOM 3284 O O . THR A 1 495 ? 97.908 125.152 131.221 1.00 32.56 495 THR A O 1
ATOM 3288 N N . PHE A 1 496 ? 99.275 125.024 132.999 1.00 49.19 496 PHE A N 1
ATOM 3289 C CA . PHE A 1 496 ? 98.198 125.095 133.985 1.00 49.19 496 PHE A CA 1
ATOM 3290 C C . PHE A 1 496 ? 98.034 126.528 134.486 1.00 49.19 496 PHE A C 1
ATOM 3291 O O . PHE A 1 496 ? 98.209 126.837 135.663 1.00 49.19 496 PHE A O 1
ATOM 3299 N N . ARG A 1 497 ? 97.701 127.413 133.551 1.00 47.85 497 ARG A N 1
ATOM 3300 C CA . ARG A 1 497 ? 97.469 128.816 133.860 1.00 47.85 497 ARG A CA 1
ATOM 3301 C C . ARG A 1 497 ? 96.918 129.487 132.616 1.00 47.85 497 ARG A C 1
ATOM 3302 O O . ARG A 1 497 ? 97.376 129.211 131.508 1.00 47.85 497 ARG A O 1
ATOM 3310 N N . ARG A 1 498 ? 95.948 130.371 132.806 1.00 54.76 498 ARG A N 1
ATOM 3311 C CA . ARG A 1 498 ? 95.272 131.034 131.701 1.00 54.76 498 ARG A CA 1
ATOM 3312 C C . ARG A 1 498 ? 95.727 132.483 131.645 1.00 54.76 498 ARG A C 1
ATOM 3313 O O . ARG A 1 498 ? 95.550 133.232 132.612 1.00 54.76 498 ARG A O 1
ATOM 3321 N N . ASP A 1 499 ? 96.311 132.873 130.515 1.00 52.83 499 ASP A N 1
ATOM 3322 C CA . ASP A 1 499 ? 96.716 134.252 130.253 1.00 52.83 499 ASP A CA 1
ATOM 3323 C C . ASP A 1 499 ? 95.875 134.728 129.074 1.00 52.83 499 ASP A C 1
ATOM 3324 O O . ASP A 1 499 ? 96.301 134.654 127.919 1.00 52.83 499 ASP A O 1
ATOM 3329 N N . THR A 1 500 ? 94.673 135.217 129.373 1.00 66.03 500 THR A N 1
ATOM 3330 C CA . THR A 1 500 ? 93.693 135.597 128.358 1.00 66.03 500 THR A CA 1
ATOM 3331 C C . THR A 1 500 ? 93.146 136.978 128.702 1.00 66.03 500 THR A C 1
ATOM 3332 O O . THR A 1 500 ? 92.242 137.108 129.533 1.00 66.03 500 THR A O 1
ATOM 3336 N N . VAL A 1 501 ? 93.694 138.006 128.059 1.00 83.99 501 VAL A N 1
ATOM 3337 C CA . VAL A 1 501 ? 93.233 139.375 128.252 1.00 83.99 501 VAL A CA 1
ATOM 3338 C C . VAL A 1 501 ? 92.908 139.979 126.893 1.00 83.99 501 VAL A C 1
ATOM 3339 O O . VAL A 1 501 ? 93.019 141.194 126.697 1.00 83.99 501 VAL A O 1
ATOM 3343 N N . SER A 1 502 ? 92.509 139.136 125.946 1.00 74.24 502 SER A N 1
ATOM 3344 C CA . SER A 1 502 ? 92.199 139.584 124.597 1.00 74.24 502 SER A CA 1
ATOM 3345 C C . SER A 1 502 ? 91.080 138.711 124.042 1.00 74.24 502 SER A C 1
ATOM 3346 O O . SER A 1 502 ? 90.468 137.920 124.766 1.00 74.24 502 SER A O 1
ATOM 3349 N N . THR A 1 503 ? 90.812 138.859 122.751 1.00 76.94 503 THR A N 1
ATOM 3350 C CA . THR A 1 503 ? 89.796 138.065 122.070 1.00 76.94 503 THR A CA 1
ATOM 3351 C C . THR A 1 503 ? 89.863 138.389 120.581 1.00 76.94 503 THR A C 1
ATOM 3352 O O . THR A 1 503 ? 90.600 139.282 120.151 1.00 76.94 503 THR A O 1
ATOM 3356 N N . TYR A 1 504 ? 89.088 137.647 119.798 1.00 82.00 504 TYR A N 1
ATOM 3357 C CA . TYR A 1 504 ? 89.038 137.838 118.354 1.00 82.00 504 TYR A CA 1
ATOM 3358 C C . TYR A 1 504 ? 88.634 139.263 118.000 1.00 82.00 504 TYR A C 1
ATOM 3359 O O . TYR A 1 504 ? 87.520 139.694 118.296 1.00 82.00 504 TYR A O 1
ATOM 3368 N N . GLN B 2 1 ? 137.778 103.985 141.012 1.00 78.39 1 GLN B N 1
ATOM 3369 C CA . GLN B 2 1 ? 138.345 103.933 139.671 1.00 78.39 1 GLN B CA 1
ATOM 3370 C C . GLN B 2 1 ? 137.327 103.403 138.671 1.00 78.39 1 GLN B C 1
ATOM 3371 O O . GLN B 2 1 ? 136.340 102.769 139.044 1.00 78.39 1 GLN B O 1
ATOM 3377 N N . TRP B 2 2 ? 137.579 103.670 137.395 1.00 60.11 2 TRP B N 1
ATOM 3378 C CA . TRP B 2 2 ? 136.698 103.261 136.312 1.00 60.11 2 TRP B CA 1
ATOM 3379 C C . TRP B 2 2 ? 137.304 102.059 135.607 1.00 60.11 2 TRP B C 1
ATOM 3380 O O . TRP B 2 2 ? 138.456 102.111 135.168 1.00 60.11 2 TRP B O 1
ATOM 3391 N N . GLN B 2 3 ? 136.528 100.988 135.490 1.00 55.40 3 GLN B N 1
ATOM 3392 C CA . GLN B 2 3 ? 137.024 99.775 134.858 1.00 55.40 3 GLN B CA 1
ATOM 3393 C C . GLN B 2 3 ? 135.871 98.786 134.728 1.00 55.40 3 GLN B C 1
ATOM 3394 O O . GLN B 2 3 ? 134.837 98.904 135.394 1.00 55.40 3 GLN B O 1
ATOM 3400 N N . LEU B 2 4 ? 136.085 97.785 133.877 1.00 41.96 4 LEU B N 1
ATOM 3401 C CA . LEU B 2 4 ? 135.201 96.639 133.732 1.00 41.96 4 LEU B CA 1
ATOM 3402 C C . LEU B 2 4 ? 135.996 95.396 134.085 1.00 41.96 4 LEU B C 1
ATOM 3403 O O . LEU B 2 4 ? 137.126 95.228 133.620 1.00 41.96 4 LEU B O 1
ATOM 3408 N N . VAL B 2 5 ? 135.410 94.527 134.906 1.00 54.72 5 VAL B N 1
ATOM 3409 C CA . VAL B 2 5 ? 136.144 93.362 135.383 1.00 54.72 5 VAL B CA 1
ATOM 3410 C C . VAL B 2 5 ? 135.319 92.093 135.226 1.00 54.72 5 VAL B C 1
ATOM 3411 O O . VAL B 2 5 ? 134.485 91.774 136.078 1.00 54.72 5 VAL B O 1
ATOM 3415 N N . GLU B 2 6 ? 135.546 91.360 134.138 1.00 54.72 6 GLU B N 1
ATOM 3416 C CA . GLU B 2 6 ? 134.986 90.022 133.999 1.00 54.72 6 GLU B CA 1
ATOM 3417 C C . GLU B 2 6 ? 135.410 89.151 135.174 1.00 54.72 6 GLU B C 1
ATOM 3418 O O . GLU B 2 6 ? 136.496 89.335 135.729 1.00 54.72 6 GLU B O 1
ATOM 3424 N N . SER B 2 7 ? 134.554 88.209 135.564 1.00 55.63 7 SER B N 1
ATOM 3425 C CA . SER B 2 7 ? 134.830 87.344 136.707 1.00 55.63 7 SER B CA 1
ATOM 3426 C C . SER B 2 7 ? 133.983 86.089 136.549 1.00 55.63 7 SER B C 1
ATOM 3427 O O . SER B 2 7 ? 132.752 86.177 136.470 1.00 55.63 7 SER B O 1
ATOM 3430 N N . GLY B 2 8 ? 134.643 84.935 136.462 1.00 57.58 8 GLY B N 1
ATOM 3431 C CA . GLY B 2 8 ? 133.985 83.655 136.357 1.00 57.58 8 GLY B CA 1
ATOM 3432 C C . GLY B 2 8 ? 134.592 82.832 135.243 1.00 57.58 8 GLY B C 1
ATOM 3433 O O . GLY B 2 8 ? 135.735 83.056 134.827 1.00 57.58 8 GLY B O 1
ATOM 3434 N N . GLY B 2 9 ? 133.820 81.859 134.771 1.00 65.71 9 GLY B N 1
ATOM 3435 C CA . GLY B 2 9 ? 134.230 81.039 133.650 1.00 65.71 9 GLY B CA 1
ATOM 3436 C C . GLY B 2 9 ? 135.133 79.883 134.023 1.00 65.71 9 GLY B C 1
ATOM 3437 O O . GLY B 2 9 ? 134.720 78.721 133.964 1.00 65.71 9 GLY B O 1
ATOM 3438 N N . GLY B 2 10 ? 136.374 80.181 134.398 1.00 68.69 10 GLY B N 1
ATOM 3439 C CA . GLY B 2 10 ? 137.308 79.134 134.761 1.00 68.69 10 GLY B CA 1
ATOM 3440 C C . GLY B 2 10 ? 137.429 78.056 133.704 1.00 68.69 10 GLY B C 1
ATOM 3441 O O . GLY B 2 10 ? 137.917 78.315 132.601 1.00 68.69 10 GLY B O 1
ATOM 3442 N N . LEU B 2 11 ? 136.997 76.839 134.031 1.00 79.94 11 LEU B N 1
ATOM 3443 C CA . LEU B 2 11 ? 137.024 75.730 133.088 1.00 79.94 11 LEU B CA 1
ATOM 3444 C C . LEU B 2 11 ? 135.924 74.742 133.450 1.00 79.94 11 LEU B C 1
ATOM 3445 O O . LEU B 2 11 ? 135.663 74.500 134.631 1.00 79.94 11 LEU B O 1
ATOM 3450 N N . VAL B 2 12 ? 135.282 74.183 132.428 1.00 86.29 12 VAL B N 1
ATOM 3451 C CA . VAL B 2 12 ? 134.193 73.232 132.586 1.00 86.29 12 VAL B CA 1
ATOM 3452 C C . VAL B 2 12 ? 134.377 72.106 131.575 1.00 86.29 12 VAL B C 1
ATOM 3453 O O . VAL B 2 12 ? 135.334 72.087 130.798 1.00 86.29 12 VAL B O 1
ATOM 3457 N N . GLN B 2 13 ? 133.439 71.159 131.584 1.00 86.62 13 GLN B N 1
ATOM 3458 C CA . GLN B 2 13 ? 133.496 69.991 130.710 1.00 86.62 13 GLN B CA 1
ATOM 3459 C C . GLN B 2 13 ? 132.519 70.093 129.542 1.00 86.62 13 GLN B C 1
ATOM 3460 O O . GLN B 2 13 ? 132.937 70.179 128.387 1.00 86.62 13 GLN B O 1
ATOM 3466 N N . ALA B 2 14 ? 131.218 70.092 129.820 1.00 88.51 14 ALA B N 1
ATOM 3467 C CA . ALA B 2 14 ? 130.214 70.236 128.775 1.00 88.51 14 ALA B CA 1
ATOM 3468 C C . ALA B 2 14 ? 128.893 70.599 129.433 1.00 88.51 14 ALA B C 1
ATOM 3469 O O . ALA B 2 14 ? 128.634 70.245 130.588 1.00 88.51 14 ALA B O 1
ATOM 3471 N N . GLY B 2 15 ? 128.052 71.297 128.673 1.00 86.17 15 GLY B N 1
ATOM 3472 C CA . GLY B 2 15 ? 126.883 71.923 129.259 1.00 86.17 15 GLY B CA 1
ATOM 3473 C C . GLY B 2 15 ? 127.323 72.720 130.465 1.00 86.17 15 GLY B C 1
ATOM 3474 O O . GLY B 2 15 ? 126.726 72.632 131.540 1.00 86.17 15 GLY B O 1
ATOM 3475 N N . GLY B 2 16 ? 128.384 73.505 130.282 1.00 81.91 16 GLY B N 1
ATOM 3476 C CA . GLY B 2 16 ? 129.080 74.087 131.420 1.00 81.91 16 GLY B CA 1
ATOM 3477 C C . GLY B 2 16 ? 128.178 74.875 132.348 1.00 81.91 16 GLY B C 1
ATOM 3478 O O . GLY B 2 16 ? 128.392 74.898 133.561 1.00 81.91 16 GLY B O 1
ATOM 3479 N N . SER B 2 17 ? 127.171 75.549 131.795 1.00 80.49 17 SER B N 1
ATOM 3480 C CA . SER B 2 17 ? 126.265 76.391 132.576 1.00 80.49 17 SER B CA 1
ATOM 3481 C C . SER B 2 17 ? 127.000 77.525 133.270 1.00 80.49 17 SER B C 1
ATOM 3482 O O . SER B 2 17 ? 126.497 78.090 134.248 1.00 80.49 17 SER B O 1
ATOM 3485 N N . LEU B 2 18 ? 128.196 77.852 132.792 1.00 76.51 18 LEU B N 1
ATOM 3486 C CA . LEU B 2 18 ? 129.015 78.839 133.479 1.00 76.51 18 LEU B CA 1
ATOM 3487 C C . LEU B 2 18 ? 128.341 80.204 133.448 1.00 76.51 18 LEU B C 1
ATOM 3488 O O . LEU B 2 18 ? 127.782 80.612 132.431 1.00 76.51 18 LEU B O 1
ATOM 3493 N N . ARG B 2 19 ? 128.426 80.925 134.561 1.00 65.34 19 ARG B N 1
ATOM 3494 C CA . ARG B 2 19 ? 127.614 82.113 134.791 1.00 65.34 19 ARG B CA 1
ATOM 3495 C C . ARG B 2 19 ? 128.611 83.248 135.026 1.00 65.34 19 ARG B C 1
ATOM 3496 O O . ARG B 2 19 ? 128.970 83.533 136.169 1.00 65.34 19 ARG B O 1
ATOM 3504 N N . LEU B 2 20 ? 129.055 83.893 133.941 1.00 51.15 20 LEU B N 1
ATOM 3505 C CA . LEU B 2 20 ? 130.098 84.918 133.975 1.00 51.15 20 LEU B CA 1
ATOM 3506 C C . LEU B 2 20 ? 129.495 86.255 134.367 1.00 51.15 20 LEU B C 1
ATOM 3507 O O . LEU B 2 20 ? 128.435 86.631 133.862 1.00 51.15 20 LEU B O 1
ATOM 3512 N N . SER B 2 21 ? 130.170 86.972 135.258 1.00 50.15 21 SER B N 1
ATOM 3513 C CA . SER B 2 21 ? 129.694 88.261 135.732 1.00 50.15 21 SER B CA 1
ATOM 3514 C C . SER B 2 21 ? 130.694 89.337 135.350 1.00 50.15 21 SER B C 1
ATOM 3515 O O . SER B 2 21 ? 131.882 89.223 135.662 1.00 50.15 21 SER B O 1
ATOM 3518 N N . CYS B 2 22 ? 130.217 90.387 134.697 1.00 42.89 22 CYS B N 1
ATOM 3519 C CA . CYS B 2 22 ? 131.032 91.551 134.399 1.00 42.89 22 CYS B CA 1
ATOM 3520 C C . CYS B 2 22 ? 130.519 92.699 135.250 1.00 42.89 22 CYS B C 1
ATOM 3521 O O . CYS B 2 22 ? 129.330 93.036 135.191 1.00 42.89 22 CYS B O 1
ATOM 3524 N N . VAL B 2 23 ? 131.412 93.282 136.042 1.00 45.38 23 VAL B N 1
ATOM 3525 C CA . VAL B 2 23 ? 131.102 94.396 136.929 1.00 45.38 23 VAL B CA 1
ATOM 3526 C C . VAL B 2 23 ? 131.828 95.621 136.407 1.00 45.38 23 VAL B C 1
ATOM 3527 O O . VAL B 2 23 ? 133.055 95.602 136.247 1.00 45.38 23 VAL B O 1
ATOM 3531 N N . GLY B 2 24 ? 131.076 96.682 136.137 1.00 39.75 24 GLY B N 1
ATOM 3532 C CA . GLY B 2 24 ? 131.663 97.908 135.641 1.00 39.75 24 GLY B CA 1
ATOM 3533 C C . GLY B 2 24 ? 131.425 99.079 136.566 1.00 39.75 24 GLY B C 1
ATOM 3534 O O . GLY B 2 24 ? 130.302 99.286 137.034 1.00 39.75 24 GLY B O 1
ATOM 3535 N N . SER B 2 25 ? 132.467 99.858 136.833 1.00 48.71 25 SER B N 1
ATOM 3536 C CA . SER B 2 25 ? 132.355 100.967 137.766 1.00 48.71 25 SER B CA 1
ATOM 3537 C C . SER B 2 25 ? 133.095 102.175 137.218 1.00 48.71 25 SER B C 1
ATOM 3538 O O . SER B 2 25 ? 134.020 102.053 136.415 1.00 48.71 25 SER B O 1
ATOM 3541 N N . GLY B 2 26 ? 132.670 103.352 137.665 1.00 51.14 26 GLY B N 1
ATOM 3542 C CA . GLY B 2 26 ? 133.373 104.577 137.370 1.00 51.14 26 GLY B CA 1
ATOM 3543 C C . GLY B 2 26 ? 132.944 105.292 136.110 1.00 51.14 26 GLY B C 1
ATOM 3544 O O . GLY B 2 26 ? 133.422 106.405 135.862 1.00 51.14 26 GLY B O 1
ATOM 3545 N N . ARG B 2 27 ? 132.075 104.697 135.296 1.00 35.66 27 ARG B N 1
ATOM 3546 C CA . ARG B 2 27 ? 131.592 105.383 134.109 1.00 35.66 27 ARG B CA 1
ATOM 3547 C C . ARG B 2 27 ? 130.109 105.163 133.836 1.00 35.66 27 ARG B C 1
ATOM 3548 O O . ARG B 2 27 ? 129.607 105.679 132.833 1.00 35.66 27 ARG B O 1
ATOM 3556 N N . ALA B 2 28 ? 129.392 104.437 134.693 1.00 28.28 28 ALA B N 1
ATOM 3557 C CA . ALA B 2 28 ? 127.955 104.216 134.533 1.00 28.28 28 ALA B CA 1
ATOM 3558 C C . ALA B 2 28 ? 127.642 103.532 133.200 1.00 28.28 28 ALA B C 1
ATOM 3559 O O . ALA B 2 28 ? 126.970 104.086 132.329 1.00 28.28 28 ALA B O 1
ATOM 3561 N N . PHE B 2 29 ? 128.144 102.302 133.058 1.00 24.97 29 PHE B N 1
ATOM 3562 C CA . PHE B 2 29 ? 127.937 101.557 131.821 1.00 24.97 29 PHE B CA 1
ATOM 3563 C C . PHE B 2 29 ? 126.491 101.120 131.649 1.00 24.97 29 PHE B C 1
ATOM 3564 O O . PHE B 2 29 ? 126.012 101.013 130.516 1.00 24.97 29 PHE B O 1
ATOM 3572 N N . SER B 2 30 ? 125.778 100.871 132.744 1.00 25.91 30 SER B N 1
ATOM 3573 C CA . SER B 2 30 ? 124.455 100.270 132.645 1.00 25.91 30 SER B CA 1
ATOM 3574 C C . SER B 2 30 ? 123.411 101.293 132.228 1.00 25.91 30 SER B C 1
ATOM 3575 O O . SER B 2 30 ? 122.395 101.466 132.906 1.00 25.91 30 SER B O 1
ATOM 3578 N N . SER B 2 31 ? 123.656 101.975 131.116 1.00 14.58 31 SER B N 1
ATOM 3579 C CA . SER B 2 31 ? 122.665 102.849 130.506 1.00 14.58 31 SER B CA 1
ATOM 3580 C C . SER B 2 31 ? 122.536 102.661 129.008 1.00 14.58 31 SER B C 1
ATOM 3581 O O . SER B 2 31 ? 121.503 103.040 128.447 1.00 14.58 31 SER B O 1
ATOM 3584 N N . GLY B 2 32 ? 123.538 102.100 128.343 1.00 10.86 32 GLY B N 1
ATOM 3585 C CA . GLY B 2 32 ? 123.430 101.769 126.940 1.00 10.86 32 GLY B CA 1
ATOM 3586 C C . GLY B 2 32 ? 123.304 100.275 126.742 1.00 10.86 32 GLY B C 1
ATOM 3587 O O . GLY B 2 32 ? 122.215 99.711 126.868 1.00 10.86 32 GLY B O 1
ATOM 3588 N N . ALA B 2 33 ? 124.412 99.624 126.424 1.00 8.71 33 ALA B N 1
ATOM 3589 C CA . ALA B 2 33 ? 124.449 98.183 126.274 1.00 8.71 33 ALA B CA 1
ATOM 3590 C C . ALA B 2 33 ? 125.691 97.648 126.958 1.00 8.71 33 ALA B C 1
ATOM 3591 O O . ALA B 2 33 ? 126.736 98.303 126.960 1.00 8.71 33 ALA B O 1
ATOM 3593 N N . MET B 2 34 ? 125.577 96.453 127.524 1.00 16.80 34 MET B N 1
ATOM 3594 C CA . MET B 2 34 ? 126.693 95.787 128.186 1.00 16.80 34 MET B CA 1
ATOM 3595 C C . MET B 2 34 ? 126.743 94.352 127.677 1.00 16.80 34 MET B C 1
ATOM 3596 O O . MET B 2 34 ? 126.035 93.483 128.191 1.00 16.80 34 MET B O 1
ATOM 3601 N N . GLY B 2 35 ? 127.590 94.096 126.687 1.00 20.13 35 GLY B N 1
ATOM 3602 C CA . GLY B 2 35 ? 127.624 92.785 126.078 1.00 20.13 35 GLY B CA 1
ATOM 3603 C C . GLY B 2 35 ? 128.959 92.091 126.213 1.00 20.13 35 GLY B C 1
ATOM 3604 O O . GLY B 2 35 ? 129.829 92.541 126.962 1.00 20.13 35 GLY B O 1
ATOM 3605 N N . TRP B 2 36 ? 129.143 91.003 125.476 1.00 30.28 36 TRP B N 1
ATOM 3606 C CA . TRP B 2 36 ? 130.354 90.207 125.559 1.00 30.28 36 TRP B CA 1
ATOM 3607 C C . TRP B 2 36 ? 130.936 89.989 124.172 1.00 30.28 36 TRP B C 1
ATOM 3608 O O . TRP B 2 36 ? 130.291 90.244 123.155 1.00 30.28 36 TRP B O 1
ATOM 3619 N N . PHE B 2 37 ? 132.186 89.542 124.149 1.00 29.92 37 PHE B N 1
ATOM 3620 C CA . PHE B 2 37 ? 132.844 89.112 122.927 1.00 29.92 37 PHE B CA 1
ATOM 3621 C C . PHE B 2 37 ? 133.745 87.936 123.265 1.00 29.92 37 PHE B C 1
ATOM 3622 O O . PHE B 2 37 ? 134.127 87.742 124.418 1.00 29.92 37 PHE B O 1
ATOM 3630 N N . ARG B 2 38 ? 134.088 87.148 122.253 1.00 45.76 38 ARG B N 1
ATOM 3631 C CA . ARG B 2 38 ? 134.923 85.975 122.458 1.00 45.76 38 ARG B CA 1
ATOM 3632 C C . ARG B 2 38 ? 136.039 85.952 121.427 1.00 45.76 38 ARG B C 1
ATOM 3633 O O . ARG B 2 38 ? 135.896 86.483 120.324 1.00 45.76 38 ARG B O 1
ATOM 3641 N N . GLN B 2 39 ? 137.161 85.344 121.803 1.00 65.60 39 GLN B N 1
ATOM 3642 C CA . GLN B 2 39 ? 138.299 85.200 120.903 1.00 65.60 39 GLN B CA 1
ATOM 3643 C C . GLN B 2 39 ? 138.992 83.878 121.187 1.00 65.60 39 GLN B C 1
ATOM 3644 O O . GLN B 2 39 ? 139.440 83.644 122.312 1.00 65.60 39 GLN B O 1
ATOM 3650 N N . THR B 2 40 ? 139.081 83.017 120.178 1.00 75.29 40 THR B N 1
ATOM 3651 C CA . THR B 2 40 ? 139.780 81.754 120.333 1.00 75.29 40 THR B CA 1
ATOM 3652 C C . THR B 2 40 ? 141.281 82.011 120.384 1.00 75.29 40 THR B C 1
ATOM 3653 O O . THR B 2 40 ? 141.740 83.120 120.105 1.00 75.29 40 THR B O 1
ATOM 3657 N N . PRO B 2 41 ? 142.074 81.002 120.773 1.00 83.33 41 PRO B N 1
ATOM 3658 C CA . PRO B 2 41 ? 143.528 81.195 120.881 1.00 83.33 41 PRO B CA 1
ATOM 3659 C C . PRO B 2 41 ? 144.110 81.973 119.712 1.00 83.33 41 PRO B C 1
ATOM 3660 O O . PRO B 2 41 ? 144.716 83.031 119.908 1.00 83.33 41 PRO B O 1
ATOM 3664 N N . GLY B 2 42 ? 143.937 81.465 118.495 1.00 74.10 42 GLY B N 1
ATOM 3665 C CA . GLY B 2 42 ? 144.281 82.238 117.319 1.00 74.10 42 GLY B CA 1
ATOM 3666 C C . GLY B 2 42 ? 143.058 82.586 116.497 1.00 74.10 42 GLY B C 1
ATOM 3667 O O . GLY B 2 42 ? 142.517 81.731 115.790 1.00 74.10 42 GLY B O 1
ATOM 3668 N N . GLN B 2 43 ? 142.613 83.838 116.580 1.00 67.61 43 GLN B N 1
ATOM 3669 C CA . GLN B 2 43 ? 141.439 84.274 115.836 1.00 67.61 43 GLN B CA 1
ATOM 3670 C C . GLN B 2 43 ? 141.148 85.748 116.081 1.00 67.61 43 GLN B C 1
ATOM 3671 O O . GLN B 2 43 ? 141.868 86.413 116.833 1.00 67.61 43 GLN B O 1
ATOM 3677 N N . GLU B 2 44 ? 140.100 86.265 115.449 1.00 59.32 44 GLU B N 1
ATOM 3678 C CA . GLU B 2 44 ? 139.638 87.625 115.677 1.00 59.32 44 GLU B CA 1
ATOM 3679 C C . GLU B 2 44 ? 138.447 87.626 116.626 1.00 59.32 44 GLU B C 1
ATOM 3680 O O . GLU B 2 44 ? 137.661 86.677 116.668 1.00 59.32 44 GLU B O 1
ATOM 3686 N N . ARG B 2 45 ? 138.320 88.710 117.387 1.00 46.73 45 ARG B N 1
ATOM 3687 C CA . ARG B 2 45 ? 137.225 88.831 118.339 1.00 46.73 45 ARG B CA 1
ATOM 3688 C C . ARG B 2 45 ? 135.887 88.767 117.616 1.00 46.73 45 ARG B C 1
ATOM 3689 O O . ARG B 2 45 ? 135.729 89.297 116.514 1.00 46.73 45 ARG B O 1
ATOM 3697 N N . GLU B 2 46 ? 134.916 88.114 118.246 1.00 40.05 46 GLU B N 1
ATOM 3698 C CA . GLU B 2 46 ? 133.608 87.899 117.653 1.00 40.05 46 GLU B CA 1
ATOM 3699 C C . GLU B 2 46 ? 132.529 88.252 118.663 1.00 40.05 46 GLU B C 1
ATOM 3700 O O . GLU B 2 46 ? 132.767 88.285 119.873 1.00 40.05 46 GLU B O 1
ATOM 3706 N N . PHE B 2 47 ? 131.335 88.524 118.150 1.00 25.56 47 PHE B N 1
ATOM 3707 C CA . PHE B 2 47 ? 130.205 88.832 119.012 1.00 25.56 47 PHE B CA 1
ATOM 3708 C C . PHE B 2 47 ? 129.732 87.580 119.740 1.00 25.56 47 PHE B C 1
ATOM 3709 O O . PHE B 2 47 ? 129.797 86.470 119.207 1.00 25.56 47 PHE B O 1
ATOM 3717 N N . VAL B 2 48 ? 129.265 87.762 120.976 1.00 29.55 48 VAL B N 1
ATOM 3718 C CA . VAL B 2 48 ? 128.757 86.675 121.803 1.00 29.55 48 VAL B CA 1
ATOM 3719 C C . VAL B 2 48 ? 127.353 86.971 122.316 1.00 29.55 48 VAL B C 1
ATOM 3720 O O . VAL B 2 48 ? 126.497 86.084 122.356 1.00 29.55 48 VAL B O 1
ATOM 3724 N N . ALA B 2 49 ? 127.106 88.207 122.737 1.00 23.88 49 ALA B N 1
ATOM 3725 C CA . ALA B 2 49 ? 125.786 88.592 123.221 1.00 23.88 49 ALA B CA 1
ATOM 3726 C C . ALA B 2 49 ? 125.810 90.071 123.571 1.00 23.88 49 ALA B C 1
ATOM 3727 O O . ALA B 2 49 ? 126.874 90.687 123.658 1.00 23.88 49 ALA B O 1
ATOM 3729 N N . ALA B 2 50 ? 124.623 90.637 123.753 1.00 16.09 50 ALA B N 1
ATOM 3730 C CA . ALA B 2 50 ? 124.499 92.023 124.174 1.00 16.09 50 ALA B CA 1
ATOM 3731 C C . ALA B 2 50 ? 123.142 92.205 124.830 1.00 16.09 50 ALA B C 1
ATOM 3732 O O . ALA B 2 50 ? 122.241 91.383 124.662 1.00 16.09 50 ALA B O 1
ATOM 3734 N N . ILE B 2 51 ? 123.006 93.291 125.582 1.00 13.45 51 ILE B N 1
ATOM 3735 C CA . ILE B 2 51 ? 121.739 93.607 126.228 1.00 13.45 51 ILE B CA 1
ATOM 3736 C C . ILE B 2 51 ? 121.707 95.097 126.513 1.00 13.45 51 ILE B C 1
ATOM 3737 O O . ILE B 2 51 ? 122.724 95.695 126.867 1.00 13.45 51 ILE B O 1
ATOM 3742 N N . SER B 2 52 ? 120.532 95.692 126.364 1.00 10.07 52 SER B N 1
ATOM 3743 C CA . SER B 2 52 ? 120.356 97.116 126.586 1.00 10.07 52 SER B CA 1
ATOM 3744 C C . SER B 2 52 ? 119.898 97.378 128.014 1.00 10.07 52 SER B C 1
ATOM 3745 O O . SER B 2 52 ? 119.638 96.460 128.790 1.00 10.07 52 SER B O 1
ATOM 3748 N N . TRP B 2 53 ? 119.814 98.661 128.361 1.00 12.93 53 TRP B N 1
ATOM 3749 C CA . TRP B 2 53 ? 119.325 99.031 129.685 1.00 12.93 53 TRP B CA 1
ATOM 3750 C C . TRP B 2 53 ? 117.865 98.644 129.861 1.00 12.93 53 TRP B C 1
ATOM 3751 O O . TRP B 2 53 ? 117.472 98.161 130.927 1.00 12.93 53 TRP B O 1
ATOM 3762 N N . SER B 2 54 ? 117.050 98.835 128.821 1.00 11.77 54 SER B N 1
ATOM 3763 C CA . SER B 2 54 ? 115.627 98.535 128.930 1.00 11.77 54 SER B CA 1
ATOM 3764 C C . SER B 2 54 ? 115.409 97.134 129.474 1.00 11.77 54 SER B C 1
ATOM 3765 O O . SER B 2 54 ? 114.530 96.910 130.313 1.00 11.77 54 SER B O 1
ATOM 3768 N N . GLY B 2 55 ? 116.209 96.182 129.020 1.00 11.80 55 GLY B N 1
ATOM 3769 C CA . GLY B 2 55 ? 116.208 94.852 129.585 1.00 11.80 55 GLY B CA 1
ATOM 3770 C C . GLY B 2 55 ? 115.937 93.787 128.552 1.00 11.80 55 GLY B C 1
ATOM 3771 O O . GLY B 2 55 ? 116.616 92.757 128.532 1.00 11.80 55 GLY B O 1
ATOM 3772 N N . GLY B 2 56 ? 114.960 94.013 127.681 1.00 13.99 56 GLY B N 1
ATOM 3773 C CA . GLY B 2 56 ? 114.816 93.137 126.540 1.00 13.99 56 GLY B CA 1
ATOM 3774 C C . GLY B 2 56 ? 115.350 93.750 125.265 1.00 13.99 56 GLY B C 1
ATOM 3775 O O . GLY B 2 56 ? 114.634 94.479 124.575 1.00 13.99 56 GLY B O 1
ATOM 3776 N N . SER B 2 57 ? 116.605 93.457 124.936 1.00 12.63 57 SER B N 1
ATOM 3777 C CA . SER B 2 57 ? 117.148 93.785 123.629 1.00 12.63 57 SER B CA 1
ATOM 3778 C C . SER B 2 57 ? 118.156 92.766 123.130 1.00 12.63 57 SER B C 1
ATOM 3779 O O . SER B 2 57 ? 118.726 92.971 122.055 1.00 12.63 57 SER B O 1
ATOM 3782 N N . THR B 2 58 ? 118.387 91.682 123.863 1.00 16.30 58 THR B N 1
ATOM 3783 C CA . THR B 2 58 ? 119.530 90.813 123.631 1.00 16.30 58 THR B CA 1
ATOM 3784 C C . THR B 2 58 ? 119.636 90.392 122.174 1.00 16.30 58 THR B C 1
ATOM 3785 O O . THR B 2 58 ? 118.749 89.711 121.653 1.00 16.30 58 THR B O 1
ATOM 3789 N N . VAL B 2 59 ? 120.713 90.796 121.509 1.00 17.26 59 VAL B N 1
ATOM 3790 C CA . VAL B 2 59 ? 121.023 90.361 120.154 1.00 17.26 59 VAL B CA 1
ATOM 3791 C C . VAL B 2 59 ? 122.226 89.438 120.241 1.00 17.26 59 VAL B C 1
ATOM 3792 O O . VAL B 2 59 ? 123.278 89.827 120.760 1.00 17.26 59 VAL B O 1
ATOM 3796 N N . TYR B 2 60 ? 122.074 88.216 119.750 1.00 27.47 60 TYR B N 1
ATOM 3797 C CA . TYR B 2 60 ? 123.088 87.190 119.911 1.00 27.47 60 TYR B CA 1
ATOM 3798 C C . TYR B 2 60 ? 123.862 86.985 118.613 1.00 27.47 60 TYR B C 1
ATOM 3799 O O . TYR B 2 60 ? 123.617 87.635 117.596 1.00 27.47 60 TYR B O 1
ATOM 3808 N N . ALA B 2 61 ? 124.820 86.068 118.662 1.00 38.97 61 ALA B N 1
ATOM 3809 C CA . ALA B 2 61 ? 125.600 85.683 117.498 1.00 38.97 61 ALA B CA 1
ATOM 3810 C C . ALA B 2 61 ? 125.019 84.412 116.900 1.00 38.97 61 ALA B C 1
ATOM 3811 O O . ALA B 2 61 ? 124.714 83.459 117.621 1.00 38.97 61 ALA B O 1
ATOM 3813 N N . GLU B 2 62 ? 124.878 84.399 115.574 1.00 47.36 62 GLU B N 1
ATOM 3814 C CA . GLU B 2 62 ? 124.256 83.256 114.915 1.00 47.36 62 GLU B CA 1
ATOM 3815 C C . GLU B 2 62 ? 124.992 81.961 115.229 1.00 47.36 62 GLU B C 1
ATOM 3816 O O . GLU B 2 62 ? 124.393 80.881 115.181 1.00 47.36 62 GLU B O 1
ATOM 3822 N N . SER B 2 63 ? 126.284 82.046 115.552 1.00 47.53 63 SER B N 1
ATOM 3823 C CA . SER B 2 63 ? 127.031 80.849 115.921 1.00 47.53 63 SER B CA 1
ATOM 3824 C C . SER B 2 63 ? 126.469 80.216 117.188 1.00 47.53 63 SER B C 1
ATOM 3825 O O . SER B 2 63 ? 126.330 78.990 117.269 1.00 47.53 63 SER B O 1
ATOM 3828 N N . VAL B 2 64 ? 126.144 81.031 118.188 1.00 45.86 64 VAL B N 1
ATOM 3829 C CA . VAL B 2 64 ? 125.561 80.550 119.435 1.00 45.86 64 VAL B CA 1
ATOM 3830 C C . VAL B 2 64 ? 124.313 81.367 119.729 1.00 45.86 64 VAL B C 1
ATOM 3831 O O . VAL B 2 64 ? 124.399 82.578 119.965 1.00 45.86 64 VAL B O 1
ATOM 3835 N N . LYS B 2 65 ? 123.158 80.709 119.717 1.00 46.04 65 LYS B N 1
ATOM 3836 C CA . LYS B 2 65 ? 121.895 81.348 120.050 1.00 46.04 65 LYS B CA 1
ATOM 3837 C C . LYS B 2 65 ? 121.001 80.319 120.718 1.00 46.04 65 LYS B C 1
ATOM 3838 O O . LYS B 2 65 ? 120.953 79.161 120.295 1.00 46.04 65 LYS B O 1
ATOM 3844 N N . GLY B 2 66 ? 120.297 80.744 121.763 1.00 53.14 66 GLY B N 1
ATOM 3845 C CA . GLY B 2 66 ? 119.467 79.847 122.532 1.00 53.14 66 GLY B CA 1
ATOM 3846 C C . GLY B 2 66 ? 120.197 79.069 123.601 1.00 53.14 66 GLY B C 1
ATOM 3847 O O . GLY B 2 66 ? 119.551 78.339 124.362 1.00 53.14 66 GLY B O 1
ATOM 3848 N N . ARG B 2 67 ? 121.520 79.193 123.682 1.00 59.96 67 ARG B N 1
ATOM 3849 C CA . ARG B 2 67 ? 122.302 78.571 124.738 1.00 59.96 67 ARG B CA 1
ATOM 3850 C C . ARG B 2 67 ? 122.853 79.569 125.740 1.00 59.96 67 ARG B C 1
ATOM 3851 O O . ARG B 2 67 ? 123.125 79.193 126.881 1.00 59.96 67 ARG B O 1
ATOM 3859 N N . PHE B 2 68 ? 123.024 80.824 125.338 1.00 56.36 68 PHE B N 1
ATOM 3860 C CA . PHE B 2 68 ? 123.523 81.879 126.206 1.00 56.36 68 PHE B CA 1
ATOM 3861 C C . PHE B 2 68 ? 122.375 82.804 126.577 1.00 56.36 68 PHE B C 1
ATOM 3862 O O . PHE B 2 68 ? 121.712 83.360 125.697 1.00 56.36 68 PHE B O 1
ATOM 3870 N N . THR B 2 69 ? 122.144 82.963 127.876 1.00 50.98 69 THR B N 1
ATOM 3871 C CA . THR B 2 69 ? 121.120 83.859 128.399 1.00 50.98 69 THR B CA 1
ATOM 3872 C C . THR B 2 69 ? 121.815 85.020 129.091 1.00 50.98 69 THR B C 1
ATOM 3873 O O . THR B 2 69 ? 122.564 84.812 130.049 1.00 50.98 69 THR B O 1
ATOM 3877 N N . ILE B 2 70 ? 121.566 86.235 128.619 1.00 36.35 70 ILE B N 1
ATOM 3878 C CA . ILE B 2 70 ? 122.256 87.420 129.112 1.00 36.35 70 ILE B CA 1
ATOM 3879 C C . ILE B 2 70 ? 121.261 88.279 129.878 1.00 36.35 70 ILE B C 1
ATOM 3880 O O . ILE B 2 70 ? 120.192 88.615 129.358 1.00 36.35 70 ILE B O 1
ATOM 3885 N N . SER B 2 71 ? 121.615 88.626 131.113 1.00 39.35 71 SER B N 1
ATOM 3886 C CA . SER B 2 71 ? 120.791 89.450 131.982 1.00 39.35 71 SER B CA 1
ATOM 3887 C C . SER B 2 71 ? 121.618 90.620 132.491 1.00 39.35 71 SER B C 1
ATOM 3888 O O . SER B 2 71 ? 122.842 90.540 132.577 1.00 39.35 71 SER B O 1
ATOM 3891 N N . MET B 2 72 ? 120.948 91.720 132.805 1.00 28.61 72 MET B N 1
ATOM 3892 C CA . MET B 2 72 ? 121.627 92.931 133.241 1.00 28.61 72 MET B CA 1
ATOM 3893 C C . MET B 2 72 ? 120.976 93.450 134.508 1.00 28.61 72 MET B C 1
ATOM 3894 O O . MET B 2 72 ? 119.754 93.613 134.557 1.00 28.61 72 MET B O 1
ATOM 3899 N N . ASP B 2 73 ? 121.789 93.711 135.526 1.00 36.61 73 ASP B N 1
ATOM 3900 C CA . ASP B 2 73 ? 121.324 94.343 136.753 1.00 36.61 73 ASP B CA 1
ATOM 3901 C C . ASP B 2 73 ? 121.764 95.800 136.709 1.00 36.61 73 ASP B C 1
ATOM 3902 O O . ASP B 2 73 ? 122.947 96.105 136.899 1.00 36.61 73 ASP B O 1
ATOM 3907 N N . ASN B 2 74 ? 120.813 96.699 136.447 1.00 33.23 74 ASN B N 1
ATOM 3908 C CA . ASN B 2 74 ? 121.158 98.106 136.286 1.00 33.23 74 ASN B CA 1
ATOM 3909 C C . ASN B 2 74 ? 121.669 98.703 137.590 1.00 33.23 74 ASN B C 1
ATOM 3910 O O . ASN B 2 74 ? 122.703 99.380 137.604 1.00 33.23 74 ASN B O 1
ATOM 3915 N N . ALA B 2 75 ? 120.966 98.453 138.697 1.00 39.80 75 ALA B N 1
ATOM 3916 C CA . ALA B 2 75 ? 121.317 99.098 139.957 1.00 39.80 75 ALA B CA 1
ATOM 3917 C C . ALA B 2 75 ? 122.758 98.794 140.344 1.00 39.80 75 ALA B C 1
ATOM 3918 O O . ALA B 2 75 ? 123.549 99.707 140.609 1.00 39.80 75 ALA B O 1
ATOM 3920 N N . LYS B 2 76 ? 123.123 97.513 140.369 1.00 40.30 76 LYS B N 1
ATOM 3921 C CA . LYS B 2 76 ? 124.508 97.142 140.610 1.00 40.30 76 LYS B CA 1
ATOM 3922 C C . LYS B 2 76 ? 125.396 97.402 139.406 1.00 40.30 76 LYS B C 1
ATOM 3923 O O . LYS B 2 76 ? 126.623 97.386 139.551 1.00 40.30 76 LYS B O 1
ATOM 3929 N N . ASN B 2 77 ? 124.808 97.657 138.237 1.00 38.39 77 ASN B N 1
ATOM 3930 C CA . ASN B 2 77 ? 125.562 97.937 137.016 1.00 38.39 77 ASN B CA 1
ATOM 3931 C C . ASN B 2 77 ? 126.446 96.736 136.666 1.00 38.39 77 ASN B C 1
ATOM 3932 O O . ASN B 2 77 ? 127.673 96.783 136.729 1.00 38.39 77 ASN B O 1
ATOM 3937 N N . THR B 2 78 ? 125.788 95.627 136.336 1.00 37.10 78 THR B N 1
ATOM 3938 C CA . THR B 2 78 ? 126.503 94.385 136.068 1.00 37.10 78 THR B CA 1
ATOM 3939 C C . THR B 2 78 ? 125.809 93.624 134.947 1.00 37.10 78 THR B C 1
ATOM 3940 O O . THR B 2 78 ? 124.598 93.744 134.756 1.00 37.10 78 THR B O 1
ATOM 3944 N N . VAL B 2 79 ? 126.587 92.848 134.195 1.00 34.05 79 VAL B N 1
ATOM 3945 C CA . VAL B 2 79 ? 126.070 92.060 133.082 1.00 34.05 79 VAL B CA 1
ATOM 3946 C C . VAL B 2 79 ? 126.447 90.605 133.307 1.00 34.05 79 VAL B C 1
ATOM 3947 O O . VAL B 2 79 ? 127.630 90.279 133.434 1.00 34.05 79 VAL B O 1
ATOM 3951 N N . TYR B 2 80 ? 125.449 89.732 133.370 1.00 45.85 80 TYR B N 1
ATOM 3952 C CA . TYR B 2 80 ? 125.645 88.314 133.654 1.00 45.85 80 TYR B CA 1
ATOM 3953 C C . TYR B 2 80 ? 125.310 87.522 132.405 1.00 45.85 80 TYR B C 1
ATOM 3954 O O . TYR B 2 80 ? 124.253 87.736 131.802 1.00 45.85 80 TYR B O 1
ATOM 3963 N N . LEU B 2 81 ? 126.208 86.618 132.017 1.00 50.26 81 LEU B N 1
ATOM 3964 C CA . LEU B 2 81 ? 126.012 85.737 130.867 1.00 50.26 81 LEU B CA 1
ATOM 3965 C C . LEU B 2 81 ? 126.020 84.281 131.331 1.00 50.26 81 LEU B C 1
ATOM 3966 O O . LEU B 2 81 ? 127.026 83.804 131.871 1.00 50.26 81 LEU B O 1
ATOM 3971 N N . ARG B 2 82 ? 124.915 83.578 131.115 1.00 62.54 82 ARG B N 1
ATOM 3972 C CA . ARG B 2 82 ? 124.799 82.173 131.474 1.00 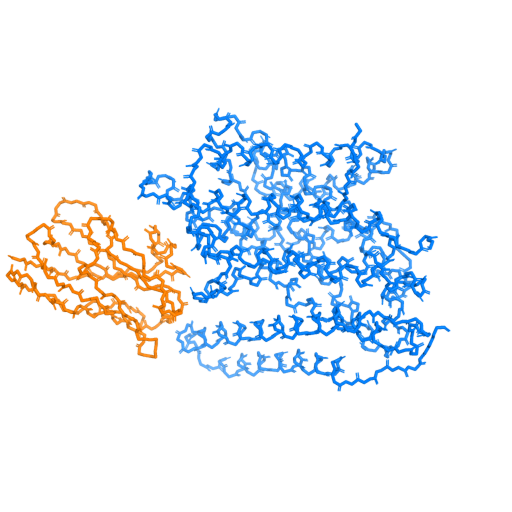62.54 82 ARG B CA 1
ATOM 3973 C C . ARG B 2 82 ? 124.982 81.335 130.218 1.00 62.54 82 ARG B C 1
ATOM 3974 O O . ARG B 2 82 ? 124.225 81.481 129.252 1.00 62.54 82 ARG B O 1
ATOM 3982 N N . MET B 2 83 ? 125.999 80.479 130.228 1.00 72.20 83 MET B N 1
ATOM 3983 C CA . MET B 2 83 ? 126.282 79.549 129.149 1.00 72.20 83 MET B CA 1
ATOM 3984 C C . MET B 2 83 ? 125.823 78.162 129.564 1.00 72.20 83 MET B C 1
ATOM 3985 O O . MET B 2 83 ? 126.248 77.644 130.606 1.00 72.20 83 MET B O 1
ATOM 3990 N N . ASN B 2 84 ? 124.966 77.565 128.743 1.00 75.91 84 ASN B N 1
ATOM 3991 C CA . ASN B 2 84 ? 124.470 76.217 128.956 1.00 75.91 84 ASN B CA 1
ATOM 3992 C C . ASN B 2 84 ? 124.671 75.415 127.681 1.00 75.91 84 ASN B C 1
ATOM 3993 O O . ASN B 2 84 ? 124.715 75.971 126.581 1.00 75.91 84 ASN B O 1
ATOM 3998 N N . SER B 2 85 ? 124.803 74.101 127.840 1.00 81.05 85 SER B N 1
ATOM 3999 C CA . SER B 2 85 ? 125.069 73.215 126.712 1.00 81.05 85 SER B CA 1
ATOM 4000 C C . SER B 2 85 ? 126.383 73.594 126.030 1.00 81.05 85 SER B C 1
ATOM 4001 O O . SER B 2 85 ? 126.458 73.744 124.809 1.00 81.05 85 SER B O 1
ATOM 4004 N N . LEU B 2 86 ? 127.430 73.741 126.838 1.00 82.26 86 LEU B N 1
ATOM 4005 C CA . LEU B 2 86 ? 128.724 74.174 126.338 1.00 82.26 86 LEU B CA 1
ATOM 4006 C C . LEU B 2 86 ? 129.316 73.118 125.408 1.00 82.26 86 LEU B C 1
ATOM 4007 O O . LEU B 2 86 ? 128.933 71.947 125.424 1.00 82.26 86 LEU B O 1
ATOM 4012 N N . GLN B 2 87 ? 130.270 73.547 124.588 1.00 77.58 87 GLN B N 1
ATOM 4013 C CA . GLN B 2 87 ? 130.893 72.676 123.603 1.00 77.58 87 GLN B CA 1
ATOM 4014 C C . GLN B 2 87 ? 132.346 73.077 123.415 1.00 77.58 87 GLN B C 1
ATOM 4015 O O . GLN B 2 87 ? 132.714 74.226 123.690 1.00 77.58 87 GLN B O 1
ATOM 4021 N N . PRO B 2 88 ? 133.192 72.160 122.945 1.00 77.02 88 PRO B N 1
ATOM 4022 C CA . PRO B 2 88 ? 134.612 72.492 122.757 1.00 77.02 88 PRO B CA 1
ATOM 4023 C C . PRO B 2 88 ? 134.849 73.705 121.877 1.00 77.02 88 PRO B C 1
ATOM 4024 O O . PRO B 2 88 ? 135.840 74.419 122.074 1.00 77.02 88 PRO B O 1
ATOM 4028 N N . GLU B 2 89 ? 133.972 73.959 120.906 1.00 78.38 89 GLU B N 1
ATOM 4029 C CA . GLU B 2 89 ? 134.174 75.081 119.999 1.00 78.38 89 GLU B CA 1
ATOM 4030 C C . GLU B 2 89 ? 134.115 76.423 120.712 1.00 78.38 89 GLU B C 1
ATOM 4031 O O . GLU B 2 89 ? 134.619 77.416 120.177 1.00 78.38 89 GLU B O 1
ATOM 4037 N N . ASP B 2 90 ? 133.526 76.476 121.903 1.00 68.76 90 ASP B N 1
ATOM 4038 C CA . ASP B 2 90 ? 133.396 77.722 122.646 1.00 68.76 90 ASP B CA 1
ATOM 4039 C C . ASP B 2 90 ? 134.611 78.049 123.506 1.00 68.76 90 ASP B C 1
ATOM 4040 O O . ASP B 2 90 ? 134.656 79.136 124.088 1.00 68.76 90 ASP B O 1
ATOM 4045 N N . THR B 2 91 ? 135.580 77.146 123.616 1.00 69.18 91 THR B N 1
ATOM 4046 C CA . THR B 2 91 ? 136.825 77.473 124.300 1.00 69.18 91 THR B CA 1
ATOM 4047 C C . THR B 2 91 ? 137.390 78.776 123.758 1.00 69.18 91 THR B C 1
ATOM 4048 O O . THR B 2 91 ? 137.646 78.899 122.559 1.00 69.18 91 THR B O 1
ATOM 4052 N N . ALA B 2 92 ? 137.572 79.760 124.630 1.00 64.08 92 ALA B N 1
ATOM 4053 C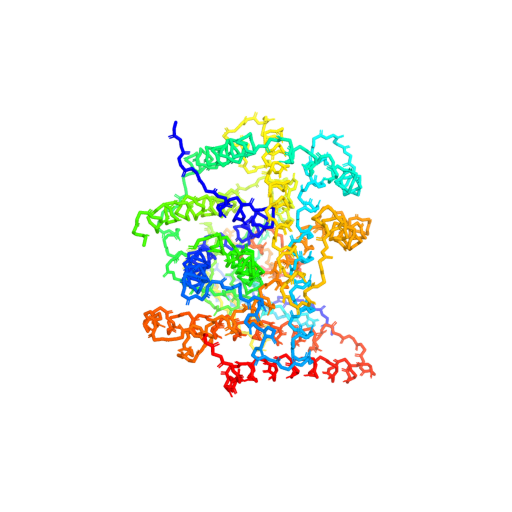 CA . ALA B 2 92 ? 138.117 81.028 124.160 1.00 64.08 92 ALA B CA 1
ATOM 4054 C C . ALA B 2 92 ? 138.240 81.986 125.339 1.00 64.08 92 ALA B C 1
ATOM 4055 O O . ALA B 2 92 ? 137.797 81.695 126.452 1.00 64.08 92 ALA B O 1
ATOM 4057 N N . VAL B 2 93 ? 138.864 83.130 125.082 1.00 56.03 93 VAL B N 1
ATOM 4058 C CA . VAL B 2 93 ? 138.946 84.214 126.052 1.00 56.03 93 VAL B CA 1
ATOM 4059 C C . VAL B 2 93 ? 137.763 85.142 125.825 1.00 56.03 93 VAL B C 1
ATOM 4060 O O . VAL B 2 93 ? 137.515 85.579 124.694 1.00 56.03 93 VAL B O 1
ATOM 4064 N N . TYR B 2 94 ? 137.030 85.441 126.893 1.00 50.64 94 TYR B N 1
ATOM 4065 C CA . TYR B 2 94 ? 135.822 86.250 126.829 1.00 50.64 94 TYR B CA 1
ATOM 4066 C C . TYR B 2 94 ? 136.102 87.636 127.385 1.00 50.64 94 TYR B C 1
ATOM 4067 O O . TYR B 2 94 ? 136.690 87.774 128.463 1.00 50.64 94 TYR B O 1
ATOM 4076 N N . TYR B 2 95 ? 135.682 88.654 126.644 1.00 42.70 95 TYR B N 1
ATOM 4077 C CA . TYR B 2 95 ? 135.908 90.048 126.992 1.00 42.70 95 TYR B CA 1
ATOM 4078 C C . TYR B 2 95 ? 134.562 90.716 127.212 1.00 42.70 95 TYR B C 1
ATOM 4079 O O . TYR B 2 95 ? 133.711 90.704 126.319 1.00 42.70 95 TYR B O 1
ATOM 4088 N N . CYS B 2 96 ? 134.370 91.300 128.388 1.00 28.38 96 CYS B N 1
ATOM 4089 C CA . CYS B 2 96 ? 133.216 92.158 128.597 1.00 28.38 96 CYS B CA 1
ATOM 4090 C C . CYS B 2 96 ? 133.404 93.451 127.820 1.00 28.38 96 CYS B C 1
ATOM 4091 O O . CYS B 2 96 ? 134.527 93.898 127.590 1.00 28.38 96 CYS B O 1
ATOM 4094 N N . ALA B 2 97 ? 132.296 94.050 127.398 1.00 18.51 97 ALA B N 1
ATOM 4095 C CA . ALA B 2 97 ? 132.384 95.298 126.662 1.00 18.51 97 ALA B CA 1
ATOM 4096 C C . ALA B 2 97 ? 131.121 96.098 126.904 1.00 18.51 97 ALA B C 1
ATOM 4097 O O . ALA B 2 97 ? 130.053 95.535 127.146 1.00 18.51 97 ALA B O 1
ATOM 4099 N N . ALA B 2 98 ? 131.251 97.414 126.846 1.00 15.03 98 ALA B N 1
ATOM 4100 C CA . ALA B 2 98 ? 130.126 98.305 127.064 1.00 15.03 98 ALA B CA 1
ATOM 4101 C C . ALA B 2 98 ? 130.094 99.339 125.958 1.00 15.03 98 ALA B C 1
ATOM 4102 O O . ALA B 2 98 ? 131.140 99.782 125.484 1.00 15.03 98 ALA B O 1
ATOM 4104 N N . GLY B 2 99 ? 128.894 99.725 125.553 1.00 11.57 99 GLY B N 1
ATOM 4105 C CA . GLY B 2 99 ? 128.765 100.624 124.427 1.00 11.57 99 GLY B CA 1
ATOM 4106 C C . GLY B 2 99 ? 127.737 101.705 124.651 1.00 11.57 99 GLY B C 1
ATOM 4107 O O . GLY B 2 99 ? 127.448 102.060 125.794 1.00 11.57 99 GLY B O 1
ATOM 4108 N N . THR B 2 100 ? 127.193 102.253 123.567 1.00 14.51 100 THR B N 1
ATOM 4109 C CA . THR B 2 100 ? 126.141 103.254 123.663 1.00 14.51 100 THR B CA 1
ATOM 4110 C C . THR B 2 100 ? 124.763 102.709 123.318 1.00 14.51 100 THR B C 1
ATOM 4111 O O . THR B 2 100 ? 123.761 103.339 123.667 1.00 14.51 100 THR B O 1
ATOM 4115 N N . SER B 2 101 ? 124.690 101.574 122.632 1.00 6.85 101 SER B N 1
ATOM 4116 C CA . SER B 2 101 ? 123.428 100.899 122.372 1.00 6.85 101 SER B CA 1
ATOM 4117 C C . SER B 2 101 ? 123.735 99.449 122.053 1.00 6.85 101 SER B C 1
ATOM 4118 O O . SER B 2 101 ? 124.870 99.099 121.728 1.00 6.85 101 SER B O 1
ATOM 4121 N N . THR B 2 102 ? 122.711 98.603 122.137 1.00 7.17 102 THR B N 1
ATOM 4122 C CA . THR B 2 102 ? 122.965 97.179 121.984 1.00 7.17 102 THR B CA 1
ATOM 4123 C C . THR B 2 102 ? 123.407 96.806 120.582 1.00 7.17 102 THR B C 1
ATOM 4124 O O . THR B 2 102 ? 123.814 95.661 120.372 1.00 7.17 102 THR B O 1
ATOM 4128 N N . PHE B 2 103 ? 123.302 97.718 119.614 1.00 8.78 103 PHE B N 1
ATOM 4129 C CA . PHE B 2 103 ? 123.793 97.478 118.261 1.00 8.78 103 PHE B CA 1
ATOM 4130 C C . PHE B 2 103 ? 125.131 98.144 117.990 1.00 8.78 103 PHE B C 1
ATOM 4131 O O . PHE B 2 103 ? 125.958 97.577 117.275 1.00 8.78 103 PHE B O 1
ATOM 4139 N N . ALA B 2 104 ? 125.362 99.342 118.526 1.00 10.00 104 ALA B N 1
ATOM 4140 C CA . ALA B 2 104 ? 126.684 99.945 118.410 1.00 10.00 104 ALA B CA 1
ATOM 4141 C C . ALA B 2 104 ? 127.724 99.092 119.113 1.00 10.00 104 ALA B C 1
ATOM 4142 O O . ALA B 2 104 ? 128.827 98.889 118.597 1.00 10.00 104 ALA B O 1
ATOM 4144 N N . LEU B 2 105 ? 127.381 98.563 120.285 1.00 11.63 105 LEU B N 1
ATOM 4145 C CA . LEU B 2 1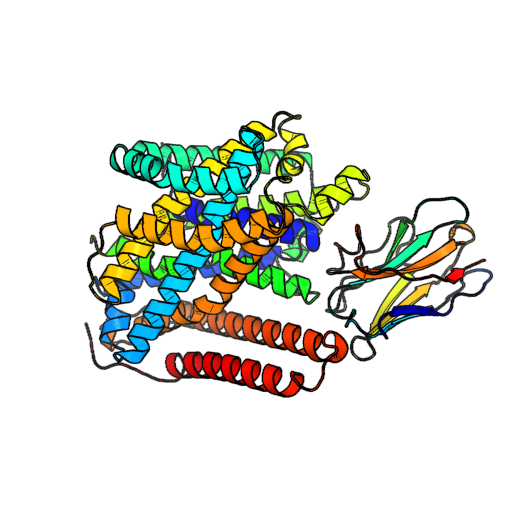05 ? 128.260 97.610 120.945 1.00 11.63 105 LEU B CA 1
ATOM 4146 C C . LEU B 2 105 ? 128.525 96.400 120.068 1.00 11.63 105 LEU B C 1
ATOM 4147 O O . LEU B 2 105 ? 129.528 95.709 120.265 1.00 11.63 105 LEU B O 1
ATOM 4152 N N . ARG B 2 106 ? 127.647 96.132 119.104 1.00 14.48 106 ARG B N 1
ATOM 4153 C CA . ARG B 2 106 ? 127.861 95.025 118.182 1.00 14.48 106 ARG B CA 1
ATOM 4154 C C . ARG B 2 106 ? 129.106 95.231 117.332 1.00 14.48 106 ARG B C 1
ATOM 4155 O O . ARG B 2 106 ? 129.738 94.256 116.914 1.00 14.48 106 ARG B O 1
ATOM 4163 N N . ARG B 2 107 ? 129.479 96.482 117.066 1.00 12.00 107 ARG B N 1
ATOM 4164 C CA . ARG B 2 107 ? 130.552 96.784 116.129 1.00 12.00 107 ARG B CA 1
ATOM 4165 C C . ARG B 2 107 ? 131.763 97.410 116.807 1.00 12.00 107 ARG B C 1
ATOM 4166 O O . ARG B 2 107 ? 132.874 96.886 116.701 1.00 12.00 107 ARG B O 1
ATOM 4174 N N . SER B 2 108 ? 131.580 98.527 117.506 1.00 13.72 108 SER B N 1
ATOM 4175 C CA . SER B 2 108 ? 132.681 99.263 118.124 1.00 13.72 108 SER B CA 1
ATOM 4176 C C . SER B 2 108 ? 132.361 99.498 119.592 1.00 13.72 108 SER B C 1
ATOM 4177 O O . SER B 2 108 ? 131.705 100.486 119.949 1.00 13.72 108 SER B O 1
ATOM 4180 N N . PRO B 2 109 ? 132.805 98.609 120.475 1.00 14.10 109 PRO B N 1
ATOM 4181 C CA . PRO B 2 109 ? 132.569 98.815 121.906 1.00 14.10 109 PRO B CA 1
ATOM 4182 C C . PRO B 2 109 ? 133.418 99.961 122.428 1.00 14.10 109 PRO B C 1
ATOM 4183 O O . PRO B 2 109 ? 134.641 99.953 122.294 1.00 14.10 109 PRO B O 1
ATOM 4187 N N . GLU B 2 110 ? 132.759 100.947 123.038 1.00 20.58 110 GLU B N 1
ATOM 4188 C CA . GLU B 2 110 ? 133.489 102.098 123.557 1.00 20.58 110 GLU B CA 1
ATOM 4189 C C . GLU B 2 110 ? 134.509 101.679 124.608 1.00 20.58 110 GLU B C 1
ATOM 4190 O O . GLU B 2 110 ? 135.660 102.125 124.577 1.00 20.58 110 GLU B O 1
ATOM 4196 N N . TYR B 2 111 ? 134.112 100.818 125.538 1.00 22.18 111 TYR B N 1
ATOM 4197 C CA . TYR B 2 111 ? 134.972 100.381 126.626 1.00 22.18 111 TYR B CA 1
ATOM 4198 C C . TYR B 2 111 ? 135.124 98.871 126.565 1.00 22.18 111 TYR B C 1
ATOM 4199 O O . TYR B 2 111 ? 134.150 98.155 126.324 1.00 22.18 111 TYR B O 1
ATOM 4208 N N . TRP B 2 112 ? 136.336 98.385 126.792 1.00 26.83 112 TRP B N 1
ATOM 4209 C CA . TRP B 2 112 ? 136.625 96.963 126.719 1.00 26.83 112 TRP B CA 1
ATOM 4210 C C . TRP B 2 112 ? 136.931 96.410 128.108 1.00 26.83 112 TRP B C 1
ATOM 4211 O O . TRP B 2 112 ? 136.752 97.084 129.126 1.00 26.83 112 TRP B O 1
ATOM 4222 N N . GLY B 2 113 ? 137.382 95.159 128.144 1.00 35.91 113 GLY B N 1
ATOM 4223 C CA . GLY B 2 113 ? 137.750 94.524 129.391 1.00 35.91 113 GLY B CA 1
ATOM 4224 C C . GLY B 2 113 ? 138.904 93.567 129.178 1.00 35.91 113 GLY B C 1
ATOM 4225 O O . GLY B 2 113 ? 139.200 93.153 128.055 1.00 35.91 113 GLY B O 1
ATOM 4226 N N . LYS B 2 114 ? 139.564 93.226 130.285 1.00 48.64 114 LYS B N 1
ATOM 4227 C CA . LYS B 2 114 ? 140.719 92.337 130.207 1.00 48.64 114 LYS B CA 1
ATOM 4228 C C . LYS B 2 114 ? 140.322 90.953 129.713 1.00 48.64 114 LYS B C 1
ATOM 4229 O O . LYS B 2 114 ? 141.022 90.356 128.887 1.00 48.64 114 LYS B O 1
ATOM 4235 N N . GLY B 2 115 ? 139.207 90.428 130.203 1.00 56.47 115 GLY B N 1
ATOM 4236 C CA . GLY B 2 115 ? 138.712 89.138 129.774 1.00 56.47 115 GLY B CA 1
ATOM 4237 C C . GLY B 2 115 ? 139.211 87.994 130.640 1.00 56.47 115 GLY B C 1
ATOM 4238 O O . GLY B 2 115 ? 140.163 88.118 131.408 1.00 56.47 115 GLY B O 1
ATOM 4239 N N . THR B 2 116 ? 138.539 86.857 130.502 1.00 65.18 116 THR B N 1
ATOM 4240 C CA . THR B 2 116 ? 138.854 85.651 131.248 1.00 65.18 116 THR B CA 1
ATOM 4241 C C . THR B 2 116 ? 138.840 84.447 130.320 1.00 65.18 116 THR B C 1
ATOM 4242 O O . THR B 2 116 ? 138.069 84.409 129.360 1.00 65.18 116 THR B O 1
ATOM 4246 N N . PRO B 2 117 ? 139.674 83.444 130.591 1.00 67.33 117 PRO B N 1
ATOM 4247 C CA . PRO B 2 117 ? 139.696 82.249 129.737 1.00 67.33 117 PRO B CA 1
ATOM 4248 C C . PRO B 2 117 ? 138.622 81.255 130.158 1.00 67.33 117 PRO B C 1
ATOM 4249 O O . PRO B 2 117 ? 138.491 80.930 131.340 1.00 67.33 117 PRO B O 1
ATOM 4253 N N . VAL B 2 118 ? 137.852 80.774 129.186 1.00 66.64 118 VAL B N 1
ATOM 4254 C CA . VAL B 2 118 ? 136.880 79.711 129.393 1.00 66.64 118 VAL B CA 1
ATOM 4255 C C . VAL B 2 118 ? 137.328 78.521 128.562 1.00 66.64 118 VAL B C 1
ATOM 4256 O O . VAL B 2 118 ? 137.388 78.602 127.327 1.00 66.64 118 VAL B O 1
ATOM 4260 N N . THR B 2 119 ? 137.647 77.421 129.236 1.00 75.65 119 THR B N 1
ATOM 4261 C CA . THR B 2 119 ? 138.156 76.217 128.601 1.00 75.65 119 THR B CA 1
ATOM 4262 C C . THR B 2 119 ? 137.245 75.044 128.927 1.00 75.65 119 THR B C 1
ATOM 4263 O O . THR B 2 119 ? 136.773 74.908 130.060 1.00 75.65 119 THR B O 1
ATOM 4267 N N . VAL B 2 120 ? 136.999 74.203 127.930 1.00 74.36 120 VAL B N 1
ATOM 4268 C CA . VAL B 2 120 ? 136.146 73.038 128.111 1.00 74.36 120 VAL B CA 1
ATOM 4269 C C . VAL B 2 120 ? 136.973 71.761 128.022 1.00 74.36 120 VAL B C 1
ATOM 4270 O O . VAL B 2 120 ? 136.482 70.719 127.585 1.00 74.36 120 VAL B O 1
#

CATH classification: 2.60.40.10

Nearest PDB structures (foldseek):
  8ont-assembly1_A  TM=1.002E+00  e=6.585E-57  Setaria italica
  8e5v-assembly1_A  TM=9.095E-01  e=1.285E-19  Deinococcus radiodurans
  8e6i-assembly1_A  TM=9.077E-01  e=3.413E-19  Deinococcus radiodurans
  6tl2-assembly1_A  TM=8.515E-01  e=4.186E-18  Eremococcus coleocola ACS-139-V-Col8
  8e6n-assembly1_A  TM=8.315E-01  e=1.575E-18  Deinococcus radiodurans

B-factor: mean 37.65, std 24.53, range [5.39, 112.74]

Foldseek 3Di:
DDPADCLLLLLPALLLLLLLLVLLLPPNLQLLQLLVVLLVLLLLLLVLLQVLCVLFLAALLQVQQVLDDDVLLVVLLVLLLLLLLLSLLRLLQLQLLLCCLPVVDFSLVSSVVCLVCLVVLVVVCVVDPVVLVVLSVVLLVLLCVLLVLLCVVLPDDPVVNVCNNVPHDQPDLVSLLSSLLNSLSRNSQLCSLLSSVVNSVPVDPVSVNVVVNSVSSSVSSSSSNNLSNCQLPPPDDDPVSVVCSVLVFLNSCLVSSCVVQPVPSSNVSSVSSNSSSSSSLVSSLSSQQSSVCRSPVPHDDSSVSSSVSSVSSCVVLSVQCVVDNRSSSSVSSSVSSSSSLQSSLSSSLSSLLLLCDCFASPPDHDDPVSSVVSVVVSVVSNVSNLVSVCVVVCVCLPPVDDDDVCSVVVVVVVVVVSVVSVVSSCCSHVHDSGPGGD/DWAKEKDWQDEDDFQRQTKIKIATDDPQQLAAKKAKWWDAPDDDIAGAWMAGNVWPDIDGDPVDDPQWDWGADNVRGMIIITGGGDDQVRFTWMKIFGDRHRVVCNPDGPHIHPTDTHGD

Radius of gyration: 25.02 Å; Cα contacts (8 Å, |Δi|>4): 1003; chains: 2; bounding box: 61×75×59 Å

Sequence (558 aa):
VGPGALVAIGFLDPSNLETDMQAGADFKYELLWVVLVGMIFALLIQTLAANLGVKTGRHLAELCREEYPRYVNICLWIIAELAVISDDIPEVLGTAFAFNILLKIPVWAGVILTVFSTLLLLGVQRFGARKLEFIIAAFMFTMAACFFGELSYLRPSAKEVVKGMFVPSLQGKGAAANAIALFGAIITPYNLFLHSALVLSRCRYFLIECSLAFIVAFLINVSVVVVAGTICNADNLSPTDSNTCSDLTLQSAPMLLRNVLGRSSSVVYAVALLASGQSTTISCTFAGQVIMQGFLDMKMKNWVRNLITRVIAIAPSLIVSIVSGPSGAGKLIIFSSMVLSFEMPFALIPLLKFCNSSKKVGPLKESIYTVVIAWILSFALIVVNTYFLVWTYVDWLVHNHLPKYANALVSIVVFALMAAYLVFVVYLTFRRDTVSTYQWQLVESGGGLVQAGGSLRLSCVGSGRAFSSGAMGWFRQTPGQEREFVAAISWSGGSTVYAESVKGRFTISMDNAKNTVYLRMNSLQPEDTAVYYCAAGTSTFALRRSPEYWGKGTPVTV